Protein AF-A0A7R9WCM6-F1 (afdb_monomer)

Sequence (425 aa):
ERRAKSSASRLTRLFQNDGTQPWMASKVRQLVNVLPRAIDLDENLSSRWASEAQRWLLRSPSLMLSRASAMTLMALNHPLEDEAFHALLSATCACAMLSEQNESKTQAAEELTQALLKVITSSICEMNGQDVLMYTQAFWCGVSCLRAFEENVYSCAIDLCFMFLYKCSLDGPTMALEVIKSCAPLPRGAQYPDLPIVESYEELLSITPGPMPSAEITFSQVVPLVIKGLLKPPTCVRSIRVLAILAPHVKGEVWRDVDVIVLIVCALLPVILTSVDGSSGANNSIINSNEARAIAHKLGQGLMLSRMFPRLSDALMKFAAEKSRTKSCLDALDSAFTATVQDLNAPLVIQLLREYASCTDAPTAKKILQILASAPKAPKTFKREFLSLWSTDSSARTMSDAMYGVLLSARLDTDKNSIPACLDT

pLDDT: mean 78.53, std 14.36, range [33.16, 96.31]

Nearest PDB structures (foldseek):
  7zrb-assembly1_A  TM=3.947E-01  e=1.067E-01  Homo sapiens
  7z8r-assembly1_D  TM=2.305E-01  e=6.705E-02  Homo sapiens
  5w0v-assembly2_B  TM=2.912E-01  e=7.131E-01  Kluyveromyces lactis
  8edo-assembly1_B  TM=2.414E-01  e=6.023E-01  Homo sapiens
  6zh8-assembly1_A  TM=2.520E-01  e=4.381E+00  Homo sapiens

Structure (mmCIF, N/CA/C/O backbone):
data_AF-A0A7R9WCM6-F1
#
_entry.id   AF-A0A7R9WCM6-F1
#
loop_
_atom_site.group_PDB
_atom_site.id
_atom_site.type_symbol
_atom_site.label_atom_id
_atom_site.label_alt_id
_atom_site.label_comp_id
_atom_site.label_asym_id
_atom_site.label_entity_id
_atom_site.label_seq_id
_atom_site.pdbx_PDB_ins_code
_atom_site.Cartn_x
_atom_site.Cartn_y
_atom_site.Cartn_z
_atom_site.occupancy
_atom_site.B_iso_or_equiv
_atom_site.auth_seq_id
_atom_site.auth_comp_id
_atom_site.auth_asym_id
_atom_site.auth_atom_id
_atom_site.pdbx_PDB_model_num
ATOM 1 N N . GLU A 1 1 ? 21.469 21.156 46.704 1.00 33.31 1 GLU A N 1
ATOM 2 C CA . GLU A 1 1 ? 21.214 20.136 45.661 1.00 33.31 1 GLU A CA 1
ATOM 3 C C . GLU A 1 1 ? 19.818 19.542 45.833 1.00 33.31 1 GLU A C 1
ATOM 5 O O . GLU A 1 1 ? 19.492 19.028 46.899 1.00 33.31 1 GLU A O 1
ATOM 10 N N . ARG A 1 2 ? 18.936 19.688 44.836 1.00 33.16 2 ARG A N 1
ATOM 11 C CA . ARG A 1 2 ? 17.570 19.141 44.889 1.00 33.16 2 ARG A CA 1
ATOM 12 C C . ARG A 1 2 ? 17.630 17.647 44.564 1.00 33.16 2 ARG A C 1
ATOM 14 O O . ARG A 1 2 ? 17.787 17.293 43.402 1.00 33.16 2 ARG A O 1
ATOM 21 N N . ARG A 1 3 ? 17.484 16.780 45.576 1.00 34.78 3 ARG A N 1
ATOM 22 C CA . ARG A 1 3 ? 17.289 15.330 45.388 1.00 34.78 3 ARG A CA 1
ATOM 23 C C . ARG A 1 3 ? 16.130 15.101 44.413 1.00 34.78 3 ARG A C 1
ATOM 25 O O . ARG A 1 3 ? 14.976 15.402 44.729 1.00 34.78 3 ARG A O 1
ATOM 32 N N . ALA A 1 4 ? 16.437 14.603 43.219 1.00 39.72 4 ALA A N 1
ATOM 33 C CA . ALA A 1 4 ? 15.437 14.195 42.248 1.00 39.72 4 ALA A CA 1
ATOM 34 C C . ALA A 1 4 ? 14.600 13.063 42.864 1.00 39.72 4 ALA A C 1
ATOM 36 O O . ALA A 1 4 ? 15.086 11.954 43.056 1.00 39.72 4 ALA A O 1
ATOM 37 N N . LYS A 1 5 ? 13.346 13.356 43.236 1.00 45.16 5 LYS A N 1
ATOM 38 C CA . LYS A 1 5 ? 12.371 12.332 43.649 1.00 45.16 5 LYS A CA 1
ATOM 39 C C . LYS A 1 5 ? 12.305 11.268 42.552 1.00 45.16 5 LYS A C 1
ATOM 41 O O . LYS A 1 5 ? 12.002 11.646 41.416 1.00 45.16 5 LYS A O 1
ATOM 46 N N . SER A 1 6 ? 12.592 10.005 42.892 1.00 51.66 6 SER A N 1
ATOM 47 C CA . SER A 1 6 ? 12.660 8.904 41.923 1.00 51.66 6 SER A CA 1
ATOM 48 C C . SER A 1 6 ? 11.351 8.808 41.137 1.00 51.66 6 SER A C 1
ATOM 50 O O . SER A 1 6 ? 10.270 9.023 41.698 1.00 51.66 6 SER A O 1
ATOM 52 N N . SER A 1 7 ? 11.436 8.533 39.835 1.00 48.03 7 SER A N 1
ATOM 53 C CA . SER A 1 7 ? 10.270 8.458 38.945 1.00 48.03 7 SER A CA 1
ATOM 54 C C . SER A 1 7 ? 9.229 7.444 39.447 1.00 48.03 7 SER A C 1
ATOM 56 O O . SER A 1 7 ? 8.033 7.722 39.369 1.00 48.03 7 SER A O 1
ATOM 58 N N . ALA A 1 8 ? 9.675 6.368 40.109 1.00 41.47 8 ALA A N 1
ATOM 59 C CA . ALA A 1 8 ? 8.826 5.395 40.800 1.00 41.47 8 ALA A CA 1
ATOM 60 C C . ALA A 1 8 ? 7.905 6.056 41.839 1.00 41.47 8 ALA A C 1
ATOM 62 O O . ALA A 1 8 ? 6.692 5.895 41.786 1.00 41.47 8 ALA A O 1
ATOM 63 N N . SER A 1 9 ? 8.446 6.914 42.714 1.00 50.03 9 SER A N 1
ATOM 64 C CA . SER A 1 9 ? 7.655 7.608 43.747 1.00 50.03 9 SER A CA 1
ATOM 65 C C . SER A 1 9 ? 6.610 8.585 43.189 1.00 50.03 9 SER A C 1
ATOM 67 O O . SER A 1 9 ? 5.653 8.936 43.884 1.00 50.03 9 SER A O 1
ATOM 69 N N . ARG A 1 10 ? 6.788 9.054 41.945 1.00 54.31 10 ARG A N 1
ATOM 70 C CA . ARG A 1 10 ? 5.813 9.906 41.248 1.00 54.31 10 ARG A CA 1
ATOM 71 C C . ARG A 1 10 ? 4.688 9.074 40.643 1.00 54.31 10 ARG A C 1
ATOM 73 O O . ARG A 1 10 ? 3.540 9.485 40.763 1.00 54.31 10 ARG A O 1
ATOM 80 N N . LEU A 1 11 ? 5.014 7.916 40.064 1.00 48.66 11 LEU A N 1
ATOM 81 C CA . LEU A 1 11 ? 4.028 6.954 39.571 1.00 48.66 11 LEU A CA 1
ATOM 82 C C . LEU A 1 11 ? 3.159 6.419 40.712 1.00 48.66 11 LEU A C 1
ATOM 84 O O . LEU A 1 11 ? 1.941 6.508 40.626 1.00 48.66 11 LEU A O 1
ATOM 88 N N . THR A 1 12 ? 3.747 5.987 41.832 1.00 49.44 12 THR A N 1
ATOM 89 C CA . THR A 1 12 ? 2.973 5.460 42.973 1.00 49.44 12 THR A CA 1
ATOM 90 C C . THR A 1 12 ? 1.961 6.475 43.520 1.00 49.44 12 THR A C 1
ATOM 92 O O . THR A 1 12 ? 0.860 6.101 43.902 1.00 49.44 12 THR A O 1
ATOM 95 N N . ARG A 1 13 ? 2.285 7.777 43.512 1.00 56.31 13 ARG A N 1
ATOM 96 C CA . ARG A 1 13 ? 1.343 8.838 43.923 1.00 56.31 13 ARG A CA 1
ATOM 97 C C . ARG A 1 13 ? 0.209 9.078 42.930 1.00 56.31 13 ARG A C 1
ATOM 99 O O . ARG A 1 13 ? -0.829 9.585 43.339 1.00 56.31 13 ARG A O 1
ATOM 106 N N . LEU A 1 14 ? 0.418 8.782 41.647 1.00 52.47 14 LEU A N 1
ATOM 107 C CA . LEU A 1 14 ? -0.627 8.910 40.631 1.00 52.47 14 LEU A CA 1
ATOM 108 C C . LEU A 1 14 ? -1.696 7.826 40.820 1.00 52.47 14 LEU A C 1
ATOM 110 O O . LEU A 1 14 ? -2.872 8.161 40.755 1.00 52.47 14 LEU A O 1
ATOM 114 N N . PHE A 1 15 ? -1.280 6.603 41.169 1.00 50.16 15 PHE A N 1
ATOM 115 C CA . PHE A 1 15 ? -2.150 5.433 41.369 1.00 50.16 15 PHE A CA 1
ATOM 116 C C . PHE A 1 15 ? -2.741 5.286 42.785 1.00 50.16 15 PHE A C 1
ATOM 118 O O . PHE A 1 15 ? -3.642 4.484 43.005 1.00 50.16 15 PHE A O 1
ATOM 125 N N . GLN A 1 16 ? -2.269 6.050 43.778 1.00 53.25 16 GLN A N 1
ATOM 126 C CA . GLN A 1 16 ? -2.742 5.940 45.171 1.00 53.25 16 GLN A CA 1
ATOM 127 C C . GLN A 1 16 ? -4.213 6.351 45.386 1.00 53.25 16 GLN A C 1
ATOM 129 O O . GLN A 1 16 ? -4.763 6.049 46.440 1.00 53.25 16 GLN A O 1
ATOM 134 N N . ASN A 1 17 ? -4.856 7.005 44.410 1.00 49.81 17 ASN A N 1
ATOM 135 C CA . ASN A 1 17 ? -6.209 7.564 44.548 1.00 49.81 17 ASN A CA 1
ATOM 136 C C . ASN A 1 17 ? -7.227 7.015 43.522 1.00 49.81 17 ASN A C 1
ATOM 138 O O . ASN A 1 17 ? -8.267 7.639 43.310 1.00 49.81 17 ASN A O 1
ATOM 142 N N . ASP A 1 18 ? -6.961 5.867 42.895 1.00 47.91 18 ASP A N 1
ATOM 143 C CA . ASP A 1 18 ? -7.733 5.353 41.744 1.00 47.91 18 ASP A CA 1
ATOM 144 C C . ASP A 1 18 ? -9.101 4.729 42.067 1.00 47.91 18 ASP A C 1
ATOM 146 O O . ASP A 1 18 ? -9.785 4.227 41.180 1.00 47.91 18 ASP A O 1
ATOM 150 N N . GLY A 1 19 ? -9.559 4.797 43.317 1.00 43.44 19 GLY A N 1
ATOM 151 C CA . GLY A 1 19 ? -10.847 4.215 43.691 1.00 43.44 19 GLY A CA 1
ATOM 152 C C . GLY A 1 19 ? -12.080 4.969 43.176 1.00 43.44 19 GLY A C 1
ATOM 153 O O . GLY A 1 19 ? -13.133 4.350 43.050 1.00 43.44 19 GLY A O 1
ATOM 154 N N . THR A 1 20 ? -12.018 6.289 42.938 1.00 45.25 20 THR A N 1
ATOM 155 C CA . THR A 1 20 ? -13.267 7.089 42.903 1.00 45.25 20 THR A CA 1
ATOM 156 C C . THR A 1 20 ? -13.284 8.382 42.075 1.00 45.25 20 THR A C 1
ATOM 158 O O . THR A 1 20 ? -14.326 9.037 42.057 1.00 45.25 20 THR A O 1
ATOM 161 N N . GLN A 1 21 ? -12.218 8.795 41.374 1.00 47.00 21 GLN A N 1
ATOM 162 C CA . GLN A 1 21 ? -12.246 10.063 40.615 1.00 47.00 21 GLN A CA 1
ATOM 163 C C . GLN A 1 21 ? -12.007 9.901 39.107 1.00 47.00 21 GLN A C 1
ATOM 165 O O . GLN A 1 21 ? -11.062 9.217 38.715 1.00 47.00 21 GLN A O 1
ATOM 170 N N . PRO A 1 22 ? -12.794 10.588 38.250 1.00 47.88 22 PRO A N 1
ATOM 171 C CA . PRO A 1 22 ? -12.523 10.645 36.820 1.00 47.88 22 PRO A CA 1
ATOM 172 C C . PRO A 1 22 ? -11.157 11.294 36.559 1.00 47.88 22 PRO A C 1
ATOM 174 O O . PRO A 1 22 ? -10.756 12.261 37.214 1.00 47.88 22 PRO A O 1
ATOM 177 N N . TRP A 1 23 ? -10.429 10.748 35.588 1.00 51.12 23 TRP A N 1
ATOM 178 C CA . TRP A 1 23 ? -9.083 11.183 35.231 1.00 51.12 23 TRP A CA 1
ATOM 179 C C . TRP A 1 23 ? -9.080 12.649 34.770 1.00 51.12 23 TRP A C 1
ATOM 181 O O . TRP A 1 23 ? -9.564 12.984 33.692 1.00 51.12 23 TRP A O 1
ATOM 191 N N . MET A 1 24 ? -8.511 13.550 35.578 1.00 55.66 24 MET A N 1
ATOM 192 C CA . MET A 1 24 ? -8.364 14.960 35.200 1.00 55.66 24 MET A CA 1
ATOM 193 C C . MET A 1 24 ? -7.325 15.123 34.076 1.00 55.66 24 MET A C 1
ATOM 195 O O . MET A 1 24 ? -6.232 14.556 34.139 1.00 55.66 24 MET A O 1
ATOM 199 N N . ALA A 1 25 ? -7.605 15.983 33.089 1.00 46.72 25 ALA A N 1
ATOM 200 C CA . ALA A 1 25 ? -6.733 16.225 31.927 1.00 46.72 25 ALA A CA 1
ATOM 201 C C . ALA A 1 25 ? -5.301 16.691 32.278 1.00 46.72 25 ALA A C 1
ATOM 203 O O . ALA A 1 25 ? -4.374 16.543 31.478 1.00 46.72 25 ALA A O 1
ATOM 204 N N . SER A 1 26 ? -5.105 17.275 33.463 1.00 55.53 26 SER A N 1
ATOM 205 C CA . SER A 1 26 ? -3.791 17.647 34.001 1.00 55.53 26 SER A CA 1
ATOM 206 C C . SER A 1 26 ? -2.974 16.429 34.448 1.00 55.53 26 SER A C 1
ATOM 208 O O . SER A 1 26 ? -1.775 16.378 34.172 1.00 55.53 26 SER A O 1
ATOM 210 N N . LYS A 1 27 ? -3.616 15.423 35.062 1.00 58.84 27 LYS A N 1
ATOM 211 C CA . LYS A 1 27 ? -2.978 14.158 35.460 1.00 58.84 27 LYS A CA 1
ATOM 212 C C . LYS A 1 27 ? -2.558 13.341 34.240 1.00 58.84 27 LYS A C 1
ATOM 214 O O . LYS A 1 27 ? -1.418 12.896 34.196 1.00 58.84 27 LYS A O 1
ATOM 219 N N . VAL A 1 28 ? -3.420 13.235 33.223 1.00 53.97 28 VAL A N 1
ATOM 220 C CA . VAL A 1 28 ? -3.108 12.552 31.949 1.00 53.97 28 VAL A CA 1
ATOM 221 C C . VAL A 1 28 ? -1.888 13.180 31.271 1.00 53.97 28 VAL A C 1
ATOM 223 O O . VAL A 1 28 ? -0.940 12.481 30.933 1.00 53.97 28 VAL A O 1
ATOM 226 N N . ARG A 1 29 ? -1.849 14.514 31.131 1.00 56.28 29 ARG A N 1
ATOM 227 C CA . ARG A 1 29 ? -0.690 15.214 30.543 1.00 56.28 29 ARG A CA 1
ATOM 228 C C . ARG A 1 29 ? 0.598 14.991 31.330 1.00 56.28 29 ARG A C 1
ATOM 230 O O . ARG A 1 29 ? 1.665 14.826 30.744 1.00 56.28 29 ARG A O 1
ATOM 237 N N . GLN A 1 30 ? 0.515 15.006 32.657 1.00 64.81 30 GLN A N 1
ATOM 238 C CA . GLN A 1 30 ? 1.676 14.773 33.509 1.00 64.81 30 GLN A CA 1
ATOM 239 C C . GLN A 1 30 ? 2.183 13.332 33.387 1.00 64.81 30 GLN A C 1
ATOM 241 O O . GLN A 1 30 ? 3.390 13.113 33.360 1.00 64.81 30 GLN A O 1
ATOM 246 N N . LEU A 1 31 ? 1.267 12.376 33.262 1.00 60.88 31 LEU A N 1
ATOM 247 C CA . LEU A 1 31 ? 1.548 10.961 33.077 1.00 60.88 31 LEU A CA 1
ATOM 248 C C . LEU A 1 31 ? 2.215 10.685 31.716 1.00 60.88 31 LEU A C 1
ATOM 250 O O . LEU A 1 31 ? 3.303 10.113 31.692 1.00 60.88 31 LEU A O 1
ATOM 254 N N . VAL A 1 32 ? 1.642 11.185 30.613 1.00 56.91 32 VAL A N 1
ATOM 255 C CA . VAL A 1 32 ? 2.203 11.078 29.246 1.00 56.91 32 VAL A CA 1
ATOM 256 C C . VAL A 1 32 ? 3.645 11.601 29.182 1.00 56.91 32 VAL A C 1
ATOM 258 O O . VAL A 1 32 ? 4.497 11.001 28.538 1.00 56.91 32 VAL A O 1
ATOM 261 N N . ASN A 1 33 ? 3.955 12.677 29.910 1.00 61.41 33 ASN A N 1
ATOM 262 C CA . ASN A 1 33 ? 5.303 13.253 29.946 1.00 61.41 33 ASN A CA 1
ATOM 263 C C . ASN A 1 33 ? 6.304 12.479 30.826 1.00 61.41 33 ASN A C 1
ATOM 265 O O . ASN A 1 33 ? 7.516 12.624 30.654 1.00 61.41 33 ASN A O 1
ATOM 269 N N . VAL A 1 34 ? 5.826 11.720 31.815 1.00 62.47 34 VAL A N 1
ATOM 270 C CA . VAL A 1 34 ? 6.672 10.988 32.775 1.00 62.47 34 VAL A CA 1
ATOM 271 C C . VAL A 1 34 ? 6.936 9.555 32.313 1.00 62.47 34 VAL A C 1
ATOM 273 O O . VAL A 1 34 ? 8.011 9.027 32.589 1.00 62.47 34 VAL A O 1
ATOM 276 N N . LEU A 1 35 ? 5.996 8.950 31.587 1.00 59.94 35 LEU A N 1
ATOM 277 C CA . LEU A 1 35 ? 6.008 7.540 31.194 1.00 59.94 35 LEU A CA 1
ATOM 278 C C . LEU A 1 35 ? 7.227 7.094 30.376 1.00 59.94 35 LEU A C 1
ATOM 280 O O . LEU A 1 35 ? 7.859 6.122 30.788 1.00 59.94 35 LEU A O 1
ATOM 284 N N . PRO A 1 36 ? 7.656 7.814 29.320 1.00 55.97 36 PRO A N 1
ATOM 285 C CA . PRO A 1 36 ? 8.858 7.442 28.570 1.00 55.97 36 PRO A CA 1
ATOM 286 C C . PRO A 1 36 ? 10.131 7.399 29.428 1.00 55.97 36 PRO A C 1
ATOM 288 O O . PRO A 1 36 ? 11.130 6.822 29.029 1.00 55.97 36 PRO A O 1
ATOM 291 N N . ARG A 1 37 ? 10.109 8.029 30.613 1.00 56.38 37 ARG A N 1
ATOM 292 C CA . ARG A 1 37 ? 11.230 8.086 31.565 1.00 56.38 37 ARG A CA 1
ATOM 293 C C . ARG A 1 37 ? 11.092 7.100 32.727 1.00 56.38 37 ARG A C 1
ATOM 295 O O . ARG A 1 37 ? 11.878 7.172 33.672 1.00 56.38 37 ARG A O 1
ATOM 302 N N . ALA A 1 38 ? 10.042 6.285 32.730 1.00 53.12 38 ALA A N 1
ATOM 303 C CA . ALA A 1 38 ? 9.712 5.382 33.826 1.00 53.12 38 ALA A CA 1
ATOM 304 C C . ALA A 1 38 ? 9.521 3.923 33.386 1.00 53.12 38 ALA A C 1
ATOM 306 O O . ALA A 1 38 ? 9.320 3.077 34.250 1.00 53.12 38 ALA A O 1
ATOM 307 N N . ILE A 1 39 ? 9.623 3.641 32.082 1.00 54.41 39 ILE A N 1
ATOM 308 C CA . ILE A 1 39 ? 9.584 2.296 31.489 1.00 54.41 39 ILE A CA 1
ATOM 309 C C . ILE A 1 39 ? 10.638 1.357 32.106 1.00 54.41 39 ILE A C 1
ATOM 311 O O . ILE A 1 39 ? 10.347 0.184 32.293 1.00 54.41 39 ILE A O 1
ATOM 315 N N . ASP A 1 40 ? 11.791 1.876 32.540 1.00 54.88 40 ASP A N 1
ATOM 316 C CA . ASP A 1 40 ? 12.889 1.071 33.109 1.00 54.88 40 ASP A CA 1
ATOM 317 C C . ASP A 1 40 ? 12.653 0.572 34.554 1.00 54.88 40 ASP A C 1
ATOM 319 O O . ASP A 1 40 ? 13.541 -0.034 35.150 1.00 54.88 40 ASP A O 1
ATOM 323 N N . LEU A 1 41 ? 11.510 0.886 35.179 1.00 56.16 41 LEU A N 1
ATOM 324 C CA . LEU A 1 41 ? 11.301 0.660 36.619 1.00 56.16 41 LEU A CA 1
ATOM 325 C C . LEU A 1 41 ? 10.512 -0.605 36.975 1.00 56.16 41 LEU A C 1
ATOM 327 O O . LEU A 1 41 ? 10.549 -1.007 38.137 1.00 56.16 41 LEU A O 1
ATOM 331 N N . ASP A 1 42 ? 9.786 -1.201 36.031 1.00 57.78 42 ASP A N 1
ATOM 332 C CA . ASP A 1 42 ? 8.992 -2.414 36.254 1.00 57.78 42 ASP A CA 1
ATOM 333 C C . ASP A 1 42 ? 8.793 -3.141 34.913 1.00 57.78 42 ASP A C 1
ATOM 335 O O . ASP A 1 42 ? 8.254 -2.571 33.964 1.00 57.78 42 ASP A O 1
ATOM 339 N N . GLU A 1 43 ? 9.233 -4.400 34.835 1.00 57.34 43 GLU A N 1
ATOM 340 C CA . GLU A 1 43 ? 9.156 -5.238 33.627 1.00 57.34 43 GLU A CA 1
ATOM 341 C C . GLU A 1 43 ? 7.706 -5.433 33.143 1.00 57.34 43 GLU A C 1
ATOM 343 O O . GLU A 1 43 ? 7.457 -5.551 31.943 1.00 57.34 43 GLU A O 1
ATOM 348 N N . ASN A 1 44 ? 6.723 -5.370 34.051 1.00 65.75 44 ASN A N 1
ATOM 349 C CA . ASN A 1 44 ? 5.301 -5.513 33.721 1.00 65.75 44 ASN A CA 1
ATOM 350 C C . ASN A 1 44 ? 4.620 -4.186 33.357 1.00 65.75 44 ASN A C 1
ATOM 352 O O . ASN A 1 44 ? 3.440 -4.169 32.986 1.00 65.75 44 ASN A O 1
ATOM 356 N N . LEU A 1 45 ? 5.331 -3.060 33.475 1.00 68.38 45 LEU A N 1
ATOM 357 C CA . LEU A 1 45 ? 4.768 -1.730 33.260 1.00 68.38 45 LEU A CA 1
ATOM 358 C C . LEU A 1 45 ? 4.335 -1.552 31.803 1.00 68.38 45 LEU A C 1
ATOM 360 O O . LEU A 1 45 ? 3.251 -1.033 31.556 1.00 68.38 45 LEU A O 1
ATOM 364 N N . SER A 1 46 ? 5.135 -2.039 30.848 1.00 69.56 46 SER A N 1
ATOM 365 C CA . SER A 1 46 ? 4.828 -1.938 29.415 1.00 69.56 46 SER A CA 1
ATOM 366 C C . SER A 1 46 ? 3.509 -2.635 29.055 1.00 69.56 46 SER A C 1
ATOM 368 O O . SER A 1 46 ? 2.623 -2.001 28.488 1.00 69.56 46 SER A O 1
ATOM 370 N N . SER A 1 47 ? 3.319 -3.888 29.485 1.00 73.56 47 SER A N 1
ATOM 371 C CA . SER A 1 47 ? 2.095 -4.661 29.213 1.00 73.56 47 SER A CA 1
ATOM 372 C C . SER A 1 47 ? 0.846 -4.032 29.848 1.00 73.56 47 SER A C 1
ATOM 374 O O . SER A 1 47 ? -0.188 -3.867 29.191 1.00 73.56 47 SER A O 1
ATOM 376 N N . ARG A 1 48 ? 0.943 -3.587 31.111 1.00 75.44 48 ARG A N 1
ATOM 377 C CA . ARG A 1 48 ? -0.173 -2.914 31.801 1.00 75.44 48 ARG A CA 1
ATOM 378 C C . ARG A 1 48 ? -0.571 -1.613 31.111 1.00 75.44 48 ARG A C 1
ATOM 380 O O . ARG A 1 48 ? -1.759 -1.338 30.961 1.00 75.44 48 ARG A O 1
ATOM 387 N N . TRP A 1 49 ? 0.408 -0.821 30.678 1.00 76.12 49 TRP A N 1
ATOM 388 C CA . TRP A 1 49 ? 0.131 0.423 29.965 1.00 76.12 49 TRP A CA 1
ATOM 389 C C . TRP A 1 49 ? -0.357 0.210 28.549 1.00 76.12 49 TRP A C 1
ATOM 391 O O . TRP A 1 49 ? -1.201 0.983 28.113 1.00 76.12 49 TRP A O 1
ATOM 401 N N . ALA A 1 50 ? 0.127 -0.812 27.849 1.00 81.06 50 ALA A N 1
ATOM 402 C CA . ALA A 1 50 ? -0.409 -1.169 26.546 1.00 81.06 50 ALA A CA 1
ATOM 403 C C . ALA A 1 50 ? -1.902 -1.514 26.668 1.00 81.06 50 ALA A C 1
ATOM 405 O O . ALA A 1 50 ? -2.730 -0.927 25.973 1.00 81.06 50 ALA A O 1
ATOM 406 N N . SER A 1 51 ? -2.254 -2.346 27.652 1.00 81.62 51 SER A N 1
ATOM 407 C CA . SER A 1 51 ? -3.645 -2.719 27.942 1.00 81.62 51 SER A CA 1
ATOM 408 C C . SER A 1 51 ? -4.522 -1.504 28.277 1.00 81.62 51 SER A C 1
ATOM 410 O O . SER A 1 51 ? -5.623 -1.343 27.745 1.00 81.62 51 SER A O 1
ATOM 412 N N . GLU A 1 52 ? -4.044 -0.606 29.144 1.00 80.94 52 GLU A N 1
ATOM 413 C CA . GLU A 1 52 ? -4.826 0.568 29.549 1.00 80.94 52 GLU A CA 1
ATOM 414 C C . GLU A 1 52 ? -4.907 1.624 28.432 1.00 80.94 52 GLU A C 1
ATOM 416 O O . GLU A 1 52 ? -5.967 2.210 28.206 1.00 80.94 52 GLU A O 1
ATOM 421 N N . ALA A 1 53 ? -3.830 1.821 27.665 1.00 83.31 53 ALA A N 1
ATOM 422 C CA . ALA A 1 53 ? -3.833 2.688 26.493 1.00 83.31 53 ALA A CA 1
ATOM 423 C C . ALA A 1 53 ? -4.830 2.181 25.444 1.00 83.31 53 ALA A C 1
ATOM 425 O O . ALA A 1 53 ? -5.629 2.971 24.943 1.00 83.31 53 ALA A O 1
ATOM 426 N N . GLN A 1 54 ? -4.861 0.875 25.171 1.00 83.50 54 GLN A N 1
ATOM 427 C CA . GLN A 1 54 ? -5.856 0.264 24.289 1.00 83.50 54 GLN A CA 1
ATOM 428 C C . GLN A 1 54 ? -7.283 0.494 24.805 1.00 83.50 54 GLN A C 1
ATOM 430 O O . GLN A 1 54 ? -8.160 0.917 24.046 1.00 83.50 54 GLN A O 1
ATOM 435 N N . ARG A 1 55 ? -7.525 0.282 26.105 1.00 81.81 55 ARG A N 1
ATOM 436 C CA . ARG A 1 55 ? -8.837 0.539 26.714 1.00 81.81 55 ARG A CA 1
ATOM 437 C C . ARG A 1 55 ? -9.264 1.995 26.526 1.00 81.81 55 ARG A C 1
ATOM 439 O O . ARG A 1 55 ? -10.403 2.242 26.132 1.00 81.81 55 ARG A O 1
ATOM 446 N N . TRP A 1 56 ? -8.384 2.954 26.804 1.00 82.69 56 TRP A N 1
ATOM 447 C CA . TRP A 1 56 ? -8.690 4.376 26.640 1.00 82.69 56 TRP A CA 1
ATOM 448 C C . TRP A 1 56 ? -8.881 4.772 25.183 1.00 82.69 56 TRP A C 1
ATOM 450 O O . TRP A 1 56 ? -9.762 5.572 24.897 1.00 82.69 56 TRP A O 1
ATOM 460 N N . LEU A 1 57 ? -8.098 4.204 24.274 1.00 83.12 57 LEU A N 1
ATOM 461 C CA . LEU A 1 57 ? -8.209 4.462 22.845 1.00 83.12 57 LEU A CA 1
ATOM 462 C C . LEU A 1 57 ? -9.587 4.086 22.292 1.00 83.12 57 LEU A C 1
ATOM 464 O O . LEU A 1 57 ? -10.146 4.836 21.501 1.00 83.12 57 LEU A O 1
ATOM 468 N N . LEU A 1 58 ? -10.144 2.956 22.733 1.00 82.31 58 LEU A N 1
ATOM 469 C CA . LEU A 1 58 ? -11.442 2.475 22.253 1.00 82.31 58 LEU A CA 1
ATOM 470 C C . LEU A 1 58 ? -12.623 3.069 23.034 1.00 82.31 58 LEU A C 1
ATOM 472 O O . LEU A 1 58 ? -13.663 3.367 22.453 1.00 82.31 58 LEU A O 1
ATOM 476 N N . ARG A 1 59 ? -12.483 3.252 24.355 1.00 82.50 59 ARG A N 1
ATOM 477 C CA . ARG A 1 59 ? -13.615 3.580 25.245 1.00 82.50 59 ARG A CA 1
ATOM 478 C C . ARG A 1 59 ? -13.639 5.016 25.756 1.00 82.50 59 ARG A C 1
ATOM 480 O O . ARG A 1 59 ? -14.622 5.406 26.384 1.00 82.50 59 ARG A O 1
ATOM 487 N N . SER A 1 60 ? -12.578 5.802 25.573 1.00 78.69 60 SER A N 1
ATOM 488 C CA . SER A 1 60 ? -12.578 7.179 26.070 1.00 78.69 60 SER A CA 1
ATOM 489 C C . SER A 1 60 ? -13.436 8.081 25.186 1.00 78.69 60 SER A C 1
ATOM 491 O O . SER A 1 60 ? -13.235 8.087 23.974 1.00 78.69 60 SER A O 1
ATOM 493 N N . PRO A 1 61 ? -14.288 8.944 25.769 1.00 77.94 61 PRO A N 1
ATOM 494 C CA . PRO A 1 61 ? -14.960 10.003 25.021 1.00 77.94 61 PRO A CA 1
ATOM 495 C C . PRO A 1 61 ? -14.013 11.164 24.658 1.00 77.94 61 PRO A C 1
ATOM 497 O O . PRO A 1 61 ? -14.409 12.107 23.982 1.00 77.94 61 PRO A O 1
ATOM 500 N N . SER A 1 62 ? -12.752 11.150 25.114 1.00 79.94 62 SER A N 1
ATOM 501 C CA . SER A 1 62 ? -11.787 12.215 24.836 1.00 79.94 62 SER A CA 1
ATOM 502 C C . SER A 1 62 ? -10.891 11.866 23.651 1.00 79.94 62 SER A C 1
ATOM 504 O O . SER A 1 62 ? -10.077 10.942 23.721 1.00 79.94 62 SER A O 1
ATOM 506 N N . LEU A 1 63 ? -10.963 12.676 22.592 1.00 78.19 63 LEU A N 1
ATOM 507 C CA . LEU A 1 63 ? -10.073 12.559 21.433 1.00 78.19 63 LEU A CA 1
ATOM 508 C C . LEU A 1 63 ? -8.599 12.720 21.827 1.00 78.19 63 LEU A C 1
ATOM 510 O O . LEU A 1 63 ? -7.742 11.959 21.390 1.00 78.19 63 LEU A O 1
ATOM 514 N N . MET A 1 64 ? -8.302 13.691 22.695 1.00 74.81 64 MET A N 1
ATOM 515 C CA . MET A 1 64 ? -6.936 13.955 23.153 1.00 74.81 64 MET A CA 1
ATOM 516 C C . MET A 1 64 ? -6.358 12.765 23.923 1.00 74.81 64 MET A C 1
ATOM 518 O O . MET A 1 64 ? -5.183 12.443 23.745 1.00 74.81 64 MET A O 1
ATOM 522 N N . LEU A 1 65 ? -7.173 12.101 24.754 1.00 76.75 65 LEU A N 1
ATOM 523 C CA . LEU A 1 65 ? -6.746 10.888 25.451 1.00 76.75 65 LEU A CA 1
ATOM 524 C C . LEU A 1 65 ? -6.541 9.739 24.464 1.00 76.75 65 LEU A C 1
ATOM 526 O O . LEU A 1 65 ? -5.501 9.098 24.512 1.00 76.75 65 LEU A O 1
ATOM 530 N N . SER A 1 66 ? -7.472 9.540 23.531 1.00 81.00 66 SER A N 1
ATOM 531 C CA . SER A 1 66 ? -7.381 8.491 22.509 1.00 81.00 66 SER A CA 1
ATOM 532 C C . SER A 1 66 ? -6.117 8.644 21.657 1.00 81.00 66 SER A C 1
ATOM 534 O O . SER A 1 66 ? -5.324 7.714 21.527 1.00 81.00 66 SER A O 1
ATOM 536 N N . ARG A 1 67 ? -5.832 9.859 21.179 1.00 77.69 67 ARG A N 1
ATOM 537 C CA . ARG A 1 67 ? -4.601 10.164 20.441 1.00 77.69 67 ARG A CA 1
ATOM 538 C C . ARG A 1 67 ? -3.346 9.926 21.285 1.00 77.69 67 ARG A C 1
ATOM 540 O O . ARG A 1 67 ? -2.391 9.323 20.800 1.00 77.69 67 ARG A O 1
ATOM 547 N N . ALA A 1 68 ? -3.332 10.375 22.540 1.00 76.38 68 ALA A N 1
ATOM 548 C CA . ALA A 1 68 ? -2.205 10.136 23.441 1.00 76.38 68 ALA A CA 1
ATOM 549 C C . ALA A 1 68 ? -1.990 8.636 23.710 1.00 76.38 68 ALA A C 1
ATOM 551 O O . ALA A 1 68 ? -0.846 8.186 23.761 1.00 76.38 68 ALA A O 1
ATOM 552 N N . SER A 1 69 ? -3.068 7.861 23.818 1.00 83.12 69 SER A N 1
ATOM 553 C CA . SER A 1 69 ? -3.021 6.410 23.975 1.00 83.12 69 SER A CA 1
ATOM 554 C C . SER A 1 69 ? -2.437 5.717 22.749 1.00 83.12 69 SER A C 1
ATOM 556 O O . SER A 1 69 ? -1.532 4.904 22.905 1.00 83.12 69 SER A O 1
ATOM 558 N N . ALA A 1 70 ? -2.853 6.087 21.534 1.00 83.56 70 ALA A N 1
ATOM 559 C CA . ALA A 1 70 ? -2.257 5.557 20.304 1.00 83.56 70 ALA A CA 1
ATOM 560 C C . ALA A 1 70 ? -0.752 5.874 20.212 1.00 83.56 70 ALA A C 1
ATOM 562 O O . ALA A 1 70 ? 0.061 5.003 19.913 1.00 83.56 70 ALA A O 1
ATOM 563 N N . MET A 1 71 ? -0.354 7.102 20.556 1.00 78.25 71 MET A N 1
ATOM 564 C CA . MET A 1 71 ? 1.064 7.479 20.606 1.00 78.25 71 MET A CA 1
ATOM 565 C C . MET A 1 71 ? 1.838 6.701 21.677 1.00 78.25 71 MET A C 1
ATOM 567 O O . MET A 1 71 ? 3.009 6.390 21.478 1.00 78.25 71 MET A O 1
ATOM 571 N N . THR A 1 72 ? 1.190 6.379 22.797 1.00 78.88 72 THR A N 1
ATOM 572 C CA . THR A 1 72 ? 1.781 5.570 23.869 1.00 78.88 72 THR A CA 1
ATOM 573 C C . THR A 1 72 ? 1.974 4.128 23.411 1.00 78.88 72 THR A C 1
ATOM 575 O O . THR A 1 72 ? 3.064 3.599 23.585 1.00 78.88 72 THR A O 1
ATOM 578 N N . LEU A 1 73 ? 0.979 3.520 22.756 1.00 82.75 73 LEU A N 1
ATOM 579 C CA . LEU A 1 73 ? 1.098 2.182 22.160 1.00 82.75 73 LEU A CA 1
ATOM 580 C C . LEU A 1 73 ? 2.263 2.111 21.169 1.00 82.75 73 LEU A C 1
ATOM 582 O O . LEU A 1 73 ? 3.093 1.211 21.254 1.00 82.75 73 LEU A O 1
ATOM 586 N N . MET A 1 74 ? 2.374 3.113 20.293 1.00 79.25 74 MET A N 1
ATOM 587 C CA . MET A 1 74 ? 3.481 3.219 19.343 1.00 79.25 74 MET A CA 1
ATOM 588 C C . MET A 1 74 ? 4.842 3.355 20.048 1.00 79.25 74 MET A C 1
ATOM 590 O O . MET A 1 74 ? 5.815 2.743 19.628 1.00 79.25 74 MET A O 1
ATOM 594 N N . ALA A 1 75 ? 4.927 4.148 21.120 1.00 74.75 75 ALA A N 1
ATOM 595 C CA . ALA A 1 75 ? 6.178 4.366 21.849 1.00 74.75 75 ALA A CA 1
ATOM 596 C C . ALA A 1 75 ? 6.610 3.160 22.698 1.00 74.75 75 ALA A C 1
ATOM 598 O O . ALA A 1 75 ? 7.805 2.953 22.890 1.00 74.75 75 ALA A O 1
ATOM 599 N N . LEU A 1 76 ? 5.651 2.391 23.223 1.00 74.69 76 LEU A N 1
ATOM 600 C CA . LEU A 1 76 ? 5.926 1.188 24.009 1.00 74.69 76 LEU A CA 1
ATOM 601 C C . LEU A 1 76 ? 6.431 0.033 23.141 1.00 74.69 76 LEU A C 1
ATOM 603 O O . LEU A 1 76 ? 7.119 -0.839 23.665 1.00 74.69 76 LEU A O 1
ATOM 607 N N . ASN A 1 77 ? 6.077 0.029 21.849 1.00 71.50 77 ASN A N 1
ATOM 608 C CA . ASN A 1 77 ? 6.382 -1.040 20.896 1.00 71.50 77 ASN A CA 1
ATOM 609 C C . ASN A 1 77 ? 6.044 -2.440 21.447 1.00 71.50 77 ASN A C 1
ATOM 611 O O . ASN A 1 77 ? 6.755 -3.415 21.215 1.00 71.50 77 ASN A O 1
ATOM 615 N N . HIS A 1 78 ? 4.982 -2.519 22.254 1.00 74.19 78 HIS A N 1
ATOM 616 C CA . HIS A 1 78 ? 4.515 -3.767 22.838 1.00 74.19 78 HIS A CA 1
ATOM 617 C C . HIS A 1 78 ? 3.738 -4.548 21.768 1.00 74.19 78 HIS A C 1
ATOM 619 O O . HIS A 1 78 ? 2.891 -3.939 21.105 1.00 74.19 78 HIS A O 1
ATOM 625 N N . PRO A 1 79 ? 4.000 -5.854 21.579 1.00 75.62 79 PRO A N 1
ATOM 626 C CA . PRO A 1 79 ? 3.255 -6.657 20.619 1.00 75.62 79 PRO A CA 1
ATOM 627 C C . PRO A 1 79 ? 1.766 -6.640 20.966 1.00 75.62 79 PRO A C 1
ATOM 629 O O . PRO A 1 79 ? 1.381 -6.800 22.125 1.00 75.62 79 PRO A O 1
ATOM 632 N N . LEU A 1 80 ? 0.935 -6.403 19.954 1.00 82.12 80 LEU A N 1
ATOM 633 C CA . LEU A 1 80 ? -0.512 -6.444 20.099 1.00 82.12 80 LEU A CA 1
ATOM 634 C C . LEU A 1 80 ? -0.982 -7.898 20.090 1.00 82.12 80 LEU A C 1
ATOM 636 O O . LEU A 1 80 ? -0.567 -8.674 19.234 1.00 82.12 80 LEU A O 1
ATOM 640 N N . GLU A 1 81 ? -1.875 -8.238 21.014 1.00 85.44 81 GLU A N 1
ATOM 641 C CA . GLU A 1 81 ? -2.641 -9.485 20.957 1.00 85.44 81 GLU A CA 1
ATOM 642 C C . GLU A 1 81 ? -3.643 -9.446 19.789 1.00 85.44 81 GLU A C 1
ATOM 644 O O . GLU A 1 81 ? -4.078 -8.365 19.377 1.00 85.44 81 GLU A O 1
ATOM 649 N N . ASP A 1 82 ? -4.057 -10.610 19.284 1.00 85.12 82 ASP A N 1
ATOM 650 C CA . ASP A 1 82 ? -4.950 -10.739 18.121 1.00 85.12 82 ASP A CA 1
ATOM 651 C C . ASP A 1 82 ? -6.246 -9.917 18.275 1.00 85.12 82 ASP A C 1
ATOM 653 O O . ASP A 1 82 ? -6.619 -9.143 17.388 1.00 85.12 82 ASP A O 1
ATOM 657 N N . GLU A 1 83 ? -6.911 -10.008 19.433 1.00 85.44 83 GLU A N 1
ATOM 658 C CA . GLU A 1 83 ? -8.125 -9.231 19.726 1.00 85.44 83 GLU A CA 1
ATOM 659 C C . GLU A 1 83 ? -7.859 -7.720 19.704 1.00 85.44 83 GLU A C 1
ATOM 661 O O . GLU A 1 83 ? -8.670 -6.937 19.196 1.00 85.44 83 GLU A O 1
ATOM 666 N N . ALA A 1 84 ? -6.704 -7.298 20.226 1.00 84.56 84 ALA A N 1
ATOM 667 C CA . ALA A 1 84 ? -6.298 -5.902 20.233 1.00 84.56 84 ALA A CA 1
ATOM 668 C C . ALA A 1 84 ? -6.038 -5.395 18.818 1.00 84.56 84 ALA A C 1
ATOM 670 O O . ALA A 1 84 ? -6.515 -4.319 18.451 1.00 84.56 84 ALA A O 1
ATOM 671 N N . PHE A 1 85 ? -5.340 -6.182 18.004 1.00 89.12 85 PHE A N 1
ATOM 672 C CA . PHE A 1 85 ? -5.076 -5.848 16.615 1.00 89.12 85 PHE A CA 1
ATOM 673 C C . PHE A 1 85 ? -6.378 -5.693 15.821 1.00 89.12 85 PHE A C 1
ATOM 675 O O . PHE A 1 85 ? -6.566 -4.683 15.141 1.00 89.12 85 PHE A O 1
ATOM 682 N N . HIS A 1 86 ? -7.311 -6.640 15.953 1.00 88.56 86 HIS A N 1
ATOM 683 C CA . HIS A 1 86 ? -8.611 -6.579 15.285 1.00 88.56 86 HIS A CA 1
ATOM 684 C C . HIS A 1 86 ? -9.458 -5.384 15.734 1.00 88.56 86 HIS A C 1
ATOM 686 O O . HIS A 1 86 ? -10.069 -4.719 14.895 1.00 88.56 86 HIS A O 1
ATOM 692 N N . ALA A 1 87 ? -9.456 -5.056 17.028 1.00 87.25 87 ALA A N 1
ATOM 693 C CA . ALA A 1 87 ? -10.150 -3.874 17.530 1.00 87.25 87 ALA A CA 1
ATOM 694 C C . ALA A 1 87 ? -9.559 -2.573 16.956 1.00 87.25 87 ALA A C 1
ATOM 696 O O . ALA A 1 87 ? -10.305 -1.680 16.550 1.00 87.25 87 ALA A O 1
ATOM 697 N N . LEU A 1 88 ? -8.228 -2.473 16.865 1.00 89.75 88 LEU A N 1
ATOM 698 C CA . LEU A 1 88 ? -7.546 -1.315 16.277 1.00 89.75 88 LEU A CA 1
ATOM 699 C C . LEU A 1 88 ? -7.754 -1.213 14.765 1.00 89.75 88 LEU A C 1
ATOM 701 O O . LEU A 1 88 ? -7.959 -0.112 14.253 1.00 89.75 88 LEU A O 1
ATOM 705 N N . LEU A 1 89 ? -7.733 -2.341 14.053 1.00 91.75 89 LEU A N 1
ATOM 706 C CA . LEU A 1 89 ? -8.069 -2.408 12.632 1.00 91.75 89 LEU A CA 1
ATOM 707 C C . LEU A 1 89 ? -9.495 -1.898 12.403 1.00 91.75 89 LEU A C 1
ATOM 709 O O . LEU A 1 89 ? -9.709 -1.022 11.565 1.00 91.75 89 LEU A O 1
ATOM 713 N N . SER A 1 90 ? -10.442 -2.388 13.206 1.00 89.56 90 SER A N 1
ATOM 714 C CA . SER A 1 90 ? -11.844 -1.991 13.120 1.00 89.56 90 SER A CA 1
ATOM 715 C C . SER A 1 90 ? -12.034 -0.493 13.376 1.00 89.56 90 SER A C 1
ATOM 717 O O . SER A 1 90 ? -12.659 0.210 12.577 1.00 89.56 90 SER A O 1
ATOM 719 N N . ALA A 1 91 ? -11.374 0.026 14.415 1.00 88.50 91 ALA A N 1
ATOM 720 C CA . ALA A 1 91 ? -11.337 1.453 14.714 1.00 88.50 91 ALA A CA 1
ATOM 721 C C . ALA A 1 91 ? -10.718 2.294 13.602 1.00 88.50 91 ALA A C 1
ATOM 723 O O . ALA A 1 91 ? -11.218 3.380 13.308 1.00 88.50 91 ALA A O 1
ATOM 724 N N . THR A 1 92 ? -9.671 1.797 12.946 1.00 91.50 92 THR A N 1
ATOM 725 C CA . THR A 1 92 ? -9.036 2.497 11.822 1.00 91.50 92 THR A CA 1
ATOM 726 C C . THR A 1 92 ? -10.000 2.626 10.649 1.00 91.50 92 THR A C 1
ATOM 728 O O . THR A 1 92 ? -10.177 3.727 10.130 1.00 91.50 92 THR A O 1
ATOM 731 N N . CYS A 1 93 ? -10.664 1.530 10.266 1.00 89.31 93 CYS A N 1
ATOM 732 C CA . CYS A 1 93 ? -11.652 1.526 9.186 1.00 89.31 93 CYS A CA 1
ATOM 733 C C . CYS A 1 93 ? -12.823 2.474 9.481 1.00 89.31 93 CYS A C 1
ATOM 735 O O . CYS A 1 93 ? -13.197 3.271 8.621 1.00 89.31 93 CYS A O 1
ATOM 737 N N . ALA A 1 94 ? -13.350 2.450 10.709 1.00 87.19 94 ALA A N 1
ATOM 738 C CA . ALA A 1 94 ? -14.452 3.315 11.115 1.00 87.19 94 ALA A CA 1
ATOM 739 C C . ALA A 1 94 ? -14.060 4.807 11.147 1.00 87.19 94 ALA A C 1
ATOM 741 O O . ALA A 1 94 ? -14.801 5.659 10.653 1.00 87.19 94 ALA A O 1
ATOM 742 N N . CYS A 1 95 ? -12.872 5.142 11.665 1.00 86.75 95 CYS A N 1
ATOM 743 C CA . CYS A 1 95 ? -12.372 6.522 11.663 1.00 86.75 95 CYS A CA 1
ATOM 744 C C . CYS A 1 95 ? -12.128 7.035 10.237 1.00 86.75 95 CYS A C 1
ATOM 746 O O . CYS A 1 95 ? -12.486 8.170 9.921 1.00 86.75 95 CYS A O 1
ATOM 748 N N . ALA A 1 96 ? -11.575 6.192 9.362 1.00 85.00 96 ALA A N 1
ATOM 749 C CA . ALA A 1 96 ? -11.365 6.536 7.962 1.00 85.00 96 ALA A CA 1
ATOM 750 C C . ALA A 1 96 ? -12.700 6.823 7.253 1.00 85.00 96 ALA A C 1
ATOM 752 O O . ALA A 1 96 ? -12.828 7.856 6.600 1.00 85.00 96 ALA A O 1
ATOM 753 N N . MET A 1 97 ? -13.724 5.985 7.448 1.00 84.44 97 MET A N 1
ATOM 754 C CA . MET A 1 97 ? -15.075 6.230 6.921 1.00 84.44 97 MET A CA 1
ATOM 755 C C . MET A 1 97 ? -15.651 7.580 7.374 1.00 84.44 97 MET A C 1
ATOM 757 O O . MET A 1 97 ? -16.181 8.335 6.561 1.00 84.44 97 MET A O 1
ATOM 761 N N . LEU A 1 98 ? -15.525 7.906 8.665 1.00 81.44 98 LEU A N 1
ATOM 762 C CA . LEU A 1 98 ? -16.041 9.157 9.231 1.00 81.44 98 LEU A CA 1
ATOM 763 C C . LEU A 1 98 ? -15.347 10.401 8.668 1.00 81.44 98 LEU A C 1
ATOM 765 O O . LEU A 1 98 ? -15.987 11.451 8.572 1.00 81.44 98 LEU A O 1
ATOM 769 N N . SER A 1 99 ? -14.074 10.286 8.277 1.00 75.00 99 SER A N 1
ATOM 770 C CA . SER A 1 99 ? -13.334 11.400 7.675 1.00 75.00 99 SER A CA 1
ATOM 771 C C . SER A 1 99 ? -13.937 11.869 6.344 1.00 75.00 99 SER A C 1
ATOM 773 O O . SER A 1 99 ? -13.890 13.060 6.056 1.00 75.00 99 SER A O 1
ATOM 775 N N . GLU A 1 100 ? -14.602 10.986 5.586 1.00 69.50 100 GLU A N 1
ATOM 776 C CA . GLU A 1 100 ? -15.256 11.355 4.318 1.00 69.50 100 GLU A CA 1
ATOM 777 C C . GLU A 1 100 ? -16.666 11.938 4.495 1.00 69.50 100 GLU A C 1
ATOM 779 O O . GLU A 1 100 ? -17.157 12.614 3.594 1.00 69.50 100 GLU A O 1
ATOM 784 N N . GLN A 1 101 ? -17.344 11.660 5.615 1.00 66.38 101 GLN A N 1
ATOM 785 C CA . GLN A 1 101 ? -18.795 11.871 5.733 1.00 66.38 101 GLN A CA 1
ATOM 786 C C . GLN A 1 101 ? -19.211 13.104 6.556 1.00 66.38 101 GLN A C 1
ATOM 788 O O . GLN A 1 101 ? -20.309 13.611 6.338 1.00 66.38 101 GLN A O 1
ATOM 793 N N . ASN A 1 102 ? -18.393 13.588 7.503 1.00 60.69 102 ASN A N 1
ATOM 794 C CA . ASN A 1 102 ? -18.828 14.584 8.501 1.00 60.69 102 ASN A CA 1
ATOM 795 C C . ASN A 1 102 ? -17.868 15.776 8.664 1.00 60.69 102 ASN A C 1
ATOM 797 O O . ASN A 1 102 ? -16.961 15.712 9.493 1.00 60.69 102 ASN A O 1
ATOM 801 N N . GLU A 1 103 ? -18.156 16.907 8.005 1.00 61.09 103 GLU A N 1
ATOM 802 C CA . GLU A 1 103 ? -17.310 18.124 7.979 1.00 61.09 103 GLU A CA 1
ATOM 803 C C . GLU A 1 103 ? -16.853 18.640 9.362 1.00 61.09 103 GLU A C 1
ATOM 805 O O . GLU A 1 103 ? -15.761 19.190 9.491 1.00 61.09 103 GLU A O 1
ATOM 810 N N . SER A 1 104 ? -17.650 18.459 10.422 1.00 62.84 104 SER A N 1
ATOM 811 C CA . SER A 1 104 ? -17.315 18.947 11.771 1.00 62.84 104 SER A CA 1
ATOM 812 C C . SER A 1 104 ? -16.356 18.041 12.556 1.00 62.84 104 SER A C 1
ATOM 814 O O . SER A 1 104 ? -15.697 18.514 13.484 1.00 62.84 104 SER A O 1
ATOM 816 N N . LYS A 1 105 ? -16.263 16.751 12.201 1.00 67.94 105 LYS A N 1
ATOM 817 C CA . LYS A 1 105 ? -15.431 15.740 12.886 1.00 67.94 105 LYS A CA 1
ATOM 818 C C . LYS A 1 105 ? -14.284 15.210 12.022 1.00 67.94 105 LYS A C 1
ATOM 820 O O . LYS A 1 105 ? -13.453 14.456 12.531 1.00 67.94 105 LYS A O 1
ATOM 825 N N . THR A 1 106 ? -14.208 15.626 10.758 1.00 77.06 106 THR A N 1
ATOM 826 C CA . THR A 1 106 ? -13.229 15.164 9.767 1.00 77.06 106 THR A CA 1
ATOM 827 C C . THR A 1 106 ? -11.793 15.231 10.288 1.00 77.06 106 THR A C 1
ATOM 829 O O . THR A 1 106 ? -11.121 14.205 10.347 1.00 77.06 106 THR A O 1
ATOM 832 N N . GLN A 1 107 ? -11.352 16.379 10.813 1.00 83.06 107 GLN A N 1
ATOM 833 C CA . GLN A 1 107 ? -9.969 16.542 11.283 1.00 83.06 107 GLN A CA 1
ATOM 834 C C . GLN A 1 107 ? -9.614 15.618 12.464 1.00 83.06 107 GLN A C 1
ATOM 836 O O . GLN A 1 107 ? -8.523 15.055 12.521 1.00 83.06 107 GLN A O 1
ATOM 841 N N . ALA A 1 108 ? -10.536 15.438 13.412 1.00 82.31 108 ALA A N 1
ATOM 842 C CA . ALA A 1 108 ? -10.337 14.555 14.560 1.00 82.31 108 ALA A CA 1
ATOM 843 C C . ALA A 1 108 ? -10.210 13.085 14.131 1.00 82.31 108 ALA A C 1
ATOM 845 O O . ALA A 1 108 ? -9.320 12.368 14.598 1.00 82.31 108 ALA A O 1
ATOM 846 N N . ALA A 1 109 ? -11.086 12.656 13.222 1.00 85.31 109 ALA A N 1
ATOM 847 C CA . ALA A 1 109 ? -11.079 11.312 12.665 1.00 85.31 109 ALA A CA 1
ATOM 848 C C . ALA A 1 109 ? -9.814 11.051 11.830 1.00 85.31 109 ALA A C 1
ATOM 850 O O . ALA A 1 109 ? -9.206 9.988 11.957 1.00 85.31 109 ALA A O 1
ATOM 851 N N . GLU A 1 110 ? -9.353 12.028 11.045 1.00 88.12 110 GLU A N 1
ATOM 852 C CA . GLU A 1 110 ? -8.099 11.945 10.286 1.00 88.12 110 GLU A CA 1
ATOM 853 C C . GLU A 1 110 ? -6.875 11.784 11.190 1.00 88.12 110 GLU A C 1
ATOM 855 O O . GLU A 1 110 ? -6.033 10.917 10.944 1.00 88.12 110 GLU A O 1
ATOM 860 N N . GLU A 1 111 ? -6.748 12.613 12.231 1.00 87.69 111 GLU A N 1
ATOM 861 C CA . GLU A 1 111 ? -5.620 12.540 13.165 1.00 87.69 111 GLU A CA 1
ATOM 862 C C . GLU A 1 111 ? -5.569 11.191 13.886 1.00 87.69 111 GLU A C 1
ATOM 864 O O . GLU A 1 111 ? -4.490 10.615 14.060 1.00 87.69 111 GLU A O 1
ATOM 869 N N . LEU A 1 112 ? -6.733 10.678 14.293 1.00 88.31 112 LEU A N 1
ATOM 870 C CA . LEU A 1 112 ? -6.829 9.379 14.945 1.00 88.31 112 LEU A CA 1
ATOM 871 C C . LEU A 1 112 ? -6.512 8.242 13.967 1.00 88.31 112 LEU A C 1
ATOM 873 O O . LEU A 1 112 ? -5.721 7.365 14.307 1.00 88.31 112 LEU A O 1
ATOM 877 N N . THR A 1 113 ? -7.024 8.304 12.735 1.00 91.38 113 THR A N 1
ATOM 878 C CA . THR A 1 113 ? -6.705 7.344 11.662 1.00 91.38 113 THR A CA 1
ATOM 879 C C . THR A 1 113 ? -5.197 7.272 11.420 1.00 91.38 113 THR A C 1
ATOM 881 O O . THR A 1 113 ? -4.628 6.185 11.372 1.00 91.38 113 THR A O 1
ATOM 884 N N . GLN A 1 114 ? -4.511 8.418 11.342 1.00 92.25 114 GLN A N 1
ATOM 885 C CA . GLN A 1 114 ? -3.051 8.458 11.190 1.00 92.25 114 GLN A CA 1
ATOM 886 C C . GLN A 1 114 ? -2.323 7.784 12.358 1.00 92.25 114 GLN A C 1
ATOM 888 O O . GLN A 1 114 ? -1.358 7.049 12.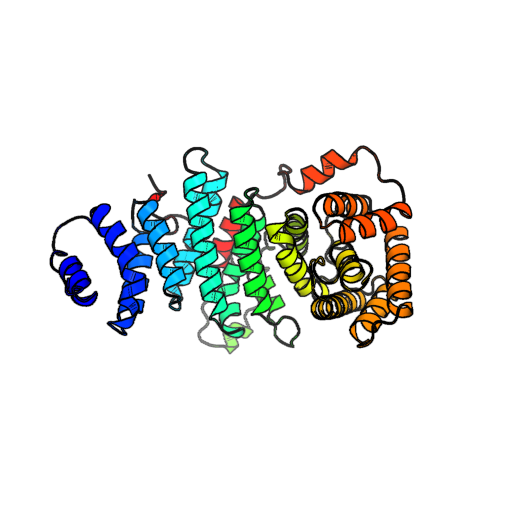144 1.00 92.25 114 GLN A O 1
ATOM 893 N N . ALA A 1 115 ? -2.754 8.049 13.594 1.00 89.69 115 ALA A N 1
ATOM 894 C CA . ALA A 1 115 ? -2.139 7.456 14.776 1.00 89.69 115 ALA A CA 1
ATOM 895 C C . ALA A 1 115 ? -2.341 5.933 14.805 1.00 89.69 115 ALA A C 1
ATOM 897 O O . ALA A 1 115 ? -1.386 5.201 15.058 1.00 89.69 115 ALA A O 1
ATOM 898 N N . LEU A 1 116 ? -3.544 5.457 14.477 1.00 92.75 116 LEU A N 1
ATOM 899 C CA . LEU A 1 116 ? -3.864 4.031 14.420 1.00 92.75 116 LEU A CA 1
ATOM 900 C C . LEU A 1 116 ? -3.080 3.304 13.318 1.00 92.75 116 LEU A C 1
ATOM 902 O O . LEU A 1 116 ? -2.466 2.274 13.594 1.00 92.75 116 LEU A O 1
ATOM 906 N N . LEU A 1 117 ? -3.001 3.874 12.109 1.00 94.62 117 LEU A N 1
ATOM 907 C CA . LEU A 1 117 ? -2.192 3.319 11.016 1.00 94.62 117 LEU A CA 1
ATOM 908 C C . LEU A 1 117 ? -0.722 3.154 11.425 1.00 94.62 117 LEU A C 1
ATOM 910 O O . LEU A 1 117 ? -0.104 2.138 11.105 1.00 94.62 117 LEU A O 1
ATOM 914 N N . LYS A 1 118 ? -0.160 4.116 12.168 1.00 92.62 118 LYS A N 1
ATOM 915 C CA . LYS A 1 118 ? 1.217 4.025 12.681 1.00 92.62 118 LYS A CA 1
ATOM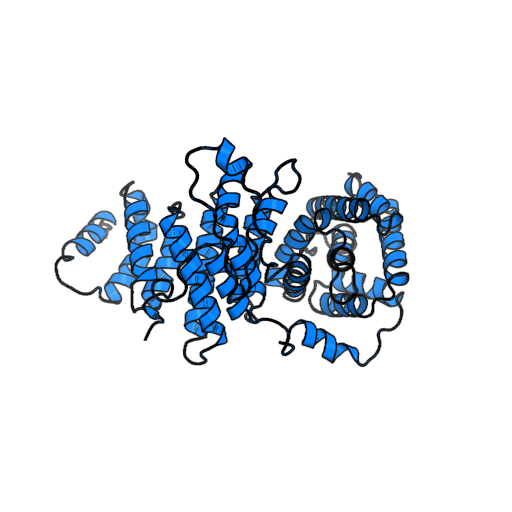 916 C C . LYS A 1 118 ? 1.384 2.933 13.733 1.00 92.62 118 LYS A C 1
ATOM 918 O O . LYS A 1 118 ? 2.380 2.219 13.682 1.00 92.62 118 LYS A O 1
ATOM 923 N N . VAL A 1 119 ? 0.423 2.776 14.646 1.00 90.69 119 VAL A N 1
ATOM 924 C CA . VAL A 1 119 ? 0.435 1.692 15.645 1.00 90.69 119 VAL A CA 1
ATOM 925 C C . VAL A 1 119 ? 0.406 0.328 14.954 1.00 90.69 119 VAL A C 1
ATOM 927 O O . VAL A 1 119 ? 1.261 -0.510 15.231 1.00 90.69 119 VAL A O 1
ATOM 930 N N . ILE A 1 120 ? -0.507 0.134 13.995 1.00 93.56 120 ILE A N 1
ATOM 931 C CA . ILE A 1 120 ? -0.610 -1.107 13.210 1.00 93.56 120 ILE A CA 1
ATOM 932 C C . ILE A 1 120 ? 0.689 -1.364 12.430 1.00 93.56 120 ILE A C 1
ATOM 934 O O . ILE A 1 120 ? 1.216 -2.475 12.449 1.00 93.56 120 ILE A O 1
ATOM 938 N N . THR A 1 121 ? 1.253 -0.330 11.798 1.00 93.94 121 THR A N 1
ATOM 939 C CA . THR A 1 121 ? 2.525 -0.433 11.060 1.00 93.94 121 THR A CA 1
ATOM 940 C C . THR A 1 121 ? 3.686 -0.830 11.975 1.00 93.94 121 THR A C 1
ATOM 942 O O . THR A 1 121 ? 4.482 -1.690 11.602 1.00 93.94 121 THR A O 1
ATOM 945 N N . SER A 1 122 ? 3.780 -0.240 13.174 1.00 90.50 122 SER A N 1
ATOM 946 C CA . SER A 1 122 ? 4.795 -0.597 14.178 1.00 90.50 122 SER A CA 1
ATOM 947 C C . SER A 1 122 ? 4.648 -2.055 14.603 1.00 90.50 122 SER A C 1
ATOM 949 O O . SER A 1 122 ? 5.631 -2.786 14.628 1.00 90.50 122 SER A O 1
ATOM 951 N N . SER A 1 123 ? 3.413 -2.507 14.838 1.00 89.94 123 SER A N 1
ATOM 952 C CA . SER A 1 123 ? 3.142 -3.898 15.201 1.00 89.94 123 SER A CA 1
ATOM 953 C C . SER A 1 123 ? 3.587 -4.872 14.104 1.00 89.94 123 SER A C 1
ATOM 955 O O . SER A 1 123 ? 4.255 -5.854 14.404 1.00 89.94 123 SER A O 1
ATOM 957 N N . ILE A 1 124 ? 3.294 -4.583 12.830 1.00 91.94 124 ILE A N 1
ATOM 958 C CA . ILE A 1 124 ? 3.750 -5.393 11.682 1.00 91.94 124 ILE A CA 1
ATOM 959 C C . ILE A 1 124 ? 5.280 -5.368 11.547 1.00 91.94 124 ILE A C 1
ATOM 961 O O . ILE A 1 124 ? 5.891 -6.357 11.141 1.00 91.94 124 ILE A O 1
ATOM 965 N N . CYS A 1 125 ? 5.922 -4.248 11.887 1.00 90.88 125 CYS A N 1
ATOM 966 C CA . CYS A 1 125 ? 7.376 -4.118 11.836 1.00 90.88 125 CYS A CA 1
ATOM 967 C C . CYS A 1 125 ? 8.087 -5.087 12.797 1.00 90.88 125 CYS A C 1
ATOM 969 O O . CYS A 1 125 ? 9.165 -5.580 12.461 1.00 90.88 125 CYS A O 1
ATOM 971 N N . GLU A 1 126 ? 7.486 -5.411 13.940 1.00 86.88 126 GLU A N 1
ATOM 972 C CA . GLU A 1 126 ? 8.041 -6.369 14.910 1.00 86.88 126 GLU A CA 1
ATOM 973 C C . GLU A 1 126 ? 7.722 -7.834 14.566 1.00 86.88 126 GLU A C 1
ATOM 975 O O . GLU A 1 126 ? 8.435 -8.744 14.984 1.00 86.88 126 GLU A O 1
ATOM 980 N N . MET A 1 127 ? 6.694 -8.079 13.749 1.00 89.44 127 MET A N 1
ATOM 981 C CA . MET A 1 127 ? 6.284 -9.427 13.349 1.00 89.44 127 MET A CA 1
ATOM 982 C C . MET A 1 127 ? 7.253 -10.077 12.345 1.00 89.44 127 MET A C 1
ATOM 984 O O . MET A 1 127 ? 7.967 -9.412 11.572 1.00 89.44 127 MET A O 1
ATOM 988 N N . ASN A 1 128 ? 7.252 -11.413 12.330 1.00 88.25 128 ASN A N 1
ATOM 989 C CA . ASN A 1 128 ? 7.907 -12.198 11.287 1.00 88.25 128 ASN A CA 1
ATOM 990 C C . ASN A 1 128 ? 7.017 -12.262 10.022 1.00 88.25 128 ASN A C 1
ATOM 992 O O . ASN A 1 128 ? 5.829 -11.959 10.063 1.00 88.25 128 ASN A O 1
ATOM 996 N N . GLY A 1 129 ? 7.572 -12.664 8.875 1.00 83.38 129 GLY A N 1
ATOM 997 C CA . GLY A 1 129 ? 6.824 -12.658 7.608 1.00 83.38 129 GLY A CA 1
ATOM 998 C C . GLY A 1 129 ? 5.631 -13.625 7.536 1.00 83.38 129 GLY A C 1
ATOM 999 O O . GLY A 1 129 ? 4.718 -13.377 6.751 1.00 83.38 129 GLY A O 1
ATOM 1000 N N . GLN A 1 130 ? 5.624 -14.707 8.322 1.00 85.06 130 GLN A N 1
ATOM 1001 C CA . GLN A 1 130 ? 4.513 -15.668 8.375 1.00 85.06 130 GLN A CA 1
ATOM 1002 C C . GLN A 1 130 ? 3.366 -15.131 9.236 1.00 85.06 130 GLN A C 1
ATOM 1004 O O . GLN A 1 130 ? 2.217 -15.186 8.808 1.00 85.06 130 GLN A O 1
ATOM 1009 N N . ASP A 1 131 ? 3.684 -14.536 10.385 1.00 88.00 131 ASP A N 1
ATOM 1010 C CA . ASP A 1 131 ? 2.707 -13.919 11.284 1.00 88.00 131 ASP A CA 1
ATOM 1011 C C . ASP A 1 131 ? 1.975 -12.773 10.576 1.00 88.00 131 ASP A C 1
ATOM 1013 O O . ASP A 1 131 ? 0.756 -12.665 10.662 1.00 88.00 131 ASP A O 1
ATOM 1017 N N . VAL A 1 132 ? 2.692 -11.960 9.786 1.00 90.00 132 VAL A N 1
ATOM 1018 C CA . VAL A 1 132 ? 2.088 -10.849 9.028 1.00 90.00 132 VAL A CA 1
ATOM 1019 C C . VAL A 1 132 ? 1.010 -11.333 8.049 1.00 90.00 132 VAL A C 1
ATOM 1021 O O . VAL A 1 132 ? 0.017 -10.632 7.853 1.00 90.00 132 VAL A O 1
ATOM 1024 N N . LEU A 1 133 ? 1.135 -12.539 7.476 1.00 89.56 133 LEU A N 1
ATOM 1025 C CA . LEU A 1 133 ? 0.111 -13.083 6.570 1.00 89.56 133 LEU A CA 1
ATOM 1026 C C . LEU A 1 133 ? -1.225 -13.352 7.276 1.00 89.56 133 LEU A C 1
ATOM 1028 O O . LEU A 1 133 ? -2.272 -13.248 6.633 1.00 89.56 133 LEU A O 1
ATOM 1032 N N . MET A 1 134 ? -1.217 -13.615 8.586 1.00 88.38 134 MET A N 1
ATOM 1033 C CA . MET A 1 134 ? -2.446 -13.764 9.378 1.00 88.38 134 MET A CA 1
ATOM 1034 C C . MET A 1 134 ? -3.222 -12.446 9.498 1.00 88.38 134 MET A C 1
ATOM 1036 O O . MET A 1 134 ? -4.428 -12.453 9.725 1.00 88.38 134 MET A O 1
ATOM 1040 N N . TYR A 1 135 ? -2.549 -11.318 9.262 1.00 91.38 135 TYR A N 1
ATOM 1041 C CA . TYR A 1 135 ? -3.084 -9.963 9.377 1.00 91.38 135 TYR A CA 1
ATOM 1042 C C . TYR A 1 135 ? -3.266 -9.279 8.022 1.00 91.38 135 TYR A C 1
ATOM 1044 O O . TYR A 1 135 ? -3.162 -8.057 7.899 1.00 91.38 135 TYR A O 1
ATOM 1052 N N . THR A 1 136 ? -3.557 -10.054 6.979 1.00 92.94 136 THR A N 1
ATOM 1053 C CA . THR A 1 136 ? -3.707 -9.564 5.601 1.00 92.94 136 THR A CA 1
ATOM 1054 C C . THR A 1 136 ? -4.723 -8.423 5.455 1.00 92.94 136 THR A C 1
ATOM 1056 O O . THR A 1 136 ? -4.571 -7.548 4.601 1.00 92.94 136 THR A O 1
ATOM 1059 N N . GLN A 1 137 ? -5.737 -8.348 6.315 1.00 92.31 137 GLN A N 1
ATOM 1060 C CA . GLN A 1 137 ? -6.710 -7.254 6.297 1.00 92.31 137 GLN A CA 1
ATOM 1061 C C . GLN A 1 137 ? -6.083 -5.897 6.662 1.00 92.31 137 GLN A C 1
ATOM 1063 O O . GLN A 1 137 ? -6.598 -4.865 6.238 1.00 92.31 137 GLN A O 1
ATOM 1068 N N . ALA A 1 138 ? -4.933 -5.867 7.345 1.00 94.44 138 ALA A N 1
ATOM 1069 C CA . ALA A 1 138 ? -4.172 -4.638 7.568 1.00 94.44 138 ALA A CA 1
ATOM 1070 C C . ALA A 1 138 ? -3.593 -4.068 6.265 1.00 94.44 138 ALA A C 1
ATOM 1072 O O . ALA A 1 138 ? -3.646 -2.855 6.053 1.00 94.44 138 ALA A O 1
ATOM 1073 N N . PHE A 1 139 ? -3.115 -4.925 5.352 1.00 95.31 139 PHE A N 1
ATOM 1074 C CA . PHE A 1 139 ? -2.720 -4.493 4.009 1.00 95.31 139 PHE A CA 1
ATOM 1075 C C . PHE A 1 139 ? -3.900 -3.847 3.283 1.00 95.31 139 PHE A C 1
ATOM 1077 O O . PHE A 1 139 ? -3.783 -2.735 2.770 1.00 95.31 139 PHE A O 1
ATOM 1084 N N . TRP A 1 140 ? -5.059 -4.505 3.295 1.00 94.94 140 TRP A N 1
ATOM 1085 C CA . TRP A 1 140 ? -6.249 -4.005 2.613 1.00 94.94 140 TRP A CA 1
ATOM 1086 C C . TRP A 1 140 ? -6.865 -2.763 3.265 1.00 94.94 140 TRP A C 1
ATOM 1088 O O . TRP A 1 140 ? -7.412 -1.918 2.554 1.00 94.94 140 TRP A O 1
ATOM 1098 N N . CYS A 1 141 ? -6.715 -2.594 4.580 1.00 94.94 141 CYS A N 1
ATOM 1099 C CA . CYS A 1 141 ? -7.002 -1.341 5.276 1.00 94.94 141 CYS A CA 1
ATOM 1100 C C . CYS A 1 141 ? -6.092 -0.216 4.765 1.00 94.94 141 CYS A C 1
ATOM 1102 O O . CYS A 1 141 ? -6.588 0.824 4.333 1.00 94.94 141 CYS A O 1
ATOM 1104 N N . GLY A 1 142 ? -4.775 -0.450 4.701 1.00 95.19 142 GLY A N 1
ATOM 1105 C CA . GLY A 1 142 ? -3.822 0.498 4.117 1.00 95.19 142 GLY A CA 1
ATOM 1106 C C . GLY A 1 142 ? -4.190 0.872 2.680 1.00 95.19 142 GLY A C 1
ATOM 1107 O O . GLY A 1 142 ? -4.331 2.050 2.362 1.00 95.19 142 GLY A O 1
ATOM 1108 N N . VAL A 1 143 ? -4.446 -0.121 1.830 1.00 94.00 143 VAL A N 1
ATOM 1109 C CA . VAL A 1 143 ? -4.880 0.074 0.439 1.00 94.00 143 VAL A CA 1
ATOM 1110 C C . VAL A 1 143 ? -6.170 0.889 0.353 1.00 94.00 143 VAL A C 1
ATOM 1112 O O . VAL A 1 143 ? -6.298 1.764 -0.504 1.00 94.00 143 VAL A O 1
ATOM 1115 N N . SER A 1 144 ? -7.127 0.631 1.241 1.00 90.81 144 SER A N 1
ATOM 1116 C CA . SER A 1 144 ? -8.378 1.383 1.286 1.00 90.81 144 SER A CA 1
ATOM 1117 C C . SER A 1 144 ? -8.122 2.849 1.639 1.00 90.81 144 SER A C 1
ATOM 1119 O O . SER A 1 144 ? -8.613 3.726 0.928 1.00 90.81 144 SER A O 1
ATOM 1121 N N . CYS A 1 145 ? -7.246 3.119 2.613 1.00 91.81 145 CYS A N 1
ATOM 1122 C CA . CYS A 1 145 ? -6.814 4.468 2.992 1.00 91.81 145 CYS A CA 1
ATOM 1123 C C . CYS A 1 145 ? -6.022 5.209 1.894 1.00 91.81 145 CYS A C 1
ATOM 1125 O O . CYS A 1 145 ? -5.959 6.436 1.930 1.00 91.81 145 CYS A O 1
ATOM 1127 N N . LEU A 1 146 ? -5.449 4.534 0.885 1.00 91.25 146 LEU A N 1
ATOM 1128 C CA . LEU A 1 146 ? -4.800 5.219 -0.252 1.00 91.25 146 LEU A CA 1
ATOM 1129 C C . LEU A 1 146 ? -5.794 6.040 -1.101 1.00 91.25 146 LEU A C 1
ATOM 1131 O O . LEU A 1 146 ? -5.396 6.938 -1.858 1.00 91.25 146 LEU A O 1
ATOM 1135 N N . ARG A 1 147 ? -7.100 5.771 -0.965 1.00 86.75 147 ARG A N 1
ATOM 1136 C CA . ARG A 1 147 ? -8.161 6.576 -1.583 1.00 86.75 147 ARG A CA 1
ATOM 1137 C C . ARG A 1 147 ? -8.267 7.975 -0.971 1.00 86.75 147 ARG A C 1
ATOM 1139 O O . ARG A 1 147 ? -8.618 8.894 -1.705 1.00 86.75 147 ARG A O 1
ATOM 1146 N N . ALA A 1 148 ? -7.849 8.165 0.285 1.00 84.44 148 ALA A N 1
ATOM 1147 C CA . ALA A 1 148 ? -7.906 9.452 0.977 1.00 84.44 148 ALA A CA 1
ATOM 1148 C C . ALA A 1 148 ? -7.208 10.574 0.189 1.00 84.44 148 ALA A C 1
ATOM 1150 O O . ALA A 1 148 ? -6.106 10.392 -0.351 1.00 84.44 148 ALA A O 1
ATOM 1151 N N . PHE A 1 149 ? -7.833 11.749 0.115 1.00 78.75 149 PHE A N 1
ATOM 1152 C CA . PHE A 1 149 ? -7.217 12.941 -0.480 1.00 78.75 149 PHE A CA 1
ATOM 1153 C C . PHE A 1 149 ? -6.089 13.478 0.409 1.00 78.75 149 PHE A C 1
ATOM 1155 O O . PHE A 1 149 ? -5.019 13.864 -0.091 1.00 78.75 149 PHE A O 1
ATOM 1162 N N . GLU A 1 150 ? -6.289 13.343 1.716 1.00 84.44 150 GLU A N 1
ATOM 1163 C CA . GLU A 1 150 ? -5.432 13.875 2.763 1.00 84.44 150 GLU A CA 1
ATOM 1164 C C . GLU A 1 150 ? -4.061 13.217 2.762 1.00 84.44 150 GLU A C 1
ATOM 1166 O O . GLU A 1 150 ? -3.887 12.011 2.944 1.00 84.44 150 GLU A O 1
ATOM 1171 N N . GLU A 1 151 ? -3.046 14.051 2.543 1.00 86.56 151 GLU A N 1
ATOM 1172 C CA . GLU A 1 151 ? -1.663 13.621 2.365 1.00 86.56 151 GLU A CA 1
ATOM 1173 C C . GLU A 1 151 ? -1.111 12.871 3.575 1.00 86.56 151 GLU A C 1
ATOM 1175 O O . GLU A 1 151 ? -0.401 11.884 3.400 1.00 86.56 151 GLU A O 1
ATOM 1180 N N . ASN A 1 152 ? -1.485 13.272 4.789 1.00 89.50 152 ASN A N 1
ATOM 1181 C CA . ASN A 1 152 ? -0.996 12.625 6.002 1.00 89.50 152 ASN A CA 1
ATOM 1182 C C . ASN A 1 152 ? -1.572 11.212 6.182 1.00 89.50 152 ASN A C 1
ATOM 1184 O O . ASN A 1 152 ? -0.828 10.289 6.525 1.00 89.50 152 ASN A O 1
ATOM 1188 N N . VAL A 1 153 ? -2.871 11.025 5.918 1.00 90.88 153 VAL A N 1
ATOM 1189 C CA . VAL A 1 153 ? -3.521 9.703 5.953 1.00 90.88 153 VAL A CA 1
ATOM 1190 C C . VAL A 1 153 ? -2.933 8.822 4.857 1.00 90.88 153 VAL A C 1
ATOM 1192 O O . VAL A 1 153 ? -2.473 7.717 5.142 1.00 90.88 153 VAL A O 1
ATOM 1195 N N . TYR A 1 154 ? -2.841 9.352 3.633 1.00 92.19 154 TYR A N 1
ATOM 1196 C CA . TYR A 1 154 ? -2.224 8.667 2.500 1.00 92.19 154 TYR A CA 1
ATOM 1197 C C . TYR A 1 154 ? -0.776 8.240 2.804 1.00 92.19 154 TYR A C 1
ATOM 1199 O O . TYR A 1 154 ? -0.385 7.111 2.512 1.00 92.19 154 TYR A O 1
ATOM 1207 N N . SER A 1 155 ? 0.022 9.108 3.436 1.00 93.75 155 SER A N 1
ATOM 1208 C CA . SER A 1 155 ? 1.407 8.799 3.810 1.00 93.75 155 SER A CA 1
ATOM 1209 C C . SER A 1 155 ? 1.498 7.661 4.825 1.00 93.75 155 SER A C 1
ATOM 1211 O O . SER A 1 155 ? 2.355 6.795 4.682 1.00 93.75 155 SER A O 1
ATOM 1213 N N . CYS A 1 156 ? 0.631 7.636 5.839 1.00 95.00 156 CYS A N 1
ATOM 1214 C CA . CYS A 1 156 ? 0.619 6.540 6.814 1.00 95.00 156 CYS A CA 1
ATOM 1215 C C . CYS A 1 156 ? 0.117 5.232 6.179 1.00 95.00 156 CYS A C 1
ATOM 1217 O O . CYS A 1 156 ? 0.607 4.152 6.495 1.00 95.00 156 CYS A O 1
ATOM 1219 N N . ALA A 1 157 ? -0.831 5.332 5.247 1.00 95.75 157 ALA A N 1
ATOM 1220 C CA . ALA A 1 157 ? -1.387 4.199 4.523 1.00 95.75 157 ALA A CA 1
ATOM 1221 C C . ALA A 1 157 ? -0.364 3.533 3.592 1.00 95.75 157 ALA A C 1
ATOM 1223 O O . ALA A 1 157 ? -0.264 2.305 3.564 1.00 95.75 157 ALA A O 1
ATOM 1224 N N . ILE A 1 158 ? 0.434 4.325 2.864 1.00 96.19 158 ILE A N 1
ATOM 1225 C CA . ILE A 1 158 ? 1.494 3.773 2.012 1.00 96.19 158 ILE A CA 1
ATOM 1226 C C . ILE A 1 158 ? 2.633 3.172 2.842 1.00 96.19 158 ILE A C 1
ATOM 1228 O O . ILE A 1 158 ? 3.205 2.169 2.423 1.00 96.19 158 ILE A O 1
ATOM 1232 N N . ASP A 1 159 ? 2.927 3.728 4.024 1.00 95.56 159 ASP A N 1
ATOM 1233 C CA . ASP A 1 159 ? 3.876 3.140 4.978 1.00 95.56 159 ASP A CA 1
ATOM 1234 C C . ASP A 1 159 ? 3.412 1.757 5.452 1.00 95.56 159 ASP A C 1
ATOM 1236 O O . ASP A 1 159 ? 4.200 0.810 5.426 1.00 95.56 159 ASP A O 1
ATOM 1240 N N . LEU A 1 160 ? 2.127 1.616 5.794 1.00 96.31 160 LEU A N 1
ATOM 1241 C CA . LEU A 1 160 ? 1.527 0.332 6.158 1.00 96.31 160 LEU A CA 1
ATOM 1242 C C . LEU A 1 160 ? 1.617 -0.683 5.008 1.00 96.31 160 LEU A C 1
ATOM 1244 O O . LEU A 1 160 ? 2.086 -1.803 5.208 1.00 96.31 160 LEU A O 1
ATOM 1248 N N . CYS A 1 161 ? 1.227 -0.281 3.792 1.00 96.06 161 CYS A N 1
ATOM 1249 C CA . CYS A 1 161 ? 1.307 -1.144 2.609 1.00 96.06 161 CYS A CA 1
ATOM 1250 C C . CYS A 1 161 ? 2.749 -1.586 2.328 1.00 96.06 161 CYS A C 1
ATOM 1252 O O . CYS A 1 161 ? 3.001 -2.763 2.073 1.00 96.06 161 CYS A O 1
ATOM 1254 N N . PHE A 1 162 ? 3.698 -0.647 2.383 1.00 95.38 162 PHE A N 1
ATOM 1255 C CA . PHE A 1 162 ? 5.116 -0.929 2.189 1.00 95.38 162 PHE A CA 1
ATOM 1256 C C . PHE A 1 162 ? 5.638 -1.905 3.240 1.00 95.38 162 PHE A C 1
ATOM 1258 O O . PHE A 1 162 ? 6.263 -2.897 2.876 1.00 95.38 162 PHE A O 1
ATOM 1265 N N . MET A 1 163 ? 5.373 -1.647 4.523 1.00 95.12 163 MET A N 1
ATOM 1266 C CA . MET A 1 163 ? 5.883 -2.481 5.607 1.00 95.12 163 MET A CA 1
ATOM 1267 C C . MET A 1 163 ? 5.315 -3.898 5.547 1.00 95.12 163 MET A C 1
ATOM 1269 O O . MET A 1 163 ? 6.068 -4.862 5.671 1.00 95.12 163 MET A O 1
ATOM 1273 N N . PHE A 1 164 ? 4.016 -4.026 5.268 1.00 95.12 164 PHE A N 1
ATOM 1274 C CA . PHE A 1 164 ? 3.368 -5.320 5.079 1.00 95.12 164 PHE A CA 1
ATOM 1275 C C . PHE A 1 164 ? 4.028 -6.116 3.943 1.00 95.12 164 PHE A C 1
ATOM 1277 O O . PHE A 1 164 ? 4.490 -7.235 4.150 1.00 95.12 164 PHE A O 1
ATOM 1284 N N . LEU A 1 165 ? 4.142 -5.519 2.752 1.00 93.19 165 LEU A N 1
ATOM 1285 C CA . LEU A 1 165 ? 4.724 -6.182 1.580 1.00 93.19 165 LEU A CA 1
ATOM 1286 C C . LEU A 1 165 ? 6.227 -6.449 1.722 1.00 93.19 165 LEU A C 1
ATOM 1288 O O . LEU A 1 165 ? 6.744 -7.394 1.139 1.00 93.19 165 LEU A O 1
ATOM 1292 N N . TYR A 1 166 ? 6.943 -5.620 2.479 1.00 91.81 166 TYR A N 1
ATOM 1293 C CA . TYR A 1 166 ? 8.356 -5.841 2.771 1.00 91.81 166 TYR A CA 1
ATOM 1294 C C . TYR A 1 166 ? 8.562 -7.059 3.683 1.00 91.81 166 TYR A C 1
ATOM 1296 O O . TYR A 1 166 ? 9.525 -7.806 3.509 1.00 91.81 166 TYR A O 1
ATOM 1304 N N . LYS A 1 167 ? 7.655 -7.274 4.643 1.00 91.00 167 LYS A N 1
ATOM 1305 C CA . LYS A 1 167 ? 7.683 -8.420 5.562 1.00 91.00 167 LYS A CA 1
ATOM 1306 C C . LYS A 1 167 ? 7.186 -9.708 4.910 1.00 91.00 167 LYS A C 1
ATOM 1308 O O . LYS A 1 167 ? 7.772 -10.769 5.132 1.00 91.00 167 LYS A O 1
ATOM 1313 N N . CYS A 1 168 ? 6.145 -9.626 4.087 1.00 86.44 168 CYS A N 1
ATOM 1314 C CA . CYS A 1 168 ? 5.642 -10.752 3.312 1.00 86.44 168 CYS A CA 1
ATOM 1315 C C . CYS A 1 168 ? 6.499 -10.951 2.058 1.00 86.44 168 CYS A C 1
ATOM 1317 O O . CYS A 1 168 ? 6.246 -10.340 1.023 1.00 86.44 168 CYS A O 1
ATOM 1319 N N . SER A 1 169 ? 7.506 -11.827 2.121 1.00 76.75 169 SER A N 1
ATOM 1320 C CA . SER A 1 169 ? 8.266 -12.199 0.921 1.00 76.75 169 SER A CA 1
ATOM 1321 C C . SER A 1 169 ? 7.333 -12.811 -0.132 1.00 76.75 169 SER A C 1
ATOM 1323 O O . SER A 1 169 ? 6.824 -13.921 0.046 1.00 76.75 169 SER A O 1
ATOM 1325 N N . LEU A 1 170 ? 7.112 -12.073 -1.223 1.00 81.38 170 LEU A N 1
ATOM 1326 C CA . LEU A 1 170 ? 6.318 -12.521 -2.371 1.00 81.38 170 LEU A CA 1
ATOM 1327 C C . LEU A 1 170 ? 7.146 -13.329 -3.386 1.00 81.38 170 LEU A C 1
ATOM 1329 O O . LEU A 1 170 ? 6.583 -14.018 -4.230 1.00 81.38 170 LEU A O 1
ATOM 1333 N N . ASP A 1 171 ? 8.477 -13.259 -3.301 1.00 69.19 171 ASP A N 1
ATOM 1334 C CA . ASP A 1 171 ? 9.418 -13.836 -4.272 1.00 69.19 171 ASP A CA 1
ATOM 1335 C C . ASP A 1 171 ? 9.696 -15.347 -4.032 1.00 69.19 171 ASP A C 1
ATOM 1337 O O . ASP A 1 171 ? 10.607 -15.919 -4.632 1.00 69.19 171 ASP A O 1
ATOM 1341 N N . GLY A 1 172 ? 8.944 -16.007 -3.137 1.00 65.25 172 GLY A N 1
ATOM 1342 C CA . GLY A 1 172 ? 9.125 -17.414 -2.750 1.00 65.25 172 GLY A CA 1
ATOM 1343 C C . GLY A 1 172 ? 8.029 -18.366 -3.260 1.00 65.25 172 GLY A C 1
ATOM 1344 O O . GLY A 1 172 ? 7.034 -17.920 -3.821 1.00 65.25 172 GLY A O 1
ATOM 1345 N N . PRO A 1 173 ? 8.149 -19.688 -3.011 1.00 54.59 173 PRO A N 1
ATOM 1346 C CA . PRO A 1 173 ? 7.088 -20.677 -3.275 1.00 54.59 173 PRO A CA 1
ATOM 1347 C C . PRO A 1 173 ? 5.882 -20.530 -2.326 1.00 54.59 173 PRO A C 1
ATOM 1349 O O . PRO A 1 173 ? 5.023 -21.404 -2.246 1.00 54.59 173 PRO A O 1
ATOM 1352 N N . THR A 1 174 ? 5.852 -19.456 -1.542 1.00 59.28 174 THR A N 1
ATOM 1353 C CA . THR A 1 174 ? 4.805 -19.134 -0.591 1.00 59.28 174 THR A CA 1
ATOM 1354 C C . THR A 1 174 ? 3.552 -18.707 -1.348 1.00 59.28 174 THR A C 1
ATOM 1356 O O . THR A 1 174 ? 3.592 -17.828 -2.205 1.00 59.28 174 THR A O 1
ATOM 1359 N N . MET A 1 175 ? 2.398 -19.245 -0.953 1.00 75.62 175 MET A N 1
ATOM 1360 C CA . MET A 1 175 ? 1.070 -18.812 -1.418 1.00 75.62 175 MET A CA 1
ATOM 1361 C C . MET A 1 175 ? 0.719 -17.385 -0.939 1.00 75.62 175 MET A C 1
ATOM 1363 O O . MET A 1 175 ? -0.445 -17.013 -0.903 1.00 75.62 175 MET A O 1
ATOM 1367 N N . ALA A 1 176 ? 1.706 -16.572 -0.540 1.00 86.31 176 ALA A N 1
ATOM 1368 C CA . ALA A 1 176 ? 1.531 -15.281 0.120 1.00 86.31 176 ALA A CA 1
ATOM 1369 C C . ALA A 1 176 ? 0.670 -14.327 -0.714 1.00 86.31 176 ALA A C 1
ATOM 1371 O O . ALA A 1 176 ? -0.285 -13.752 -0.205 1.00 86.31 176 ALA A O 1
ATOM 1372 N N . LEU A 1 177 ? 0.958 -14.205 -2.012 1.00 87.00 177 LEU A N 1
ATOM 1373 C CA . LEU A 1 177 ? 0.158 -13.369 -2.905 1.00 87.00 177 LEU A CA 1
ATOM 1374 C C . LEU A 1 177 ? -1.277 -13.891 -3.052 1.00 87.00 177 LEU A C 1
ATOM 1376 O O . LEU A 1 177 ? -2.209 -13.094 -3.121 1.00 87.00 177 LEU A O 1
ATOM 1380 N N . GLU A 1 178 ? -1.460 -15.209 -3.108 1.00 86.31 178 GLU A N 1
ATOM 1381 C CA . GLU A 1 178 ? -2.784 -15.824 -3.223 1.00 86.31 178 GLU A CA 1
ATOM 1382 C C . GLU A 1 178 ? -3.600 -15.628 -1.947 1.00 86.31 178 GLU A C 1
ATOM 1384 O O . GLU A 1 178 ? -4.764 -15.247 -2.030 1.00 86.31 178 GLU A O 1
ATOM 1389 N N . VAL A 1 179 ? -2.969 -15.764 -0.778 1.00 88.62 179 VAL A N 1
ATOM 1390 C CA . VAL A 1 179 ? -3.561 -15.423 0.522 1.00 88.62 179 VAL A CA 1
ATOM 1391 C C . VAL A 1 179 ? -3.965 -13.950 0.534 1.00 88.62 179 VAL A C 1
ATOM 1393 O O . VAL A 1 179 ? -5.130 -13.649 0.798 1.00 88.62 179 VAL A O 1
ATOM 1396 N N . ILE A 1 180 ? -3.068 -13.041 0.130 1.00 90.88 180 ILE A N 1
ATOM 1397 C CA . ILE A 1 180 ? -3.368 -11.605 0.054 1.00 90.88 180 ILE A CA 1
ATOM 1398 C C . ILE A 1 180 ? -4.582 -11.343 -0.839 1.00 90.88 180 ILE A C 1
ATOM 1400 O O . ILE A 1 180 ? -5.513 -10.653 -0.424 1.00 90.88 180 ILE A O 1
ATOM 1404 N N . LYS A 1 181 ? -4.609 -11.928 -2.042 1.00 88.12 181 LYS A N 1
ATOM 1405 C CA . LYS A 1 181 ? -5.735 -11.814 -2.981 1.00 88.12 181 LYS A CA 1
ATOM 1406 C C . LYS A 1 181 ? -7.027 -12.423 -2.425 1.00 88.12 181 LYS A C 1
ATOM 1408 O O . LYS A 1 181 ? -8.089 -11.848 -2.637 1.00 88.12 181 LYS A O 1
ATOM 1413 N N . SER A 1 182 ? -6.951 -13.538 -1.700 1.00 85.44 182 SER A N 1
ATOM 1414 C CA . SER A 1 182 ? -8.124 -14.224 -1.141 1.00 85.44 182 SER A CA 1
ATOM 1415 C C . SER A 1 182 ? -8.809 -13.443 -0.015 1.00 85.44 182 SER A C 1
ATOM 1417 O O . SER A 1 182 ? -10.022 -13.543 0.151 1.00 85.44 182 SER A O 1
ATOM 1419 N N . CYS A 1 183 ? -8.054 -12.621 0.721 1.00 88.88 183 CYS A N 1
ATOM 1420 C CA . CYS A 1 183 ? -8.579 -11.759 1.782 1.00 88.88 183 CYS A CA 1
ATOM 1421 C C . CYS A 1 183 ? -8.969 -10.357 1.286 1.00 88.88 183 CYS A C 1
ATOM 1423 O O . CYS A 1 183 ? -9.174 -9.455 2.106 1.00 88.88 183 CYS A O 1
ATOM 1425 N N . ALA A 1 184 ? -9.024 -10.146 -0.034 1.00 90.00 184 ALA A N 1
ATOM 1426 C CA . ALA A 1 184 ? -9.400 -8.860 -0.598 1.00 90.00 184 ALA A CA 1
ATOM 1427 C C . ALA A 1 184 ? -10.793 -8.415 -0.102 1.00 90.00 184 ALA A C 1
ATOM 1429 O O . ALA A 1 184 ? -11.677 -9.258 0.076 1.00 90.00 184 ALA A O 1
ATOM 1430 N N . PRO A 1 185 ? -10.994 -7.103 0.131 1.00 90.19 185 PRO A N 1
ATOM 1431 C CA . PRO A 1 185 ? -12.256 -6.537 0.588 1.00 90.19 185 PRO A CA 1
ATOM 1432 C C . PRO A 1 185 ? -13.431 -7.016 -0.250 1.00 90.19 185 PRO A C 1
ATOM 1434 O O . PRO A 1 185 ? -13.323 -7.104 -1.474 1.00 90.19 185 PRO A O 1
ATOM 1437 N N . LEU A 1 186 ? -14.555 -7.301 0.398 1.00 88.25 186 LEU A N 1
ATOM 1438 C CA . LEU A 1 186 ? -15.781 -7.712 -0.279 1.00 88.25 186 LEU A CA 1
ATOM 1439 C C . LEU A 1 186 ? -16.735 -6.530 -0.470 1.00 88.25 186 LEU A C 1
ATOM 1441 O O . LEU A 1 186 ? -16.804 -5.665 0.393 1.00 88.25 186 LEU A O 1
ATOM 1445 N N . PRO A 1 187 ? -17.518 -6.489 -1.560 1.00 85.56 187 PRO A N 1
ATOM 1446 C CA . PRO A 1 187 ? -18.463 -5.405 -1.772 1.00 85.56 187 PRO A CA 1
ATOM 1447 C C . PRO A 1 187 ? -19.497 -5.353 -0.646 1.00 85.56 187 PRO A C 1
ATOM 1449 O O . PRO A 1 187 ? -19.941 -6.388 -0.146 1.00 85.56 187 PRO A O 1
ATOM 1452 N N . ARG A 1 188 ? -19.953 -4.148 -0.298 1.00 81.94 188 ARG A N 1
ATOM 1453 C CA . ARG A 1 188 ? -21.065 -3.977 0.641 1.00 81.94 188 ARG A CA 1
ATOM 1454 C C . ARG A 1 188 ? -22.277 -4.817 0.219 1.00 81.94 188 ARG A C 1
ATOM 1456 O O . ARG A 1 188 ? -22.709 -4.761 -0.930 1.00 81.94 188 ARG A O 1
ATOM 1463 N N . GLY A 1 189 ? -22.818 -5.587 1.164 1.00 80.38 189 GLY A N 1
ATOM 1464 C CA . GLY A 1 189 ? -23.929 -6.514 0.927 1.00 80.38 189 GLY A CA 1
ATOM 1465 C C . GLY A 1 189 ? -23.527 -7.889 0.381 1.00 80.38 189 GLY A C 1
ATOM 1466 O O . GLY A 1 189 ? -24.407 -8.732 0.217 1.00 80.38 189 GLY A O 1
ATOM 1467 N N . ALA A 1 190 ? -22.239 -8.154 0.125 1.00 84.81 190 ALA A N 1
ATOM 1468 C CA . ALA A 1 190 ? -21.780 -9.520 -0.108 1.00 84.81 190 ALA A CA 1
ATOM 1469 C C . ALA A 1 190 ? -21.942 -10.379 1.144 1.00 84.81 190 ALA A C 1
ATOM 1471 O O . ALA A 1 190 ? -21.850 -9.906 2.276 1.00 84.81 190 ALA A O 1
ATOM 1472 N N . GLN A 1 191 ? -22.130 -11.670 0.909 1.00 79.00 191 GLN A N 1
ATOM 1473 C CA . GLN A 1 191 ? -22.160 -12.690 1.941 1.00 79.00 191 GLN A CA 1
ATOM 1474 C C . GLN A 1 191 ? -21.128 -13.748 1.581 1.00 79.00 191 GLN A C 1
ATOM 1476 O O . GLN A 1 191 ? -20.970 -14.103 0.409 1.00 79.00 191 GLN A O 1
ATOM 1481 N N . TYR A 1 192 ? -20.401 -14.221 2.590 1.00 78.56 192 TYR A N 1
ATOM 1482 C CA . TYR A 1 192 ? -19.605 -15.424 2.420 1.00 78.56 192 TYR A CA 1
ATOM 1483 C C . TYR A 1 192 ? -20.551 -16.605 2.186 1.00 78.56 192 TYR A C 1
ATOM 1485 O O . TYR A 1 192 ? -21.612 -16.648 2.810 1.00 78.56 192 TYR A O 1
ATOM 1493 N N . PRO A 1 193 ? -20.190 -17.552 1.307 1.00 78.31 193 PRO A N 1
ATOM 1494 C CA . PRO A 1 193 ? -20.939 -18.790 1.209 1.00 78.31 193 PRO A CA 1
ATOM 1495 C C . PRO A 1 193 ? -20.906 -19.497 2.566 1.00 78.31 193 PRO A C 1
ATOM 1497 O O . PRO A 1 193 ? -19.852 -19.568 3.206 1.00 78.31 193 PRO A O 1
ATOM 1500 N N . ASP A 1 194 ? -22.055 -20.018 2.990 1.00 76.50 194 ASP A N 1
ATOM 1501 C CA . ASP A 1 194 ? -22.148 -20.801 4.215 1.00 76.50 194 ASP A CA 1
ATOM 1502 C C . ASP A 1 194 ? -21.253 -22.035 4.088 1.00 76.50 194 ASP A C 1
ATOM 1504 O O . ASP A 1 194 ? -21.422 -22.866 3.191 1.00 76.50 194 ASP A O 1
ATOM 1508 N N . LEU A 1 195 ? -20.270 -22.141 4.980 1.00 76.38 195 LEU A N 1
ATOM 1509 C CA . LEU A 1 195 ? -19.463 -23.345 5.101 1.00 76.38 195 LEU A CA 1
ATOM 1510 C C . LEU A 1 195 ? -20.182 -24.302 6.057 1.00 76.38 195 LEU A C 1
ATOM 1512 O O . LEU A 1 195 ? -20.515 -23.892 7.174 1.00 76.38 195 LEU A O 1
ATOM 1516 N N . PRO A 1 196 ? -20.428 -25.561 5.655 1.00 78.25 196 PRO A N 1
ATOM 1517 C CA . PRO A 1 196 ? -20.967 -26.550 6.572 1.00 78.25 196 PRO A CA 1
ATOM 1518 C C . PRO A 1 196 ? -19.993 -26.761 7.734 1.00 78.25 196 PRO A C 1
ATOM 1520 O O . PRO A 1 196 ? -18.773 -26.702 7.566 1.00 78.25 196 PRO A O 1
ATOM 1523 N N . ILE A 1 197 ? -20.544 -27.011 8.920 1.00 79.69 197 ILE A N 1
ATOM 1524 C CA . ILE A 1 197 ? -19.749 -27.444 10.068 1.00 79.69 197 ILE A CA 1
ATOM 1525 C C . ILE A 1 197 ? -19.193 -28.825 9.722 1.00 79.69 197 ILE A C 1
ATOM 1527 O O . ILE A 1 197 ? -19.956 -29.724 9.373 1.00 79.69 197 ILE A O 1
ATOM 1531 N N . VAL A 1 198 ? -17.875 -28.965 9.796 1.00 85.56 198 VAL A N 1
ATOM 1532 C CA . VAL A 1 198 ? -17.155 -30.212 9.525 1.00 85.56 198 VAL A CA 1
ATOM 1533 C C . VAL A 1 198 ? -16.418 -30.662 10.774 1.00 85.56 198 VAL A C 1
ATOM 1535 O O . VAL A 1 198 ? -15.890 -29.835 11.521 1.00 85.56 198 VAL A O 1
ATOM 1538 N N . GLU A 1 199 ? -16.390 -31.970 11.002 1.00 84.75 199 GLU A N 1
ATOM 1539 C CA . GLU A 1 199 ? -15.774 -32.584 12.184 1.00 84.75 199 GLU A CA 1
ATOM 1540 C C . GLU A 1 199 ? -14.359 -33.102 11.887 1.00 84.75 199 GLU A C 1
ATOM 1542 O O . GLU A 1 199 ? -13.586 -33.371 12.809 1.00 84.75 199 GLU A O 1
ATOM 1547 N N . SER A 1 200 ? -13.984 -33.198 10.605 1.00 86.12 200 SER A N 1
ATOM 1548 C CA . SER A 1 200 ? -12.654 -33.637 10.180 1.00 86.12 200 SER A CA 1
ATOM 1549 C C . SER A 1 200 ? -12.037 -32.766 9.081 1.00 86.12 200 SER A C 1
ATOM 1551 O O . SER A 1 200 ? -12.710 -32.062 8.327 1.00 86.12 200 SER A O 1
ATOM 1553 N N . TYR A 1 201 ? -10.709 -32.837 8.967 1.00 83.12 201 TYR A N 1
ATOM 1554 C CA . TYR A 1 201 ? -9.967 -32.161 7.901 1.00 83.12 201 TYR A CA 1
ATOM 1555 C C . TYR A 1 201 ? -10.273 -32.745 6.512 1.00 83.12 201 TYR A C 1
ATOM 1557 O O . TYR A 1 201 ? -10.302 -32.017 5.524 1.00 83.12 201 TYR A O 1
ATOM 1565 N N . GLU A 1 202 ? -10.542 -34.049 6.429 1.00 87.69 202 GLU A N 1
ATOM 1566 C CA . GLU A 1 202 ? -10.914 -34.717 5.176 1.00 87.69 202 GLU A CA 1
ATOM 1567 C C . GLU A 1 202 ? -12.272 -34.226 4.664 1.00 87.69 202 GLU A C 1
ATOM 1569 O O . GLU A 1 202 ? -12.419 -33.942 3.474 1.00 87.69 202 GLU A O 1
ATOM 1574 N N . GLU A 1 203 ? -13.236 -34.028 5.569 1.00 85.50 203 GLU A N 1
ATOM 1575 C CA . GLU A 1 203 ? -14.520 -33.407 5.239 1.00 85.50 203 GLU A CA 1
ATOM 1576 C C . GLU A 1 203 ? -14.334 -31.980 4.723 1.00 85.50 203 GLU A C 1
ATOM 1578 O O . GLU A 1 203 ? -14.900 -31.644 3.683 1.00 85.50 203 GLU A O 1
ATOM 1583 N N . LEU A 1 204 ? -13.489 -31.169 5.373 1.00 82.81 204 LEU A N 1
ATOM 1584 C CA . LEU A 1 204 ? -13.180 -29.808 4.921 1.00 82.81 204 LEU A CA 1
ATOM 1585 C C . LEU A 1 204 ? -12.649 -29.791 3.479 1.00 82.81 204 LEU A C 1
ATOM 1587 O O . LEU A 1 204 ? -13.087 -28.972 2.673 1.00 82.81 204 LEU A O 1
ATOM 1591 N N . LEU A 1 205 ? -11.729 -30.702 3.145 1.00 85.12 205 LEU A N 1
ATOM 1592 C CA . LEU A 1 205 ? -11.155 -30.817 1.799 1.00 85.12 205 LEU A CA 1
ATOM 1593 C C . LEU A 1 205 ? -12.150 -31.348 0.758 1.00 85.12 205 LEU A C 1
ATOM 1595 O O . LEU A 1 205 ? -11.965 -31.115 -0.436 1.00 85.12 205 LEU A O 1
ATOM 1599 N N . SER A 1 206 ? -13.193 -32.058 1.194 1.00 83.81 206 SER A N 1
ATOM 1600 C CA . SER A 1 206 ? -14.250 -32.570 0.316 1.00 83.81 206 SER A CA 1
ATOM 1601 C C . SER A 1 206 ? -15.310 -31.521 -0.042 1.00 83.81 206 SER A C 1
ATOM 1603 O O . SER A 1 206 ? -16.050 -31.702 -1.015 1.00 83.81 206 SER A O 1
ATOM 1605 N N . ILE A 1 207 ? -15.380 -30.410 0.705 1.00 82.44 207 ILE A N 1
ATOM 1606 C CA . ILE A 1 207 ? -16.308 -29.317 0.411 1.00 82.44 207 ILE A CA 1
ATOM 1607 C C . ILE A 1 207 ? -15.929 -28.704 -0.932 1.00 82.44 207 ILE A C 1
ATOM 1609 O O . ILE A 1 207 ? -14.820 -28.215 -1.129 1.00 82.44 207 ILE A O 1
ATOM 1613 N N . THR A 1 208 ? -16.895 -28.665 -1.847 1.00 77.69 208 THR A N 1
ATOM 1614 C CA . THR A 1 208 ? -16.794 -27.838 -3.048 1.00 77.69 208 THR A CA 1
ATOM 1615 C C . THR A 1 208 ? -17.373 -26.465 -2.703 1.00 77.69 208 THR A C 1
ATOM 1617 O O . THR A 1 208 ? -18.598 -26.349 -2.601 1.00 77.69 208 THR A O 1
ATOM 1620 N N . PRO A 1 209 ? -16.546 -25.436 -2.438 1.00 69.62 209 PRO A N 1
ATOM 1621 C CA . PRO A 1 209 ? -17.061 -24.139 -2.025 1.00 69.62 209 PRO A CA 1
ATOM 1622 C C . PRO A 1 209 ? -17.930 -23.538 -3.132 1.00 69.62 209 PRO A C 1
ATOM 1624 O O . PRO A 1 209 ? -17.627 -23.659 -4.322 1.00 69.62 209 PRO A O 1
ATOM 1627 N N . GLY A 1 210 ? -19.014 -22.871 -2.732 1.00 73.38 210 GLY A N 1
ATOM 1628 C CA . GLY A 1 210 ? -19.803 -22.050 -3.647 1.00 73.38 210 GLY A CA 1
ATOM 1629 C C . GLY A 1 210 ? -18.953 -20.937 -4.281 1.00 73.38 210 GLY A C 1
ATOM 1630 O O . GLY A 1 210 ? -17.866 -20.622 -3.786 1.00 73.38 210 GLY A O 1
ATOM 1631 N N . PRO A 1 211 ? -19.425 -20.318 -5.378 1.00 77.94 211 PRO A N 1
ATOM 1632 C CA . PRO A 1 211 ? -18.697 -19.230 -6.018 1.00 77.94 211 PRO A CA 1
ATOM 1633 C C . PRO A 1 211 ? -18.508 -18.072 -5.030 1.00 77.94 211 PRO A C 1
ATOM 1635 O O . PRO A 1 211 ? -19.478 -17.513 -4.520 1.00 77.94 211 PRO A O 1
ATOM 1638 N N . MET A 1 212 ? -17.252 -17.713 -4.764 1.00 76.44 212 MET A N 1
ATOM 1639 C CA . MET A 1 212 ? -16.926 -16.571 -3.913 1.00 76.44 212 MET A CA 1
ATOM 1640 C C . MET A 1 212 ? -17.338 -15.258 -4.593 1.00 76.44 212 MET A C 1
ATOM 1642 O O . MET A 1 212 ? -17.160 -15.121 -5.809 1.00 76.44 212 MET A O 1
ATOM 1646 N N . PRO A 1 213 ? -17.855 -14.271 -3.837 1.00 82.75 213 PRO A N 1
ATOM 1647 C CA . PRO A 1 213 ? -18.120 -12.949 -4.385 1.00 82.75 213 PRO A CA 1
ATOM 1648 C C . PRO A 1 213 ? -16.825 -12.329 -4.920 1.00 82.75 213 PRO A C 1
ATOM 1650 O O . PRO A 1 213 ? -15.752 -12.471 -4.332 1.00 82.75 213 PRO A O 1
ATOM 1653 N N . SER A 1 214 ? -16.926 -11.616 -6.041 1.00 85.81 214 SER A N 1
ATOM 1654 C CA . SER A 1 214 ? -15.793 -10.875 -6.589 1.00 85.81 214 SER A CA 1
ATOM 1655 C C . SER A 1 214 ? -15.362 -9.785 -5.611 1.00 85.81 214 SER A C 1
ATOM 1657 O O . SER A 1 214 ? -16.209 -9.021 -5.138 1.00 85.81 214 SER A O 1
ATOM 1659 N N . ALA A 1 215 ? -14.057 -9.683 -5.363 1.00 86.19 215 ALA A N 1
ATOM 1660 C CA . ALA A 1 215 ? -13.491 -8.653 -4.506 1.00 86.19 215 ALA A CA 1
ATOM 1661 C C . ALA A 1 215 ? -13.896 -7.241 -4.960 1.00 86.19 215 ALA A C 1
ATOM 1663 O O . ALA A 1 215 ? -13.979 -6.942 -6.153 1.00 86.19 215 ALA A O 1
ATOM 1664 N N . GLU A 1 216 ? -14.120 -6.359 -3.992 1.00 84.00 216 GLU A N 1
ATOM 1665 C CA . GLU A 1 216 ? -14.376 -4.940 -4.206 1.00 84.00 216 GLU A CA 1
ATOM 1666 C C . GLU A 1 216 ? -13.170 -4.217 -4.799 1.00 84.00 216 GLU A C 1
ATOM 1668 O O . GLU A 1 216 ? -13.337 -3.304 -5.611 1.00 84.00 216 GLU A O 1
ATOM 1673 N N . ILE A 1 217 ? -11.969 -4.617 -4.383 1.00 85.19 217 ILE A N 1
ATOM 1674 C CA . ILE A 1 217 ? -10.733 -4.069 -4.912 1.00 85.19 217 ILE A CA 1
ATOM 1675 C C . ILE A 1 217 ? -9.793 -5.178 -5.377 1.00 85.19 217 ILE A C 1
ATOM 1677 O O . ILE A 1 217 ? -9.594 -6.185 -4.704 1.00 85.19 217 ILE A O 1
ATOM 1681 N N . THR A 1 218 ? -9.194 -4.965 -6.544 1.00 84.50 218 THR A N 1
ATOM 1682 C CA . THR A 1 218 ? -8.200 -5.857 -7.150 1.00 84.50 218 THR A CA 1
ATOM 1683 C C . THR A 1 218 ? -6.848 -5.158 -7.289 1.00 84.50 218 THR A C 1
ATOM 1685 O O . THR A 1 218 ? -6.756 -3.932 -7.209 1.00 84.50 218 THR A O 1
ATOM 1688 N N . PHE A 1 219 ? -5.778 -5.921 -7.528 1.00 80.88 219 PHE A N 1
ATOM 1689 C CA . PHE A 1 219 ? -4.429 -5.366 -7.708 1.00 80.88 219 PHE A CA 1
ATOM 1690 C C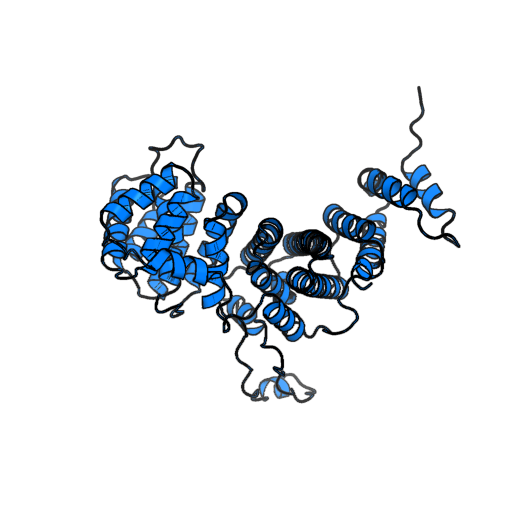 . PHE A 1 219 ? -4.331 -4.373 -8.882 1.00 80.88 219 PHE A C 1
ATOM 1692 O O . PHE A 1 219 ? -3.581 -3.396 -8.785 1.00 80.88 219 PHE A O 1
ATOM 1699 N N . SER A 1 220 ? -5.183 -4.516 -9.904 1.00 80.62 220 SER A N 1
ATOM 1700 C CA . SER A 1 220 ? -5.266 -3.576 -11.027 1.00 80.62 220 SER A CA 1
ATOM 1701 C C . SER A 1 220 ? -5.724 -2.180 -10.598 1.00 80.62 220 SER A C 1
ATOM 1703 O O . SER A 1 220 ? -5.387 -1.187 -11.240 1.00 80.62 220 SER A O 1
ATOM 1705 N N . GLN A 1 221 ? -6.449 -2.091 -9.480 1.00 84.88 221 GLN A N 1
ATOM 1706 C CA . GLN A 1 221 ? -6.870 -0.840 -8.852 1.00 84.88 221 GLN A CA 1
ATOM 1707 C C . GLN A 1 221 ? -5.892 -0.376 -7.763 1.00 84.88 221 GLN A C 1
ATOM 1709 O O . GLN A 1 221 ? -5.786 0.825 -7.522 1.00 84.88 221 GLN A O 1
ATOM 1714 N N . VAL A 1 222 ? -5.138 -1.290 -7.138 1.00 89.19 222 VAL A N 1
ATOM 1715 C CA . VAL A 1 222 ? -4.098 -0.946 -6.148 1.00 89.19 222 VAL A CA 1
ATOM 1716 C C . VAL A 1 222 ? -2.974 -0.139 -6.790 1.00 89.19 222 VAL A C 1
ATOM 1718 O O . VAL A 1 222 ? -2.552 0.876 -6.242 1.00 89.19 222 VAL A O 1
ATOM 1721 N N . VAL A 1 223 ? -2.484 -0.555 -7.958 1.00 90.12 223 VAL A N 1
ATOM 1722 C CA . VAL A 1 223 ? -1.326 0.096 -8.590 1.00 90.12 223 VAL A CA 1
ATOM 1723 C C . VAL A 1 223 ? -1.572 1.581 -8.903 1.00 90.12 223 VAL A C 1
ATOM 1725 O O . VAL A 1 223 ? -0.736 2.396 -8.509 1.00 90.12 223 VAL A O 1
ATOM 1728 N N . PRO A 1 224 ? -2.702 1.992 -9.515 1.00 86.50 224 PRO A N 1
ATOM 1729 C CA . PRO A 1 224 ? -3.040 3.407 -9.671 1.00 86.50 224 PRO A CA 1
ATOM 1730 C C . PRO A 1 224 ? -3.077 4.188 -8.348 1.00 86.50 224 PRO A C 1
ATOM 1732 O O . PRO A 1 224 ? -2.612 5.329 -8.297 1.00 86.50 224 PRO A O 1
ATOM 1735 N N . LEU A 1 225 ? -3.578 3.573 -7.266 1.00 89.38 225 LEU A N 1
ATOM 1736 C CA . LEU A 1 225 ? -3.589 4.185 -5.933 1.00 89.38 225 LEU A CA 1
ATOM 1737 C C . LEU A 1 225 ? -2.178 4.388 -5.382 1.00 89.38 225 LEU A C 1
ATOM 1739 O O . LEU A 1 225 ? -1.939 5.399 -4.739 1.00 89.38 225 LEU A O 1
ATOM 1743 N N . VAL A 1 226 ? -1.239 3.483 -5.660 1.00 93.31 226 VAL A N 1
ATOM 1744 C CA . VAL A 1 226 ? 0.170 3.640 -5.268 1.00 93.31 226 VAL A CA 1
ATOM 1745 C C . VAL A 1 226 ? 0.875 4.687 -6.138 1.00 93.31 226 VAL A C 1
ATOM 1747 O O . VAL A 1 226 ? 1.642 5.503 -5.627 1.00 93.31 226 VAL A O 1
ATOM 1750 N N . ILE A 1 227 ? 0.591 4.715 -7.444 1.00 89.69 227 ILE A N 1
ATOM 1751 C CA . ILE A 1 227 ? 1.146 5.695 -8.393 1.00 89.69 227 ILE A CA 1
ATOM 1752 C C . ILE A 1 227 ? 0.796 7.133 -7.990 1.00 89.69 227 ILE A C 1
ATOM 1754 O O . ILE A 1 227 ? 1.634 8.023 -8.135 1.00 89.69 227 ILE A O 1
ATOM 1758 N N . LYS A 1 228 ? -0.390 7.366 -7.412 1.00 86.81 228 LYS A N 1
ATOM 1759 C CA . LYS A 1 228 ? -0.779 8.661 -6.818 1.00 86.81 228 LYS A CA 1
ATOM 1760 C C . LYS A 1 228 ? 0.291 9.207 -5.861 1.00 86.81 228 LYS A C 1
ATOM 1762 O O . LYS A 1 228 ? 0.531 10.410 -5.825 1.00 86.81 228 LYS A O 1
ATOM 1767 N N . GLY A 1 229 ? 0.978 8.336 -5.126 1.00 86.81 229 GLY A N 1
ATOM 1768 C CA . GLY A 1 229 ? 2.017 8.715 -4.171 1.00 86.81 229 GLY A CA 1
ATOM 1769 C C . GLY A 1 229 ? 3.340 9.147 -4.796 1.00 86.81 229 GLY A C 1
ATOM 1770 O O . GLY A 1 229 ? 4.146 9.765 -4.104 1.00 86.81 229 GLY A O 1
ATOM 1771 N N . LEU A 1 230 ? 3.562 8.889 -6.089 1.00 86.75 230 LEU A N 1
ATOM 1772 C CA . LEU A 1 230 ? 4.706 9.431 -6.837 1.00 86.75 230 LEU A CA 1
ATOM 1773 C C . LEU A 1 230 ? 4.571 10.934 -7.079 1.00 86.75 230 LEU A C 1
ATOM 1775 O O . LEU A 1 230 ? 5.566 11.633 -7.247 1.00 86.75 230 LEU A O 1
ATOM 1779 N N . LEU A 1 231 ? 3.335 11.433 -7.078 1.00 83.31 231 LEU A N 1
ATOM 1780 C CA . LEU A 1 231 ? 3.018 12.841 -7.300 1.00 83.31 231 LEU A CA 1
ATOM 1781 C C . LEU A 1 231 ? 3.125 13.679 -6.024 1.00 83.31 231 LEU A C 1
ATOM 1783 O O . LEU A 1 231 ? 2.961 14.895 -6.073 1.00 83.31 231 LEU A O 1
ATOM 1787 N N . LYS A 1 232 ? 3.402 13.035 -4.887 1.00 83.19 232 LYS A N 1
ATOM 1788 C CA . LYS A 1 232 ? 3.591 13.679 -3.591 1.00 83.19 232 LYS A CA 1
ATOM 1789 C C . LYS A 1 232 ? 5.027 13.423 -3.110 1.00 83.19 232 LYS A C 1
ATOM 1791 O O . LYS A 1 232 ? 5.385 12.266 -2.863 1.00 83.19 232 LYS A O 1
ATOM 1796 N N . PRO A 1 233 ? 5.860 14.467 -2.932 1.00 81.75 233 PRO A N 1
ATOM 1797 C CA . PRO A 1 233 ? 7.253 14.310 -2.516 1.00 81.75 233 PRO A CA 1
ATOM 1798 C C . PRO A 1 233 ? 7.484 13.415 -1.281 1.00 81.75 233 PRO A C 1
ATOM 1800 O O . PRO A 1 233 ? 8.362 12.551 -1.356 1.00 81.75 233 PRO A O 1
ATOM 1803 N N . PRO A 1 234 ? 6.718 13.520 -0.168 1.00 84.50 234 PRO A N 1
ATOM 1804 C CA . PRO A 1 234 ? 7.009 12.724 1.028 1.00 84.50 234 PRO A CA 1
ATOM 1805 C C . PRO A 1 234 ? 6.718 11.228 0.853 1.00 84.50 234 PRO A C 1
ATOM 1807 O O . PRO A 1 234 ? 7.261 10.405 1.592 1.00 84.50 234 PRO A O 1
ATOM 1810 N N . THR A 1 235 ? 5.898 10.841 -0.125 1.00 88.69 235 THR A N 1
ATOM 1811 C CA . THR A 1 235 ? 5.512 9.439 -0.347 1.00 88.69 235 THR A CA 1
ATOM 1812 C C . THR A 1 235 ? 6.177 8.798 -1.555 1.00 88.69 235 THR A C 1
ATOM 1814 O O . THR A 1 235 ? 6.036 7.589 -1.746 1.00 88.69 235 THR A O 1
ATOM 1817 N N . CYS A 1 236 ? 6.926 9.568 -2.346 1.00 88.38 236 CYS A N 1
ATOM 1818 C CA . CYS A 1 236 ? 7.499 9.122 -3.613 1.00 88.38 236 CYS A CA 1
ATOM 1819 C C . CYS A 1 236 ? 8.376 7.866 -3.453 1.00 88.38 236 CYS A C 1
ATOM 1821 O O . CYS A 1 236 ? 8.081 6.834 -4.051 1.00 88.38 236 CYS A O 1
ATOM 1823 N N . VAL A 1 237 ? 9.376 7.895 -2.563 1.00 88.94 237 VAL A N 1
ATOM 1824 C CA . VAL A 1 237 ? 10.297 6.758 -2.331 1.00 88.94 237 VAL A CA 1
ATOM 1825 C C . VAL A 1 237 ? 9.552 5.490 -1.900 1.00 88.94 237 VAL A C 1
ATOM 1827 O O . VAL A 1 237 ? 9.834 4.395 -2.378 1.00 88.94 237 VAL A O 1
ATOM 1830 N N . ARG A 1 238 ? 8.571 5.623 -1.002 1.00 90.81 238 ARG A N 1
ATOM 1831 C CA . ARG A 1 238 ? 7.770 4.488 -0.510 1.00 90.81 238 ARG A CA 1
ATOM 1832 C C . ARG A 1 238 ? 6.904 3.903 -1.617 1.00 90.81 238 ARG A C 1
ATOM 1834 O O . ARG A 1 238 ? 6.848 2.689 -1.773 1.00 90.81 238 ARG A O 1
ATOM 1841 N N . SER A 1 239 ? 6.299 4.767 -2.426 1.00 93.94 239 SER A N 1
ATOM 1842 C CA . SER A 1 239 ? 5.483 4.366 -3.574 1.00 93.94 239 SER A CA 1
ATOM 1843 C C . SER A 1 239 ? 6.328 3.628 -4.614 1.00 93.94 239 SER A C 1
ATOM 1845 O O . SER A 1 239 ? 5.932 2.559 -5.064 1.00 93.94 239 SER A O 1
ATOM 1847 N N . ILE A 1 240 ? 7.537 4.120 -4.912 1.00 92.94 240 ILE A N 1
ATOM 1848 C CA . ILE A 1 240 ? 8.523 3.442 -5.772 1.00 92.94 240 ILE A CA 1
ATOM 1849 C C . ILE A 1 240 ? 8.798 2.021 -5.269 1.00 92.94 240 ILE A C 1
ATOM 1851 O O . ILE A 1 240 ? 8.748 1.066 -6.044 1.00 92.94 240 ILE A O 1
ATOM 1855 N N . ARG A 1 241 ? 9.049 1.863 -3.965 1.00 93.25 241 ARG A N 1
ATOM 1856 C CA . ARG A 1 241 ? 9.334 0.555 -3.356 1.00 93.25 241 ARG A CA 1
ATOM 1857 C C . ARG A 1 241 ? 8.147 -0.398 -3.428 1.00 93.25 241 ARG A C 1
ATOM 1859 O O . ARG A 1 241 ? 8.338 -1.559 -3.773 1.00 93.25 241 ARG A O 1
ATOM 1866 N N . VAL A 1 242 ? 6.937 0.085 -3.145 1.00 94.69 242 VAL A N 1
ATOM 1867 C CA . VAL A 1 242 ? 5.714 -0.723 -3.269 1.00 94.69 242 VAL A CA 1
ATOM 1868 C C . VAL A 1 242 ? 5.524 -1.179 -4.715 1.00 94.69 242 VAL A C 1
ATOM 1870 O O . VAL A 1 242 ? 5.367 -2.372 -4.954 1.00 94.69 242 VAL A O 1
ATOM 1873 N N . LEU A 1 243 ? 5.623 -0.272 -5.690 1.00 94.62 243 LEU A N 1
ATOM 1874 C CA . LEU A 1 243 ? 5.510 -0.617 -7.111 1.00 94.62 243 LEU A CA 1
ATOM 1875 C C . LEU A 1 243 ? 6.569 -1.638 -7.542 1.00 94.62 243 LEU A C 1
ATOM 1877 O O . LEU A 1 243 ? 6.256 -2.564 -8.286 1.00 94.62 243 LEU A O 1
ATOM 1881 N N . ALA A 1 244 ? 7.802 -1.505 -7.048 1.00 93.12 244 ALA A N 1
ATOM 1882 C CA . ALA A 1 244 ? 8.874 -2.448 -7.335 1.00 93.12 244 ALA A CA 1
ATOM 1883 C C . ALA A 1 244 ? 8.586 -3.846 -6.773 1.00 93.12 244 ALA A C 1
ATOM 1885 O O . ALA A 1 244 ? 8.868 -4.832 -7.449 1.00 93.12 244 ALA A O 1
ATOM 1886 N N . ILE A 1 245 ? 8.019 -3.939 -5.563 1.00 92.25 245 ILE A N 1
ATOM 1887 C CA . ILE A 1 245 ? 7.600 -5.218 -4.972 1.00 92.25 245 ILE A CA 1
ATOM 1888 C C . ILE A 1 245 ? 6.453 -5.831 -5.778 1.00 92.25 245 ILE A C 1
ATOM 1890 O O . ILE A 1 245 ? 6.464 -7.033 -5.993 1.00 92.25 245 ILE A O 1
ATOM 1894 N N . LEU A 1 246 ? 5.498 -5.028 -6.252 1.00 91.00 246 LEU A N 1
ATOM 1895 C CA . LEU A 1 246 ? 4.338 -5.520 -7.001 1.00 91.00 246 LEU A CA 1
ATOM 1896 C C . LEU A 1 246 ? 4.661 -5.933 -8.444 1.00 91.00 246 LEU A C 1
ATOM 1898 O O . LEU A 1 246 ? 3.998 -6.824 -8.971 1.00 91.00 246 LEU A O 1
ATOM 1902 N N . ALA A 1 247 ? 5.665 -5.32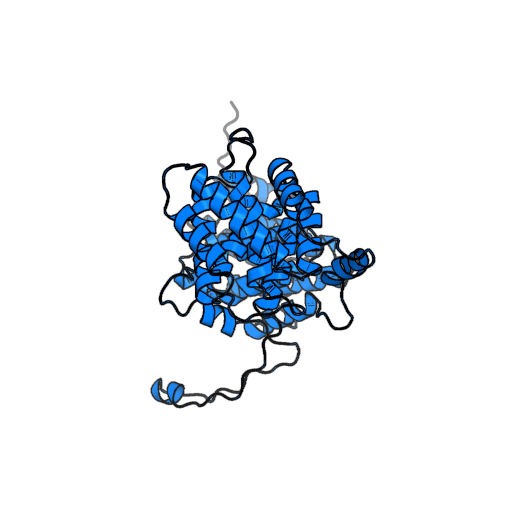7 -9.085 1.00 90.75 247 ALA A N 1
ATOM 1903 C CA . ALA A 1 247 ? 5.962 -5.518 -10.509 1.00 90.75 247 ALA A CA 1
ATOM 1904 C C . ALA A 1 247 ? 6.029 -6.990 -10.982 1.00 90.75 247 ALA A C 1
ATOM 1906 O O . ALA A 1 247 ? 5.432 -7.290 -12.017 1.00 90.75 247 ALA A O 1
ATOM 1907 N N . PRO A 1 248 ? 6.678 -7.932 -10.265 1.00 89.06 248 PRO A N 1
ATOM 1908 C CA . PRO A 1 248 ? 6.742 -9.335 -10.687 1.00 89.06 248 PRO A CA 1
ATOM 1909 C C . PRO A 1 248 ? 5.394 -10.072 -10.644 1.00 89.06 248 PRO A C 1
ATOM 1911 O O . PRO A 1 248 ? 5.254 -11.137 -11.242 1.00 89.06 248 PRO A O 1
ATOM 1914 N N . HIS A 1 249 ? 4.409 -9.527 -9.926 1.00 86.56 249 HIS A N 1
ATOM 1915 C CA . HIS A 1 249 ? 3.174 -10.216 -9.540 1.00 86.56 249 HIS A CA 1
ATOM 1916 C C . HIS A 1 249 ? 1.924 -9.721 -10.273 1.00 86.56 249 HIS A C 1
ATOM 1918 O O . HIS A 1 249 ? 0.848 -10.309 -10.134 1.00 86.56 249 HIS A O 1
ATOM 1924 N N . VAL A 1 250 ? 2.056 -8.652 -11.055 1.00 82.00 250 VAL A N 1
ATOM 1925 C CA . VAL A 1 250 ? 0.968 -8.058 -11.830 1.00 82.00 250 VAL A CA 1
ATOM 1926 C C . VAL A 1 250 ? 1.054 -8.587 -13.261 1.00 82.00 250 VAL A C 1
ATOM 1928 O O . VAL A 1 250 ? 1.871 -8.119 -14.051 1.00 82.00 250 VAL A O 1
ATOM 1931 N N . LYS A 1 251 ? 0.227 -9.586 -13.596 1.00 80.25 251 LYS A N 1
ATOM 1932 C CA . LYS A 1 251 ? 0.213 -10.233 -14.919 1.00 80.25 251 LYS A CA 1
ATOM 1933 C C . LYS A 1 251 ? -1.185 -10.214 -15.529 1.00 80.25 251 LYS A C 1
ATOM 1935 O O . LYS A 1 251 ? -2.115 -10.748 -14.934 1.00 80.25 251 LYS A O 1
ATOM 1940 N N . GLY A 1 252 ? -1.301 -9.666 -16.741 1.00 77.12 252 GLY A N 1
ATOM 1941 C CA . GLY A 1 252 ? -2.567 -9.603 -17.487 1.00 77.12 252 GLY A CA 1
ATOM 1942 C C . GLY A 1 252 ? -3.631 -8.717 -16.834 1.00 77.12 252 GLY A C 1
ATOM 1943 O O . GLY A 1 252 ? -4.803 -8.795 -17.188 1.00 77.12 252 GLY A O 1
ATOM 1944 N N . GLU A 1 253 ? -3.231 -7.903 -15.857 1.00 82.31 253 GLU A N 1
ATOM 1945 C CA . GLU A 1 253 ? -4.097 -6.938 -15.201 1.00 82.31 253 GLU A CA 1
ATOM 1946 C C . GLU A 1 253 ? -4.083 -5.635 -16.001 1.00 82.31 253 GLU A C 1
ATOM 1948 O O . GLU A 1 253 ? -3.024 -5.057 -16.256 1.00 82.31 253 GLU A O 1
ATOM 1953 N N . VAL A 1 254 ? -5.273 -5.172 -16.377 1.00 82.69 254 VAL A N 1
ATOM 1954 C CA . VAL A 1 254 ? -5.477 -3.975 -17.195 1.00 82.69 254 VAL A CA 1
ATOM 1955 C C . VAL A 1 254 ? -6.237 -2.938 -16.379 1.00 82.69 254 VAL A C 1
ATOM 1957 O O . VAL A 1 254 ? -7.181 -3.264 -15.655 1.00 82.69 254 VAL A O 1
ATOM 1960 N N . TRP A 1 255 ? -5.845 -1.676 -16.513 1.00 79.38 255 TRP A N 1
ATOM 1961 C CA . TRP A 1 255 ? -6.555 -0.536 -15.953 1.00 79.38 255 TRP A CA 1
ATOM 1962 C C . TRP A 1 255 ? -6.810 0.505 -17.042 1.00 79.38 255 TRP A C 1
ATOM 1964 O O . TRP A 1 255 ? -5.865 1.043 -17.618 1.00 79.38 255 TRP A O 1
ATOM 1974 N N . ARG A 1 256 ? -8.093 0.779 -17.330 1.00 75.88 256 ARG A N 1
ATOM 1975 C CA . ARG A 1 256 ? -8.536 1.666 -18.428 1.00 75.88 256 ARG A CA 1
ATOM 1976 C C . ARG A 1 256 ? -7.786 1.376 -19.742 1.00 75.88 256 ARG A C 1
ATOM 1978 O O . ARG A 1 256 ? -7.149 2.261 -20.304 1.00 75.88 256 ARG A O 1
ATOM 1985 N N . ASP A 1 257 ? -7.820 0.112 -20.167 1.00 76.44 257 ASP A N 1
ATOM 1986 C CA . ASP A 1 257 ? -7.192 -0.411 -21.395 1.00 76.44 257 ASP A CA 1
ATOM 1987 C C . ASP A 1 257 ? -5.654 -0.352 -21.451 1.00 76.44 257 ASP A C 1
ATOM 1989 O O . ASP A 1 257 ? -5.054 -0.670 -22.477 1.00 76.44 257 ASP A O 1
ATOM 1993 N N . VAL A 1 258 ? -4.994 0.008 -20.345 1.00 81.44 258 VAL A N 1
ATOM 1994 C CA . VAL A 1 258 ? -3.533 -0.012 -20.221 1.00 81.44 258 VAL A CA 1
ATOM 1995 C C . VAL A 1 258 ? -3.107 -1.135 -19.285 1.00 81.44 258 VAL A C 1
ATOM 1997 O O . VAL A 1 258 ? -3.576 -1.225 -18.150 1.00 81.44 258 VAL A O 1
ATOM 2000 N N . ASP A 1 259 ? -2.180 -1.972 -19.743 1.00 86.38 259 ASP A N 1
ATOM 2001 C CA . ASP A 1 259 ? -1.545 -2.983 -18.902 1.00 86.38 259 ASP A CA 1
ATOM 2002 C C . ASP A 1 259 ? -0.875 -2.331 -17.688 1.00 86.38 259 ASP A C 1
ATOM 2004 O O . ASP A 1 259 ? -0.039 -1.430 -17.800 1.00 86.38 259 ASP A O 1
ATOM 2008 N N . VAL A 1 260 ? -1.212 -2.809 -16.496 1.00 87.38 260 VAL A N 1
ATOM 2009 C CA . VAL A 1 260 ? -0.767 -2.193 -15.241 1.00 87.38 260 VAL A CA 1
ATOM 2010 C C . VAL A 1 260 ? 0.757 -2.263 -15.091 1.00 87.38 260 VAL A C 1
ATOM 2012 O O . VAL A 1 260 ? 1.374 -1.323 -14.588 1.00 87.38 260 VAL A O 1
ATOM 2015 N N . ILE A 1 261 ? 1.394 -3.320 -15.606 1.00 88.81 261 ILE A N 1
ATOM 2016 C CA . ILE A 1 261 ? 2.859 -3.437 -15.630 1.00 88.81 261 ILE A CA 1
ATOM 2017 C C . ILE A 1 261 ? 3.520 -2.303 -16.430 1.00 88.81 261 ILE A C 1
ATOM 2019 O O . ILE A 1 261 ? 4.607 -1.853 -16.072 1.00 88.81 261 ILE A O 1
ATOM 2023 N N . VAL A 1 262 ? 2.852 -1.768 -17.457 1.00 87.69 262 VAL A N 1
ATOM 2024 C CA . VAL A 1 262 ? 3.345 -0.618 -18.228 1.00 87.69 262 VAL A CA 1
ATOM 2025 C C . VAL A 1 262 ? 3.364 0.638 -17.373 1.00 87.69 262 VAL A C 1
ATOM 2027 O O . VAL A 1 262 ? 4.355 1.368 -17.380 1.00 87.69 262 VAL A O 1
ATOM 2030 N N . LEU A 1 263 ? 2.307 0.867 -16.590 1.00 88.00 263 LEU A N 1
ATOM 2031 C CA . LEU A 1 263 ? 2.246 1.994 -15.658 1.00 88.00 263 LEU A CA 1
ATOM 2032 C C . LEU A 1 263 ? 3.392 1.924 -14.639 1.00 88.00 263 LEU A C 1
ATOM 2034 O O . LEU A 1 263 ? 4.053 2.932 -14.387 1.00 88.00 263 LEU A O 1
ATOM 2038 N N . ILE A 1 264 ? 3.667 0.727 -14.107 1.00 91.44 264 ILE A N 1
ATOM 2039 C CA . ILE A 1 264 ? 4.775 0.481 -13.173 1.00 91.44 264 ILE A CA 1
ATOM 2040 C C . ILE A 1 264 ? 6.130 0.766 -13.838 1.00 91.44 264 ILE A C 1
ATOM 2042 O O . ILE A 1 264 ? 6.964 1.467 -13.265 1.00 91.44 264 ILE A O 1
ATOM 2046 N N . VAL A 1 265 ? 6.358 0.261 -15.052 1.00 90.81 265 VAL A N 1
ATOM 2047 C CA . VAL A 1 265 ? 7.611 0.478 -15.793 1.00 90.81 265 VAL A CA 1
ATOM 2048 C C . VAL A 1 265 ? 7.839 1.961 -16.062 1.00 90.81 265 VAL A C 1
ATOM 2050 O O . VAL A 1 265 ? 8.920 2.474 -15.778 1.00 90.81 265 VAL A O 1
ATOM 2053 N N . CYS A 1 266 ? 6.825 2.674 -16.550 1.00 87.69 266 CYS A N 1
ATOM 2054 C CA . CYS A 1 266 ? 6.937 4.103 -16.825 1.00 87.69 266 CYS A CA 1
ATOM 2055 C C . CYS A 1 266 ? 7.162 4.929 -15.552 1.00 87.69 266 CYS A C 1
ATOM 2057 O O . CYS A 1 266 ? 7.891 5.916 -15.597 1.00 87.69 266 CYS A O 1
ATOM 2059 N N . ALA A 1 267 ? 6.603 4.512 -14.416 1.00 88.00 267 ALA A N 1
ATOM 2060 C CA . ALA A 1 267 ? 6.860 5.145 -13.129 1.00 88.00 267 ALA A CA 1
ATOM 2061 C C . ALA A 1 267 ? 8.304 4.941 -12.634 1.00 88.00 267 ALA A C 1
ATOM 2063 O O . ALA A 1 267 ? 8.934 5.880 -12.152 1.00 88.00 267 ALA A O 1
ATOM 2064 N N . LEU A 1 268 ? 8.835 3.721 -12.732 1.00 91.50 268 LEU A N 1
ATOM 2065 C CA . LEU A 1 268 ? 10.080 3.342 -12.055 1.00 91.50 268 LEU A CA 1
ATOM 2066 C C . LEU A 1 268 ? 11.339 3.547 -12.903 1.00 91.50 268 LEU A C 1
ATOM 2068 O O . LEU A 1 268 ? 12.409 3.847 -12.371 1.00 91.50 268 LEU A O 1
ATOM 2072 N N . LEU A 1 269 ? 11.238 3.395 -14.220 1.00 89.62 269 LEU A N 1
ATOM 2073 C CA . LEU A 1 269 ? 12.398 3.398 -15.105 1.00 89.62 269 LEU A CA 1
ATOM 2074 C C . LEU A 1 269 ? 13.137 4.746 -15.191 1.00 89.62 269 LEU A C 1
ATOM 2076 O O . LEU A 1 269 ? 14.370 4.728 -15.156 1.00 89.62 269 LEU A O 1
ATOM 2080 N N . PRO A 1 270 ? 12.463 5.916 -15.204 1.00 88.44 270 PRO A N 1
ATOM 2081 C CA . PRO A 1 270 ? 13.159 7.198 -15.116 1.00 88.44 270 PRO A CA 1
ATOM 2082 C C . PRO A 1 270 ? 14.030 7.315 -13.860 1.00 88.44 270 PRO A C 1
ATOM 2084 O O . PRO A 1 270 ? 15.152 7.806 -13.942 1.00 88.44 270 PRO A O 1
ATOM 2087 N N . VAL A 1 271 ? 13.547 6.805 -12.722 1.00 88.12 271 VAL A N 1
ATOM 2088 C CA . VAL A 1 271 ? 14.266 6.826 -11.439 1.00 88.12 271 VAL A CA 1
ATOM 2089 C C . VAL A 1 271 ? 15.500 5.920 -11.478 1.00 88.12 271 VAL A C 1
ATOM 2091 O O . VAL A 1 271 ? 16.567 6.282 -10.978 1.00 88.12 271 VAL A O 1
ATOM 2094 N N . ILE A 1 272 ? 15.382 4.743 -12.102 1.00 88.81 272 ILE A N 1
ATOM 2095 C CA . ILE A 1 272 ? 16.518 3.833 -12.299 1.00 88.81 272 ILE A CA 1
ATOM 2096 C C . ILE A 1 272 ? 17.598 4.530 -13.125 1.00 88.81 272 ILE A C 1
ATOM 2098 O O . ILE A 1 272 ? 18.751 4.556 -12.704 1.00 88.81 27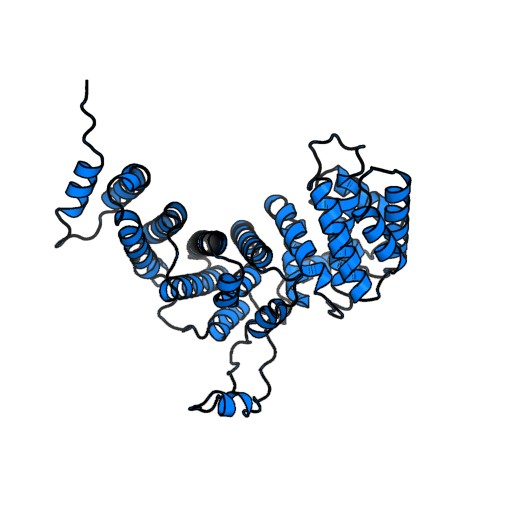2 ILE A O 1
ATOM 2102 N N . LEU A 1 273 ? 17.231 5.146 -14.250 1.00 86.50 273 LEU A N 1
ATOM 2103 C CA . LEU A 1 273 ? 18.184 5.823 -15.131 1.00 86.50 273 LEU A CA 1
ATOM 2104 C C . LEU A 1 273 ? 18.914 6.971 -14.410 1.00 86.50 273 LEU A C 1
ATOM 2106 O O . LEU A 1 273 ? 20.139 7.071 -14.488 1.00 86.50 273 LEU A O 1
ATOM 2110 N N . THR A 1 274 ? 18.198 7.792 -13.635 1.00 85.50 274 THR A N 1
ATOM 2111 C CA . THR A 1 274 ? 18.798 8.952 -12.950 1.00 85.50 274 THR A CA 1
ATOM 2112 C C . THR A 1 274 ? 19.663 8.593 -11.753 1.00 85.50 274 THR A C 1
ATOM 2114 O O . THR A 1 274 ? 20.640 9.286 -11.476 1.00 85.50 274 THR A O 1
ATOM 2117 N N . SER A 1 275 ? 19.364 7.491 -11.067 1.00 80.56 275 SER A N 1
ATOM 2118 C CA . SER A 1 275 ? 20.168 7.018 -9.933 1.00 80.56 275 SER A CA 1
ATOM 2119 C C . SER A 1 275 ? 21.577 6.534 -10.320 1.00 80.56 275 SER A C 1
ATOM 2121 O O . SER A 1 275 ? 22.447 6.385 -9.456 1.00 80.56 275 SER A O 1
ATOM 2123 N N . VAL A 1 276 ? 21.816 6.283 -11.613 1.00 73.31 276 VAL A N 1
ATOM 2124 C CA . VAL A 1 276 ? 23.080 5.737 -12.134 1.00 73.31 276 VAL A CA 1
ATOM 2125 C C . VAL A 1 276 ? 23.794 6.728 -13.049 1.00 73.31 276 VAL A C 1
ATOM 2127 O O . VAL A 1 276 ? 25.029 6.718 -13.095 1.00 73.31 276 VAL A O 1
ATOM 2130 N N . ASP A 1 277 ? 23.048 7.614 -13.716 1.00 70.00 277 ASP A N 1
ATOM 2131 C CA . ASP A 1 277 ? 23.579 8.772 -14.432 1.00 70.00 277 ASP A CA 1
ATOM 2132 C C . ASP A 1 277 ? 24.226 9.746 -13.430 1.00 70.00 277 ASP A C 1
ATOM 2134 O O . ASP A 1 277 ? 23.648 10.751 -13.017 1.00 70.00 277 ASP A O 1
ATOM 2138 N N . GLY A 1 278 ? 25.485 9.479 -13.061 1.00 58.31 278 GLY A N 1
ATOM 2139 C CA . GLY A 1 278 ? 26.325 10.296 -12.167 1.00 58.31 278 GLY A CA 1
ATOM 2140 C C . GLY A 1 278 ? 26.626 11.722 -12.661 1.00 58.31 278 GLY A C 1
ATOM 2141 O O . GLY A 1 278 ? 27.545 12.365 -12.165 1.00 58.31 278 GLY A O 1
ATOM 2142 N N . SER A 1 279 ? 25.869 12.204 -13.647 1.00 53.56 279 SER A N 1
ATOM 2143 C CA . SER A 1 279 ? 25.788 13.598 -14.089 1.00 53.56 279 SER A CA 1
ATOM 2144 C C . SER A 1 279 ? 25.082 14.501 -13.067 1.00 53.56 279 SER A C 1
ATOM 2146 O O . SER A 1 279 ? 25.257 15.719 -13.090 1.00 53.56 279 SER A O 1
ATOM 2148 N N . SER A 1 280 ? 24.335 13.901 -12.140 1.00 49.72 280 SER A N 1
ATOM 2149 C CA . SER A 1 280 ? 23.760 14.554 -10.966 1.00 49.72 280 SER A CA 1
ATOM 2150 C C . SER A 1 280 ? 24.649 14.214 -9.773 1.00 49.72 280 SER A C 1
ATOM 2152 O O . SER A 1 280 ? 24.938 13.040 -9.554 1.00 49.72 280 SER A O 1
ATOM 2154 N N . GLY A 1 281 ? 25.135 15.211 -9.027 1.00 49.38 281 GLY A N 1
ATOM 2155 C CA . GLY A 1 281 ? 25.984 14.972 -7.854 1.00 49.38 281 GLY A CA 1
ATOM 2156 C C . GLY A 1 281 ? 25.405 13.869 -6.958 1.00 49.38 281 GLY A C 1
ATOM 2157 O O . GLY A 1 281 ? 24.194 13.821 -6.748 1.00 49.38 281 GLY A O 1
ATOM 2158 N N . ALA A 1 282 ? 26.268 12.982 -6.453 1.00 48.44 282 ALA A N 1
ATOM 2159 C CA . ALA A 1 282 ? 25.934 11.699 -5.816 1.00 48.44 282 ALA A CA 1
ATOM 2160 C C . ALA A 1 282 ? 24.962 11.747 -4.611 1.00 48.44 282 ALA A C 1
ATOM 2162 O O . ALA A 1 282 ? 24.604 10.697 -4.088 1.00 48.44 282 ALA A O 1
ATOM 2163 N N . ASN A 1 283 ? 24.528 12.937 -4.188 1.00 50.91 283 ASN A N 1
ATOM 2164 C CA . ASN A 1 283 ? 23.677 13.167 -3.023 1.00 50.91 283 ASN A CA 1
ATOM 2165 C C . ASN A 1 283 ? 22.228 13.569 -3.365 1.00 50.91 283 ASN A C 1
ATOM 2167 O O . ASN A 1 283 ? 21.452 13.786 -2.440 1.00 50.91 283 ASN A O 1
ATOM 2171 N N . ASN A 1 284 ? 21.856 13.681 -4.649 1.00 58.16 284 ASN A N 1
ATOM 2172 C CA . ASN A 1 284 ? 20.541 14.206 -5.054 1.00 58.16 284 ASN A CA 1
ATOM 2173 C C . ASN A 1 284 ? 19.598 13.184 -5.718 1.00 58.16 284 ASN A C 1
ATOM 2175 O O . ASN A 1 284 ? 18.535 13.590 -6.173 1.00 58.16 284 ASN A O 1
ATOM 2179 N N . SER A 1 285 ? 19.946 11.894 -5.803 1.00 69.00 285 SER A N 1
ATOM 2180 C CA . SER A 1 285 ? 19.055 10.883 -6.395 1.00 69.00 285 SER A CA 1
ATOM 2181 C C . SER A 1 285 ? 18.034 10.347 -5.385 1.00 69.00 285 SER A C 1
ATOM 2183 O O . SER A 1 285 ? 18.364 10.112 -4.224 1.00 69.00 285 SER A O 1
ATOM 2185 N N . ILE A 1 286 ? 16.801 10.097 -5.843 1.00 78.75 286 ILE A N 1
ATOM 2186 C CA . ILE A 1 286 ? 15.694 9.567 -5.017 1.00 78.75 286 ILE A CA 1
ATOM 2187 C C . ILE A 1 286 ? 16.030 8.203 -4.393 1.00 78.75 286 ILE A C 1
ATOM 2189 O O . ILE A 1 286 ? 15.658 7.929 -3.253 1.00 78.75 286 ILE A O 1
ATOM 2193 N N . ILE A 1 287 ? 16.728 7.349 -5.141 1.00 85.44 287 ILE A N 1
ATOM 2194 C CA . ILE A 1 287 ? 17.170 6.018 -4.710 1.00 85.44 287 ILE A CA 1
ATOM 2195 C C . ILE A 1 287 ? 18.676 5.866 -4.922 1.00 85.44 287 ILE A C 1
ATOM 2197 O O . ILE A 1 287 ? 19.282 6.566 -5.740 1.00 85.44 287 ILE A O 1
ATOM 2201 N N . ASN A 1 288 ? 19.287 4.929 -4.198 1.00 87.19 288 ASN A N 1
ATOM 2202 C CA . ASN A 1 288 ? 20.700 4.599 -4.377 1.00 87.19 288 ASN A CA 1
ATOM 2203 C C . ASN A 1 288 ? 20.910 3.570 -5.508 1.00 87.19 288 ASN A C 1
ATOM 2205 O O . ASN A 1 288 ? 19.986 2.878 -5.930 1.00 87.19 288 ASN A O 1
ATOM 2209 N N . SER A 1 289 ? 22.155 3.412 -5.972 1.00 85.00 289 SER A N 1
ATOM 2210 C CA . SER A 1 289 ? 22.461 2.525 -7.109 1.00 85.00 289 SER A CA 1
ATOM 2211 C C . SER A 1 289 ? 22.226 1.026 -6.858 1.00 85.00 289 SER A C 1
ATOM 2213 O O . SER A 1 289 ? 22.033 0.273 -7.809 1.00 85.00 289 SER A O 1
ATOM 2215 N N . ASN A 1 290 ? 22.255 0.560 -5.606 1.00 87.94 290 ASN A N 1
ATOM 2216 C CA . ASN A 1 290 ? 21.974 -0.846 -5.293 1.00 87.94 290 ASN A CA 1
ATOM 2217 C C . ASN A 1 290 ? 20.467 -1.104 -5.320 1.00 87.94 290 ASN A C 1
ATOM 2219 O O . ASN A 1 290 ? 20.017 -2.083 -5.908 1.00 87.94 290 ASN A O 1
ATOM 2223 N N . GLU A 1 291 ? 19.697 -0.179 -4.749 1.00 90.00 291 GLU A N 1
ATOM 2224 C CA . GLU A 1 291 ? 18.239 -0.167 -4.804 1.00 90.00 291 GLU A CA 1
ATOM 2225 C C . GLU A 1 291 ? 17.752 -0.082 -6.256 1.00 90.00 291 GLU A C 1
ATOM 2227 O O . GLU A 1 291 ? 16.916 -0.880 -6.661 1.00 90.00 291 GLU A O 1
ATOM 2232 N N . ALA A 1 292 ? 18.360 0.769 -7.084 1.00 90.25 292 ALA A N 1
ATOM 2233 C CA . ALA A 1 292 ? 18.044 0.859 -8.508 1.00 90.25 292 ALA A CA 1
ATOM 2234 C C . ALA A 1 292 ? 18.241 -0.460 -9.267 1.00 90.25 292 ALA A C 1
ATOM 2236 O O . ALA A 1 292 ? 17.392 -0.834 -10.075 1.00 90.25 292 ALA A O 1
ATOM 2237 N N . ARG A 1 293 ? 19.323 -1.201 -8.988 1.00 90.88 293 ARG A N 1
ATOM 2238 C CA . ARG A 1 293 ? 19.545 -2.531 -9.582 1.00 90.88 293 ARG A CA 1
ATOM 2239 C C . ARG A 1 293 ? 18.528 -3.559 -9.094 1.00 90.88 293 ARG A C 1
ATOM 2241 O O . ARG A 1 293 ? 18.044 -4.351 -9.896 1.00 90.88 293 ARG A O 1
ATOM 2248 N N . ALA A 1 294 ? 18.179 -3.533 -7.808 1.00 91.94 294 ALA A N 1
ATOM 2249 C CA . ALA A 1 294 ? 17.157 -4.420 -7.257 1.00 91.94 294 ALA A CA 1
ATOM 2250 C C . ALA A 1 294 ? 15.781 -4.155 -7.892 1.00 91.94 294 ALA A C 1
ATOM 2252 O O . ALA A 1 294 ? 15.094 -5.093 -8.294 1.00 91.94 294 ALA A O 1
ATOM 2253 N N . ILE A 1 295 ? 15.408 -2.881 -8.056 1.00 93.75 295 ILE A N 1
ATOM 2254 C CA . ILE A 1 295 ? 14.172 -2.489 -8.744 1.00 93.75 295 ILE A CA 1
ATOM 2255 C C . ILE A 1 295 ? 14.226 -2.913 -10.217 1.00 93.75 295 ILE A C 1
ATOM 2257 O O . ILE A 1 295 ? 13.259 -3.486 -10.715 1.00 93.75 295 ILE A O 1
ATOM 2261 N N . ALA A 1 296 ? 15.352 -2.700 -10.905 1.00 93.56 296 ALA A N 1
ATOM 2262 C CA . ALA A 1 296 ? 15.518 -3.121 -12.294 1.00 93.56 296 ALA A CA 1
ATOM 2263 C C . ALA A 1 296 ? 15.358 -4.638 -12.472 1.00 93.56 296 ALA A C 1
ATOM 2265 O O . ALA A 1 296 ? 14.687 -5.069 -13.406 1.00 93.56 296 ALA A O 1
ATOM 2266 N N . HIS A 1 297 ? 15.901 -5.440 -11.550 1.00 93.81 297 HIS A N 1
ATOM 2267 C CA . HIS A 1 297 ? 15.711 -6.890 -11.544 1.00 93.81 297 HIS A CA 1
ATOM 2268 C C . HIS A 1 297 ? 14.226 -7.264 -11.431 1.00 93.81 297 HIS A C 1
ATOM 2270 O O . HIS A 1 297 ? 13.723 -8.044 -12.238 1.00 93.81 297 HIS A O 1
ATOM 2276 N N . LYS A 1 298 ? 13.502 -6.675 -10.466 1.00 92.19 298 LYS A N 1
ATOM 2277 C CA . LYS A 1 298 ? 12.067 -6.947 -10.260 1.00 92.19 298 LYS A CA 1
ATOM 2278 C C . LYS A 1 298 ? 11.215 -6.525 -11.462 1.00 92.19 298 LYS A C 1
ATOM 2280 O O . LYS A 1 298 ? 10.330 -7.269 -11.880 1.00 92.19 298 LYS A O 1
ATOM 2285 N N . LEU A 1 299 ? 11.510 -5.371 -12.061 1.00 93.50 299 LEU A N 1
ATOM 2286 C CA . LEU A 1 299 ? 10.855 -4.915 -13.290 1.00 93.50 299 LEU A CA 1
ATOM 2287 C C . LEU A 1 299 ? 11.119 -5.851 -14.472 1.00 93.50 299 LEU A C 1
ATOM 2289 O O . LEU A 1 299 ? 10.184 -6.210 -15.186 1.00 93.50 299 LEU A O 1
ATOM 2293 N N . GLY A 1 300 ? 12.380 -6.247 -14.674 1.00 91.69 300 GLY A N 1
ATOM 2294 C CA . GLY A 1 300 ? 12.767 -7.183 -15.728 1.00 91.69 300 GLY A CA 1
ATOM 2295 C C . GLY A 1 300 ? 12.037 -8.517 -15.580 1.00 91.69 300 GLY A C 1
ATOM 2296 O O . GLY A 1 300 ? 11.446 -9.010 -16.537 1.00 91.69 300 GLY A O 1
ATOM 2297 N N . GLN A 1 301 ? 11.968 -9.047 -14.357 1.00 90.38 301 GLN A N 1
ATOM 2298 C CA . GLN A 1 301 ? 11.207 -10.257 -14.049 1.00 90.38 301 GLN A CA 1
ATOM 2299 C C . GLN A 1 301 ? 9.708 -10.103 -14.365 1.00 90.38 301 GLN A C 1
ATOM 2301 O O . GLN A 1 301 ? 9.134 -10.977 -15.015 1.00 90.38 301 GLN A O 1
ATOM 2306 N N . GLY A 1 302 ? 9.075 -8.996 -13.964 1.00 87.25 302 GLY A N 1
ATOM 2307 C CA . GLY A 1 302 ? 7.657 -8.737 -14.251 1.00 87.25 302 GLY A CA 1
ATOM 2308 C C . GLY A 1 302 ? 7.341 -8.641 -15.747 1.00 87.25 302 GLY A C 1
ATOM 2309 O O . GLY A 1 302 ? 6.371 -9.242 -16.222 1.00 87.25 302 GLY A O 1
ATOM 2310 N N . LEU A 1 303 ? 8.195 -7.956 -16.515 1.00 90.25 303 LEU A N 1
ATOM 2311 C CA . LEU A 1 303 ? 8.075 -7.865 -17.974 1.00 90.25 303 LEU A CA 1
ATOM 2312 C C . LEU A 1 303 ? 8.265 -9.224 -18.657 1.00 90.25 303 LEU A C 1
ATOM 2314 O O . LEU A 1 303 ? 7.474 -9.588 -19.532 1.00 90.25 303 LEU A O 1
ATOM 2318 N N . MET A 1 304 ? 9.257 -10.002 -18.216 1.00 88.75 304 MET A N 1
ATOM 2319 C CA . MET A 1 304 ? 9.504 -11.358 -18.708 1.00 88.75 304 MET A CA 1
ATOM 2320 C C . MET A 1 304 ? 8.294 -12.275 -18.468 1.00 88.75 304 MET A C 1
ATOM 2322 O O . MET A 1 304 ? 7.844 -12.960 -19.390 1.00 88.75 304 MET A O 1
ATOM 2326 N N . LEU A 1 305 ? 7.728 -12.264 -17.255 1.00 84.81 305 LEU A N 1
ATOM 2327 C CA . LEU A 1 305 ? 6.560 -13.076 -16.884 1.00 84.81 305 LEU A CA 1
ATOM 2328 C C . LEU A 1 305 ? 5.289 -12.674 -17.646 1.00 84.81 305 LEU A C 1
ATOM 23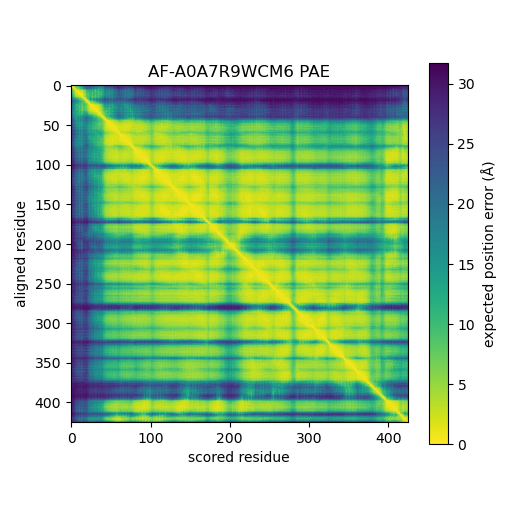30 O O . LEU A 1 305 ? 4.457 -13.533 -17.966 1.00 84.81 305 LEU A O 1
ATOM 2334 N N . SER A 1 306 ? 5.163 -11.386 -17.964 1.00 83.50 306 SER A N 1
ATOM 2335 C CA . SER A 1 306 ? 4.067 -10.828 -18.763 1.00 83.50 306 SER A CA 1
ATOM 2336 C C . SER A 1 306 ? 4.276 -10.996 -20.272 1.00 83.50 306 SER A C 1
ATOM 2338 O O . SER A 1 306 ? 3.343 -10.778 -21.038 1.00 83.50 306 SER A O 1
ATOM 2340 N N . ARG A 1 307 ? 5.471 -11.424 -20.713 1.00 84.88 307 ARG A N 1
ATOM 2341 C CA . ARG A 1 307 ? 5.884 -11.514 -22.129 1.00 84.88 307 ARG A CA 1
ATOM 2342 C C . ARG A 1 307 ? 5.756 -10.180 -22.879 1.00 84.88 307 ARG A C 1
ATOM 2344 O O . ARG A 1 307 ? 5.504 -10.166 -24.083 1.00 84.88 307 ARG A O 1
ATOM 2351 N N . MET A 1 308 ? 5.950 -9.068 -22.172 1.00 82.38 308 MET A N 1
ATOM 2352 C CA . MET A 1 308 ? 5.879 -7.713 -22.723 1.00 82.38 308 MET A CA 1
ATOM 2353 C C . MET A 1 308 ? 7.281 -7.122 -22.873 1.00 82.38 308 MET A C 1
ATOM 2355 O O . MET A 1 308 ? 8.144 -7.348 -22.030 1.00 82.38 308 MET A O 1
ATOM 2359 N N . PHE A 1 309 ? 7.501 -6.350 -23.940 1.00 88.31 309 PHE A N 1
ATOM 2360 C CA . PHE A 1 309 ? 8.744 -5.606 -24.202 1.00 88.31 309 PHE A CA 1
ATOM 2361 C C . PHE A 1 309 ? 10.033 -6.418 -23.943 1.00 88.31 309 PHE A C 1
ATOM 2363 O O . PHE A 1 309 ? 10.840 -6.044 -23.088 1.00 88.31 309 PHE A O 1
ATOM 2370 N N . PRO A 1 310 ? 10.282 -7.512 -24.693 1.00 89.56 310 PRO A N 1
ATOM 2371 C CA . PRO A 1 310 ? 11.406 -8.418 -24.431 1.00 89.56 310 PRO A CA 1
ATOM 2372 C C . PRO A 1 310 ? 12.764 -7.702 -24.454 1.00 89.56 310 PRO A C 1
ATOM 2374 O O . PRO A 1 310 ? 13.613 -7.955 -23.607 1.00 89.56 310 PRO A O 1
ATOM 2377 N N . ARG A 1 311 ? 12.941 -6.723 -25.354 1.00 90.56 311 ARG A N 1
ATOM 2378 C CA . ARG A 1 311 ? 14.162 -5.900 -25.418 1.00 90.56 311 ARG A CA 1
ATOM 2379 C C . ARG A 1 311 ? 14.403 -5.097 -24.139 1.00 90.56 311 ARG A C 1
ATOM 2381 O O . ARG A 1 311 ? 15.547 -4.976 -23.709 1.00 90.56 311 ARG A O 1
ATOM 2388 N N . LEU A 1 312 ? 13.342 -4.548 -23.545 1.00 92.25 312 LEU A N 1
ATOM 2389 C CA . LEU A 1 312 ? 13.433 -3.780 -22.308 1.00 92.25 312 LEU A CA 1
ATOM 2390 C C . LEU A 1 312 ? 13.690 -4.697 -21.110 1.00 92.25 312 LEU A C 1
ATOM 2392 O O . LEU A 1 312 ? 14.547 -4.394 -20.285 1.00 92.25 312 LEU A O 1
ATOM 2396 N N . SER A 1 313 ? 13.002 -5.839 -21.058 1.00 93.31 313 SER A N 1
ATOM 2397 C CA . SER A 1 313 ? 13.246 -6.889 -20.065 1.00 93.31 313 SER A CA 1
ATOM 2398 C C . SER A 1 313 ? 14.716 -7.326 -20.060 1.00 93.31 313 SER A C 1
ATOM 2400 O O . SER A 1 313 ? 15.365 -7.309 -19.016 1.00 93.31 313 SER A O 1
ATOM 2402 N N . ASP A 1 314 ? 15.278 -7.642 -21.230 1.00 92.94 314 ASP A N 1
ATOM 2403 C CA . ASP A 1 314 ? 16.677 -8.064 -21.355 1.00 92.94 314 ASP A CA 1
ATOM 2404 C C . ASP A 1 314 ? 17.659 -6.965 -20.929 1.00 92.94 314 ASP A C 1
ATOM 2406 O O . ASP A 1 314 ? 18.663 -7.250 -20.272 1.00 92.94 314 ASP A O 1
ATOM 2410 N N . ALA A 1 315 ? 17.384 -5.707 -21.288 1.00 92.12 315 ALA A N 1
ATOM 2411 C CA . ALA A 1 315 ? 18.212 -4.572 -20.888 1.00 92.12 315 ALA A CA 1
ATOM 2412 C C . ALA A 1 315 ? 18.191 -4.358 -19.364 1.00 92.12 315 ALA A C 1
ATOM 2414 O O . ALA A 1 315 ? 19.246 -4.158 -18.763 1.00 92.12 315 ALA A O 1
ATOM 2415 N N . LEU A 1 316 ? 17.018 -4.469 -18.730 1.00 93.44 316 LEU A N 1
ATOM 2416 C CA . LEU A 1 316 ? 16.856 -4.370 -17.276 1.00 93.44 316 LEU A CA 1
ATOM 2417 C C . LEU A 1 316 ? 17.592 -5.487 -16.534 1.00 93.44 316 LEU A C 1
ATOM 2419 O O . LEU A 1 316 ? 18.294 -5.214 -15.560 1.00 93.44 316 LEU A O 1
ATOM 2423 N N . MET A 1 317 ? 17.481 -6.729 -17.011 1.00 93.00 317 MET A N 1
ATOM 2424 C CA . MET A 1 317 ? 18.158 -7.876 -16.399 1.00 93.00 317 MET A CA 1
ATOM 2425 C C . MET A 1 317 ? 19.682 -7.781 -16.535 1.00 93.00 317 MET A C 1
ATOM 2427 O O . MET A 1 317 ? 20.403 -8.053 -15.573 1.00 93.00 317 MET A O 1
ATOM 2431 N N . LYS A 1 318 ? 20.185 -7.334 -17.695 1.00 91.50 318 LYS A N 1
ATOM 2432 C CA . LYS A 1 318 ? 21.619 -7.062 -17.892 1.00 91.50 318 LYS A CA 1
ATOM 2433 C C . LYS A 1 318 ? 22.110 -5.961 -16.957 1.00 91.50 318 LYS A C 1
ATOM 2435 O O . LYS A 1 318 ? 23.101 -6.161 -16.262 1.00 91.50 318 LYS A O 1
ATOM 2440 N N . PHE A 1 319 ? 21.380 -4.850 -16.884 1.00 90.81 319 PHE A N 1
ATOM 2441 C CA . PHE A 1 319 ? 21.699 -3.743 -15.989 1.00 90.81 319 PHE A CA 1
ATOM 2442 C C . PHE A 1 319 ? 21.719 -4.173 -14.513 1.00 90.81 319 PHE A C 1
ATOM 2444 O O . PHE A 1 319 ? 22.631 -3.808 -13.770 1.00 90.81 319 PHE A O 1
ATOM 2451 N N . ALA A 1 320 ? 20.755 -4.991 -14.087 1.00 90.75 320 ALA A N 1
ATOM 2452 C CA . ALA A 1 320 ? 20.692 -5.498 -12.721 1.00 90.75 320 ALA A CA 1
ATOM 2453 C C . ALA A 1 320 ? 21.869 -6.426 -12.366 1.00 90.75 320 ALA A C 1
ATOM 2455 O O . ALA A 1 320 ? 22.363 -6.383 -11.237 1.00 90.75 320 ALA A O 1
ATOM 2456 N N . ALA A 1 321 ? 22.331 -7.244 -13.318 1.00 88.44 321 ALA A N 1
ATOM 2457 C CA . ALA A 1 321 ? 23.448 -8.169 -13.123 1.00 88.44 321 ALA A CA 1
ATOM 2458 C C . ALA A 1 321 ? 24.822 -7.469 -13.103 1.00 88.44 321 ALA A C 1
ATOM 2460 O O . ALA A 1 321 ? 25.790 -7.996 -12.543 1.00 88.44 321 ALA A O 1
ATOM 2461 N N . GLU A 1 322 ? 24.932 -6.285 -13.706 1.00 83.88 322 GLU A N 1
ATOM 2462 C CA . GLU A 1 322 ? 26.212 -5.620 -13.913 1.00 83.88 322 GLU A CA 1
ATOM 2463 C C . GLU A 1 322 ? 26.667 -4.818 -12.680 1.00 83.88 322 GLU A C 1
ATOM 2465 O O . GLU A 1 322 ? 26.079 -3.814 -12.260 1.00 83.88 322 GLU A O 1
ATOM 2470 N N . LYS A 1 323 ? 27.773 -5.265 -12.071 1.00 70.94 323 LYS A N 1
ATOM 2471 C CA . LYS A 1 323 ? 28.352 -4.607 -10.888 1.00 70.94 323 LYS A CA 1
ATOM 2472 C C . LYS A 1 323 ? 29.061 -3.293 -11.240 1.00 70.94 323 LYS A C 1
ATOM 2474 O O . LYS A 1 323 ? 29.043 -2.361 -10.436 1.00 70.94 323 LYS A O 1
ATOM 2479 N N . SER A 1 324 ? 29.650 -3.191 -12.433 1.00 67.31 324 SER A N 1
ATOM 2480 C CA . SER A 1 324 ? 30.359 -2.001 -12.920 1.00 67.31 324 SER A CA 1
ATOM 2481 C C . SER A 1 324 ? 29.446 -1.066 -13.712 1.00 67.31 324 SER A C 1
ATOM 2483 O O . SER A 1 324 ? 28.651 -1.516 -14.526 1.00 67.31 324 SER A O 1
ATOM 2485 N N . ARG A 1 325 ? 29.591 0.252 -13.513 1.00 65.62 325 ARG A N 1
ATOM 2486 C CA . ARG A 1 325 ? 28.871 1.278 -14.287 1.00 65.62 325 ARG A CA 1
ATOM 2487 C C . ARG A 1 325 ? 29.427 1.346 -15.713 1.00 65.62 325 ARG A C 1
ATOM 2489 O O . ARG A 1 325 ? 30.338 2.129 -15.976 1.00 65.62 325 ARG A O 1
ATOM 2496 N N . THR A 1 326 ? 28.911 0.533 -16.627 1.00 70.81 326 THR A N 1
ATOM 2497 C CA . THR A 1 326 ? 29.253 0.649 -18.047 1.00 70.81 326 THR A CA 1
ATOM 2498 C C . THR A 1 326 ? 28.251 1.570 -18.729 1.00 70.81 326 THR A C 1
ATOM 2500 O O . THR A 1 326 ? 27.043 1.337 -18.737 1.00 70.81 326 THR A O 1
ATOM 2503 N N . LYS A 1 327 ? 28.761 2.661 -19.308 1.00 78.31 327 LYS A N 1
ATOM 2504 C CA . LYS A 1 327 ? 27.948 3.627 -20.057 1.00 78.31 327 LYS A CA 1
ATOM 2505 C C . LYS A 1 327 ? 27.126 2.939 -21.160 1.00 78.31 327 LYS A C 1
ATOM 2507 O O . LYS A 1 327 ? 25.961 3.253 -21.339 1.00 78.3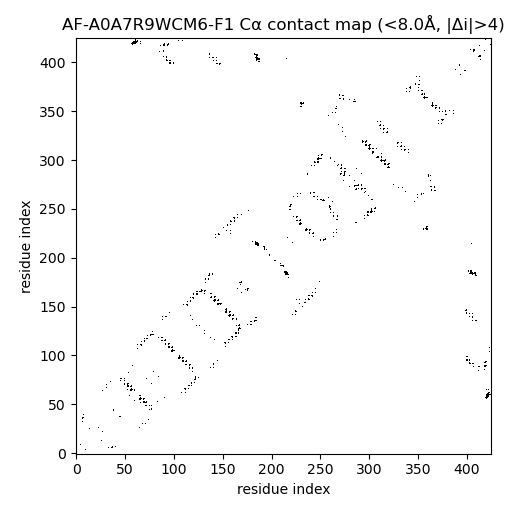1 327 LYS A O 1
ATOM 2512 N N . SER A 1 328 ? 27.694 1.911 -21.791 1.00 82.31 328 SER A N 1
ATOM 2513 C CA . SER A 1 328 ? 27.028 1.088 -22.805 1.00 82.31 328 SER A CA 1
ATOM 2514 C C . SER A 1 328 ? 25.758 0.385 -22.314 1.00 82.31 328 SER A C 1
ATOM 2516 O O . SER A 1 328 ? 24.827 0.214 -23.095 1.00 82.31 328 SER A O 1
ATOM 2518 N N . CYS A 1 329 ? 25.706 -0.039 -21.048 1.00 83.31 329 CYS A N 1
ATOM 2519 C CA . CYS A 1 329 ? 24.538 -0.716 -20.486 1.00 83.31 329 CYS A CA 1
ATOM 2520 C C . CYS A 1 329 ? 23.398 0.274 -20.211 1.00 83.31 329 CYS A C 1
ATOM 2522 O O . CYS A 1 329 ? 22.242 -0.002 -20.527 1.00 83.31 329 CYS A O 1
ATOM 2524 N N . LEU A 1 330 ? 23.739 1.469 -19.717 1.00 84.00 330 LEU A N 1
ATOM 2525 C CA . LEU A 1 330 ? 22.786 2.569 -19.549 1.00 84.00 330 LEU A CA 1
ATOM 2526 C C . LEU A 1 330 ? 22.247 3.067 -20.889 1.00 84.00 330 LEU A C 1
ATOM 2528 O O . LEU A 1 330 ? 21.039 3.224 -21.024 1.00 84.00 330 LEU A O 1
ATOM 2532 N N . ASP A 1 331 ? 23.113 3.235 -21.891 1.00 86.38 331 ASP A N 1
ATOM 2533 C CA . ASP A 1 331 ? 22.707 3.648 -23.238 1.00 86.38 331 ASP A CA 1
ATOM 2534 C C . ASP A 1 331 ? 21.755 2.611 -23.873 1.00 86.38 331 ASP A C 1
ATOM 2536 O O . ASP A 1 331 ? 20.767 2.968 -24.519 1.00 86.38 331 ASP A O 1
ATOM 2540 N N . ALA A 1 332 ? 22.008 1.314 -23.654 1.00 88.00 332 ALA A N 1
ATOM 2541 C CA . ALA A 1 332 ? 21.129 0.240 -24.115 1.00 88.00 332 ALA A CA 1
ATOM 2542 C C . ALA A 1 332 ? 19.767 0.249 -23.399 1.00 88.00 332 ALA A C 1
ATOM 2544 O O . ALA A 1 332 ? 18.737 0.065 -24.051 1.00 88.00 332 ALA A O 1
ATOM 2545 N N . LEU A 1 333 ? 19.753 0.482 -22.082 1.00 89.50 333 LEU A N 1
ATOM 2546 C CA . LEU A 1 333 ? 18.525 0.583 -21.292 1.00 89.50 333 LEU A CA 1
ATOM 2547 C C . LEU A 1 333 ? 17.691 1.806 -21.694 1.00 89.50 333 LEU A C 1
ATOM 2549 O O . LEU A 1 333 ? 16.483 1.687 -21.895 1.00 89.50 333 LEU A O 1
ATOM 2553 N N . ASP A 1 334 ? 18.335 2.959 -21.864 1.00 88.25 334 ASP A N 1
ATOM 2554 C CA . ASP A 1 334 ? 17.698 4.209 -22.284 1.00 88.25 334 ASP A CA 1
ATOM 2555 C C . ASP A 1 334 ? 17.095 4.094 -23.691 1.00 88.25 334 ASP A C 1
ATOM 2557 O O . ASP A 1 334 ? 15.951 4.488 -23.928 1.00 88.25 334 ASP A O 1
ATOM 2561 N N . SER A 1 335 ? 17.832 3.471 -24.615 1.00 89.12 335 SER A N 1
ATOM 2562 C CA . SER A 1 335 ? 17.364 3.188 -25.975 1.00 89.12 335 SER A CA 1
ATOM 2563 C C . SER A 1 335 ? 16.166 2.232 -25.982 1.00 89.12 335 SER A C 1
ATOM 2565 O O . SER A 1 335 ? 15.148 2.514 -26.620 1.00 89.12 335 SER A O 1
ATOM 2567 N N . ALA A 1 336 ? 16.235 1.135 -25.218 1.00 89.69 336 ALA A N 1
ATOM 2568 C CA . ALA A 1 336 ? 15.134 0.180 -25.102 1.00 89.69 336 ALA A CA 1
ATOM 2569 C C . ALA A 1 336 ? 13.878 0.818 -24.490 1.00 89.69 336 ALA A C 1
ATOM 2571 O O . ALA A 1 336 ? 12.760 0.539 -24.935 1.00 89.69 336 ALA A O 1
ATOM 2572 N N . PHE A 1 337 ? 14.050 1.698 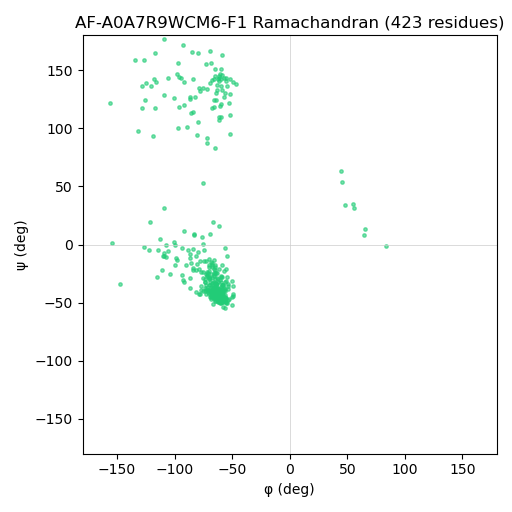-23.501 1.00 87.69 337 PHE A N 1
ATOM 2573 C CA . PHE A 1 337 ? 12.934 2.415 -22.900 1.00 87.69 337 PHE A CA 1
ATOM 2574 C C . PHE A 1 337 ? 12.302 3.410 -23.864 1.00 87.69 337 PHE A C 1
ATOM 2576 O O . PHE A 1 337 ? 11.083 3.434 -24.012 1.00 87.69 337 PHE A O 1
ATOM 2583 N N . THR A 1 338 ? 13.126 4.203 -24.544 1.00 85.38 338 THR A N 1
ATOM 2584 C CA . THR A 1 338 ? 12.655 5.206 -25.501 1.00 85.38 338 THR A CA 1
ATOM 2585 C C . THR A 1 338 ? 11.845 4.551 -26.618 1.00 85.38 338 THR A C 1
ATOM 2587 O O . THR A 1 338 ? 10.743 5.006 -26.914 1.00 85.38 338 THR A O 1
ATOM 2590 N N . ALA A 1 339 ? 12.331 3.430 -27.163 1.00 86.19 339 ALA A N 1
ATOM 2591 C CA . ALA A 1 339 ? 11.582 2.633 -28.134 1.00 86.19 339 ALA A CA 1
ATOM 2592 C C . ALA A 1 339 ? 10.247 2.130 -27.554 1.00 86.19 339 ALA A C 1
ATOM 2594 O O . ALA A 1 339 ? 9.207 2.278 -28.184 1.00 86.19 339 ALA A O 1
ATOM 2595 N N . THR A 1 340 ? 10.255 1.629 -26.314 1.00 86.06 340 THR A N 1
ATOM 2596 C CA . THR A 1 340 ? 9.035 1.170 -25.627 1.00 86.06 340 THR A CA 1
ATOM 2597 C C . THR A 1 340 ? 8.003 2.293 -25.490 1.00 86.06 340 THR A C 1
ATOM 2599 O O . THR A 1 340 ? 6.831 2.088 -25.779 1.00 86.06 340 THR A O 1
ATOM 2602 N N . VAL A 1 341 ? 8.415 3.499 -25.089 1.00 81.81 341 VAL A N 1
ATOM 2603 C CA . VAL A 1 341 ? 7.511 4.656 -24.952 1.00 81.81 341 VAL A CA 1
ATOM 2604 C C . VAL A 1 341 ? 6.974 5.133 -26.304 1.00 81.81 341 VAL A C 1
ATOM 2606 O O . VAL A 1 341 ? 5.838 5.593 -26.371 1.00 81.81 341 VAL A O 1
ATOM 2609 N N . GLN A 1 342 ? 7.756 5.017 -27.378 1.00 81.00 342 GLN A N 1
ATOM 2610 C CA . GLN A 1 342 ? 7.302 5.334 -28.736 1.00 81.00 342 GLN A CA 1
ATOM 2611 C C . GLN A 1 342 ? 6.276 4.323 -29.257 1.00 81.00 342 GLN A C 1
ATOM 2613 O O . GLN A 1 342 ? 5.297 4.724 -29.887 1.00 81.00 342 GLN A O 1
ATOM 2618 N N . ASP A 1 343 ? 6.478 3.040 -28.955 1.00 79.94 343 ASP A N 1
ATOM 2619 C CA . ASP A 1 343 ? 5.549 1.962 -29.305 1.00 79.94 343 ASP A CA 1
ATOM 2620 C C . ASP A 1 343 ? 4.247 2.043 -28.483 1.00 79.94 343 ASP A C 1
ATOM 2622 O O . ASP A 1 343 ? 3.175 1.637 -28.941 1.00 79.94 343 ASP A O 1
ATOM 2626 N N . LEU A 1 344 ? 4.318 2.603 -27.269 1.00 76.44 344 LEU A N 1
ATOM 2627 C CA . LEU A 1 344 ? 3.169 2.851 -26.405 1.00 76.44 344 LEU A CA 1
ATOM 2628 C C . LEU A 1 344 ? 2.315 4.005 -26.948 1.00 76.44 344 LEU A C 1
ATOM 2630 O O . LEU A 1 344 ? 2.463 5.166 -26.568 1.00 76.44 344 LEU A O 1
ATOM 2634 N N . ASN A 1 345 ? 1.319 3.675 -27.769 1.00 67.81 345 ASN A N 1
ATOM 2635 C CA . ASN A 1 345 ? 0.247 4.598 -28.152 1.00 67.81 345 ASN A CA 1
ATOM 2636 C C . ASN A 1 345 ? -0.774 4.798 -27.007 1.00 67.81 345 ASN A C 1
ATOM 2638 O O . ASN A 1 345 ? -1.974 4.597 -27.182 1.00 67.81 345 ASN A O 1
ATOM 2642 N N . ALA A 1 346 ? -0.294 5.149 -25.809 1.00 72.62 346 ALA A N 1
ATOM 2643 C CA . ALA A 1 346 ? -1.091 5.261 -24.589 1.00 72.62 346 ALA A CA 1
ATOM 2644 C C . ALA A 1 346 ? -1.046 6.703 -24.038 1.00 72.62 346 ALA A C 1
ATOM 2646 O O . ALA A 1 346 ? -0.147 7.044 -23.261 1.00 72.62 346 ALA A O 1
ATOM 2647 N N . PRO A 1 347 ? -2.021 7.569 -24.390 1.00 75.25 347 PRO A N 1
ATOM 2648 C CA . PRO A 1 347 ? -2.084 8.961 -23.924 1.00 75.25 347 PRO A CA 1
ATOM 2649 C C . PRO A 1 347 ? -2.014 9.107 -22.397 1.00 75.25 347 PRO A C 1
ATOM 2651 O O . PRO A 1 347 ? -1.405 10.048 -21.886 1.00 75.25 347 PRO A O 1
ATOM 2654 N N . LEU A 1 348 ? -2.583 8.135 -21.679 1.00 74.62 348 LEU A N 1
ATOM 2655 C CA . LEU A 1 348 ? -2.578 8.050 -20.222 1.00 74.62 348 LEU A CA 1
ATOM 2656 C C . LEU A 1 348 ? -1.159 7.957 -19.638 1.00 74.62 348 LEU A C 1
ATOM 2658 O O . LEU A 1 348 ? -0.832 8.675 -18.694 1.00 74.62 348 LEU A O 1
ATOM 2662 N N . VAL A 1 349 ? -0.303 7.121 -20.231 1.00 79.19 349 VAL A N 1
ATOM 2663 C CA . VAL A 1 349 ? 1.090 6.920 -19.802 1.00 79.19 349 VAL A CA 1
ATOM 2664 C C . VAL A 1 349 ? 1.906 8.195 -20.012 1.00 79.19 349 VAL A C 1
ATOM 2666 O O . VAL A 1 349 ? 2.655 8.620 -19.132 1.00 79.19 349 VAL A O 1
ATOM 2669 N N . ILE A 1 350 ? 1.715 8.846 -21.161 1.00 80.38 350 ILE A N 1
ATOM 2670 C CA . ILE A 1 350 ? 2.396 10.100 -21.504 1.00 80.38 350 ILE A CA 1
ATOM 2671 C C . ILE A 1 350 ? 2.016 11.209 -20.514 1.00 80.38 350 ILE A C 1
ATOM 2673 O O . ILE A 1 350 ? 2.889 11.960 -20.073 1.00 80.38 350 ILE A O 1
ATOM 2677 N N . GLN A 1 351 ? 0.737 11.320 -20.142 1.00 78.75 351 GLN A N 1
ATOM 2678 C CA . GLN A 1 351 ? 0.308 12.312 -19.155 1.00 78.75 351 GLN A CA 1
ATOM 2679 C C . GLN A 1 351 ? 0.843 11.996 -17.757 1.00 78.75 351 GLN A C 1
ATOM 2681 O O . GLN A 1 351 ? 1.338 12.905 -17.093 1.00 78.75 351 GLN A O 1
ATOM 2686 N N . LEU A 1 352 ? 0.796 10.729 -17.333 1.00 79.31 352 LEU A N 1
ATOM 2687 C CA . LEU A 1 352 ? 1.329 10.315 -16.037 1.00 79.31 352 LEU A CA 1
ATOM 2688 C C . LEU A 1 352 ? 2.801 10.716 -15.891 1.00 79.31 352 LEU A C 1
ATOM 2690 O O . LEU A 1 352 ? 3.182 11.305 -14.884 1.00 79.31 352 LEU A O 1
ATOM 2694 N N . LEU A 1 353 ? 3.608 10.456 -16.921 1.00 83.81 353 LEU A N 1
ATOM 2695 C CA . LEU A 1 353 ? 5.013 10.855 -16.955 1.00 83.81 353 LEU A CA 1
ATOM 2696 C C . LEU A 1 353 ? 5.185 12.377 -16.840 1.00 83.81 353 LEU A C 1
ATOM 2698 O O . LEU A 1 353 ? 6.047 12.837 -16.098 1.00 83.81 353 LEU A O 1
ATOM 2702 N N . ARG A 1 354 ? 4.362 13.179 -17.529 1.00 84.25 354 ARG A N 1
ATOM 2703 C CA . ARG A 1 354 ? 4.435 14.652 -17.441 1.00 84.25 354 ARG A CA 1
ATOM 2704 C C . ARG A 1 354 ? 4.148 15.171 -16.040 1.00 84.25 354 ARG A C 1
ATOM 2706 O O . ARG A 1 354 ? 4.850 16.055 -15.560 1.00 84.25 354 ARG A O 1
ATOM 2713 N N . GLU A 1 355 ? 3.120 14.631 -15.407 1.00 82.06 355 GLU A N 1
ATOM 2714 C CA . GLU A 1 355 ? 2.702 15.041 -14.067 1.00 82.06 355 GLU A CA 1
ATOM 2715 C C . GLU A 1 355 ? 3.733 14.571 -13.041 1.00 82.06 355 GLU A C 1
ATOM 2717 O O . GLU A 1 355 ? 4.157 15.348 -12.186 1.00 82.06 355 GLU A O 1
ATOM 2722 N N . TYR A 1 356 ? 4.272 13.363 -13.214 1.00 84.25 356 TYR A N 1
ATOM 2723 C CA . TYR A 1 356 ? 5.377 12.881 -12.398 1.00 84.25 356 TYR A CA 1
ATOM 2724 C C . TYR A 1 356 ? 6.629 13.761 -12.525 1.00 84.25 356 TYR A C 1
ATOM 2726 O O . TYR A 1 356 ? 7.231 14.123 -11.515 1.00 84.25 356 TYR A O 1
ATOM 2734 N N . ALA A 1 357 ? 6.971 14.205 -13.739 1.00 85.38 357 ALA A N 1
ATOM 2735 C CA . ALA A 1 357 ? 8.074 15.139 -13.959 1.00 85.38 357 ALA A CA 1
ATOM 2736 C C . ALA A 1 357 ? 7.887 16.479 -13.226 1.00 85.38 357 ALA A C 1
ATOM 2738 O O . ALA A 1 357 ? 8.876 17.122 -12.888 1.00 85.38 357 ALA A O 1
ATOM 2739 N N . SER A 1 358 ? 6.646 16.901 -12.966 1.00 82.06 358 SER A N 1
ATOM 2740 C CA . SER A 1 358 ? 6.366 18.138 -12.228 1.00 82.06 358 SER A CA 1
ATOM 2741 C C . SER A 1 358 ? 6.530 18.005 -10.709 1.00 82.06 358 SER A C 1
ATOM 2743 O O . SER A 1 358 ? 6.753 19.009 -10.035 1.00 82.06 358 SER A O 1
ATOM 2745 N N . CYS A 1 359 ? 6.464 16.777 -10.182 1.00 79.62 359 CYS A N 1
ATOM 2746 C CA . CYS A 1 359 ? 6.488 16.494 -8.744 1.00 79.62 359 CYS A CA 1
ATOM 2747 C C . CYS A 1 359 ? 7.785 15.828 -8.253 1.00 79.62 359 CYS A C 1
ATOM 2749 O O . CYS A 1 359 ? 7.980 15.686 -7.046 1.00 79.62 359 CYS A O 1
ATOM 2751 N N . THR A 1 360 ? 8.652 15.388 -9.166 1.00 81.94 360 THR A N 1
ATOM 2752 C CA . THR A 1 360 ? 9.906 14.693 -8.845 1.00 81.94 360 THR A CA 1
ATOM 2753 C C . THR A 1 360 ? 11.095 15.653 -8.738 1.00 81.94 360 THR A C 1
ATOM 2755 O O . THR A 1 360 ? 11.017 16.836 -9.067 1.00 81.94 360 THR A O 1
ATOM 2758 N N . ASP A 1 361 ? 12.230 15.138 -8.277 1.00 83.50 361 ASP A N 1
ATOM 2759 C CA . ASP A 1 361 ? 13.504 15.850 -8.265 1.00 83.50 361 ASP A CA 1
ATOM 2760 C C . ASP A 1 361 ? 13.974 16.271 -9.673 1.00 83.50 361 ASP A C 1
ATOM 2762 O O . ASP A 1 361 ? 13.718 15.617 -10.686 1.00 83.50 361 ASP A O 1
ATOM 2766 N N . ALA A 1 362 ? 14.730 17.372 -9.733 1.00 84.44 362 ALA A N 1
ATOM 2767 C CA . ALA A 1 362 ? 15.200 17.971 -10.982 1.00 84.44 362 ALA A CA 1
ATOM 2768 C C . ALA A 1 362 ? 15.867 16.997 -11.983 1.00 84.44 362 ALA A C 1
ATOM 2770 O O . ALA A 1 362 ? 15.580 17.116 -13.181 1.00 84.44 362 ALA A O 1
ATOM 2771 N N . PRO A 1 363 ? 16.741 16.048 -11.579 1.00 84.75 363 PRO A N 1
ATOM 2772 C CA . PRO A 1 363 ? 17.364 15.156 -12.549 1.00 84.75 363 PRO A CA 1
ATOM 2773 C C . PRO A 1 363 ? 16.369 14.144 -13.124 1.00 84.75 363 PRO A C 1
ATOM 2775 O O . PRO A 1 363 ? 16.358 13.947 -14.341 1.00 84.75 363 PRO A O 1
ATOM 2778 N N . THR A 1 364 ? 15.482 13.569 -12.306 1.00 85.56 364 THR A N 1
ATOM 2779 C CA . THR A 1 364 ? 14.429 12.661 -12.789 1.00 85.56 364 THR A CA 1
ATOM 2780 C C . THR A 1 364 ? 13.448 13.393 -13.693 1.00 85.56 364 THR A C 1
ATOM 2782 O O . THR A 1 364 ? 13.141 12.903 -14.778 1.00 85.56 364 THR A O 1
ATOM 2785 N N . ALA A 1 365 ? 13.053 14.617 -13.334 1.00 86.38 365 ALA A N 1
ATOM 2786 C CA . ALA A 1 365 ? 12.201 15.459 -14.170 1.00 86.38 365 ALA A CA 1
ATOM 2787 C C . ALA A 1 365 ? 12.836 15.712 -15.545 1.00 86.38 365 ALA A C 1
ATOM 2789 O O . ALA A 1 365 ? 12.197 15.524 -16.582 1.00 86.38 365 ALA A O 1
ATOM 2790 N N . LYS A 1 366 ? 14.127 16.071 -15.571 1.00 87.06 366 LYS A N 1
ATOM 2791 C CA . LYS A 1 366 ? 14.880 16.279 -16.814 1.00 87.06 366 LYS A CA 1
ATOM 2792 C C . LYS A 1 366 ? 14.908 15.016 -17.674 1.00 87.06 366 LYS A C 1
ATOM 2794 O O . LYS A 1 366 ? 14.690 15.116 -18.881 1.00 87.06 366 LYS A O 1
ATOM 2799 N N . LYS A 1 367 ? 15.148 13.848 -17.072 1.00 86.50 367 LYS A N 1
ATOM 2800 C CA . LYS A 1 367 ? 15.184 12.575 -17.801 1.00 86.50 367 LYS A CA 1
ATOM 2801 C C . LYS A 1 367 ? 13.819 12.236 -18.397 1.00 86.50 367 LYS A C 1
ATOM 2803 O O . LYS A 1 367 ? 13.740 11.923 -19.582 1.00 86.50 367 LYS A O 1
ATOM 2808 N N . ILE A 1 368 ? 12.743 12.391 -17.623 1.00 87.25 368 ILE A N 1
ATOM 2809 C CA . ILE A 1 368 ? 11.375 12.181 -18.113 1.00 87.25 368 ILE A CA 1
ATOM 2810 C C . ILE A 1 368 ? 11.074 13.106 -19.299 1.00 87.25 368 ILE A C 1
ATOM 2812 O O . ILE A 1 368 ? 10.583 12.648 -20.329 1.00 87.25 368 ILE A O 1
ATOM 2816 N N . LEU A 1 369 ? 11.402 14.396 -19.195 1.00 86.31 369 LEU A N 1
ATOM 2817 C CA . LEU A 1 369 ? 11.164 15.358 -20.275 1.00 86.31 369 LEU A CA 1
ATOM 2818 C C . LEU A 1 369 ? 11.976 15.045 -21.542 1.00 86.31 369 LEU A C 1
ATOM 2820 O O . LEU A 1 369 ? 11.463 15.243 -22.642 1.00 86.31 369 LEU A O 1
ATOM 2824 N N . GLN A 1 370 ? 13.203 14.531 -21.411 1.00 85.56 370 GLN A N 1
ATOM 2825 C CA . GLN A 1 370 ? 14.005 14.070 -22.552 1.00 85.56 370 GLN A CA 1
ATOM 2826 C C . GLN A 1 370 ? 13.342 12.893 -23.275 1.00 85.56 370 GLN A C 1
ATOM 2828 O O . GLN A 1 370 ? 13.242 12.911 -24.500 1.00 85.56 370 GLN A O 1
ATOM 2833 N N . ILE A 1 371 ? 12.838 11.912 -22.525 1.00 81.94 371 ILE A N 1
ATOM 2834 C CA . ILE A 1 371 ? 12.125 10.757 -23.087 1.00 81.94 371 ILE A CA 1
ATOM 2835 C C . ILE A 1 371 ? 10.850 11.227 -23.797 1.00 81.94 371 ILE A C 1
ATOM 2837 O O . ILE A 1 371 ? 10.608 10.887 -24.956 1.00 81.94 371 ILE A O 1
ATOM 2841 N N . LEU A 1 372 ? 10.074 12.094 -23.144 1.00 82.75 372 LEU A N 1
ATOM 2842 C CA . LEU A 1 372 ? 8.834 12.641 -23.692 1.00 82.75 372 LEU A CA 1
ATOM 2843 C C . LEU A 1 372 ? 9.038 13.537 -24.920 1.00 82.75 372 LEU A C 1
ATOM 2845 O O . LEU A 1 372 ? 8.124 13.644 -25.735 1.00 82.75 372 LEU A O 1
ATOM 2849 N N . ALA A 1 373 ? 10.204 14.170 -25.083 1.00 81.25 373 ALA A N 1
ATOM 2850 C CA . ALA A 1 373 ? 10.514 14.963 -26.274 1.00 81.25 373 ALA A CA 1
ATOM 2851 C C . ALA A 1 373 ? 10.538 14.112 -27.557 1.00 81.25 373 ALA A C 1
ATOM 2853 O O . ALA A 1 373 ? 10.295 14.634 -28.644 1.00 81.25 373 ALA A O 1
ATOM 2854 N N . SER A 1 374 ? 10.795 12.809 -27.420 1.00 72.25 374 SER A N 1
ATOM 2855 C CA . SER A 1 374 ? 10.797 11.837 -28.516 1.00 72.25 374 SER A CA 1
ATOM 2856 C C . SER A 1 374 ? 9.455 11.111 -28.712 1.00 72.25 374 SER A C 1
ATOM 2858 O O . SER A 1 374 ? 9.331 10.310 -29.636 1.00 72.25 374 SER A O 1
ATOM 2860 N N . ALA A 1 375 ? 8.460 11.385 -27.859 1.00 70.38 375 ALA A N 1
ATOM 2861 C CA . ALA A 1 375 ? 7.155 10.726 -27.844 1.00 70.38 375 ALA A CA 1
ATOM 2862 C C . ALA A 1 375 ? 6.078 11.541 -28.601 1.00 70.38 375 ALA A C 1
ATOM 2864 O O . ALA A 1 375 ? 6.188 12.768 -28.725 1.00 70.38 375 ALA A O 1
ATOM 2865 N N . PRO A 1 376 ? 5.000 10.900 -29.096 1.00 66.75 376 PRO A N 1
ATOM 2866 C CA . PRO A 1 376 ? 3.899 11.595 -29.762 1.00 66.75 376 PRO A CA 1
ATOM 2867 C C . PRO A 1 376 ? 3.219 12.642 -28.856 1.00 66.75 376 PRO A C 1
ATOM 2869 O O . PRO A 1 376 ? 3.105 12.492 -27.637 1.00 66.75 376 PRO A O 1
ATOM 2872 N N . LYS A 1 377 ? 2.750 13.749 -29.451 1.00 65.81 377 LYS A N 1
ATOM 2873 C CA . LYS A 1 377 ? 2.102 14.846 -28.707 1.00 65.81 377 LYS A CA 1
ATOM 2874 C C . LYS A 1 377 ? 0.763 14.379 -28.123 1.00 65.81 377 LYS A C 1
ATOM 2876 O O . LYS A 1 377 ? -0.165 14.104 -28.875 1.00 65.81 377 LYS A O 1
ATOM 2881 N N . ALA A 1 378 ? 0.638 14.373 -26.793 1.00 58.94 378 ALA A N 1
ATOM 2882 C CA . ALA A 1 378 ? -0.638 14.086 -26.133 1.00 58.94 378 ALA A CA 1
ATOM 2883 C C . ALA A 1 378 ? -1.738 15.115 -26.502 1.00 58.94 378 ALA A C 1
ATOM 2885 O O . ALA A 1 378 ? -1.435 16.312 -26.624 1.00 58.94 378 ALA A O 1
ATOM 2886 N N . PRO A 1 379 ? -3.007 14.687 -26.649 1.00 56.94 379 PRO A N 1
ATOM 2887 C CA . PRO A 1 379 ? -4.133 15.572 -26.946 1.00 56.94 379 PRO A CA 1
ATOM 2888 C C . PRO A 1 379 ? -4.421 16.562 -25.800 1.00 56.94 379 PRO A C 1
ATOM 2890 O O . PRO A 1 379 ? -4.278 16.250 -24.620 1.00 56.94 379 PRO A O 1
ATOM 2893 N N . LYS A 1 380 ? -4.852 17.783 -26.154 1.00 55.66 380 LYS A N 1
ATOM 2894 C CA . LYS A 1 380 ? -5.036 18.920 -25.223 1.00 55.66 380 LYS A CA 1
ATOM 2895 C C . LYS A 1 380 ? -6.188 18.752 -24.214 1.00 55.66 380 LYS A C 1
ATOM 2897 O O . LYS A 1 380 ? -6.242 19.499 -23.243 1.00 55.66 380 LYS A O 1
ATOM 2902 N N . THR A 1 381 ? -7.101 17.806 -24.424 1.00 51.88 381 THR A N 1
ATOM 2903 C CA . THR A 1 381 ? -8.317 17.604 -23.609 1.00 51.88 381 THR A CA 1
ATOM 2904 C C . THR A 1 381 ? -8.111 16.724 -22.371 1.00 51.88 381 THR A C 1
ATOM 2906 O O . THR A 1 381 ? -8.979 16.674 -21.505 1.00 51.88 381 THR A O 1
ATOM 2909 N N . PHE A 1 382 ? -6.946 16.089 -22.227 1.00 51.59 382 PHE A N 1
ATOM 2910 C CA . PHE A 1 382 ? -6.733 15.004 -21.261 1.00 51.59 382 PHE A CA 1
ATOM 2911 C C . PHE A 1 382 ? -6.524 15.452 -19.796 1.00 51.59 382 PHE A C 1
ATOM 2913 O O . PHE A 1 382 ? -6.642 14.651 -18.872 1.00 51.59 382 PHE A O 1
ATOM 2920 N N . LYS A 1 383 ? -6.264 16.744 -19.536 1.00 49.88 383 LYS A N 1
ATOM 2921 C CA . LYS A 1 383 ? -6.022 17.258 -18.168 1.00 49.88 383 LYS A CA 1
ATOM 2922 C C . LYS A 1 383 ? -7.236 17.078 -17.238 1.00 49.88 383 LYS A C 1
ATOM 2924 O O . LYS A 1 383 ? -7.069 16.903 -16.036 1.00 49.88 383 LYS A O 1
ATOM 2929 N N . ARG A 1 384 ? -8.455 17.095 -17.797 1.00 50.38 384 ARG A N 1
ATOM 2930 C CA . ARG A 1 384 ? -9.712 16.878 -17.056 1.00 50.38 384 ARG A CA 1
ATOM 2931 C C . ARG A 1 384 ? -9.940 15.397 -16.737 1.00 50.38 384 ARG A C 1
ATOM 2933 O O . ARG A 1 384 ? -10.399 15.083 -15.647 1.00 50.38 384 ARG A O 1
ATOM 2940 N N . GLU A 1 385 ? -9.550 14.505 -17.648 1.00 51.12 385 GLU A N 1
ATOM 2941 C CA . GLU A 1 385 ? -9.645 13.052 -17.469 1.00 51.12 385 GLU A CA 1
ATOM 2942 C C . GLU A 1 385 ? -8.615 12.529 -16.463 1.00 51.12 385 GLU A C 1
ATOM 2944 O O . GLU A 1 385 ? -8.941 11.681 -15.639 1.00 51.12 385 GLU A O 1
ATOM 2949 N N . PHE A 1 386 ? -7.400 13.083 -16.455 1.00 53.91 386 PHE A N 1
ATOM 2950 C CA . PHE A 1 386 ? -6.363 12.697 -15.497 1.00 53.91 386 PHE A CA 1
ATOM 2951 C C . PHE A 1 386 ? -6.724 13.067 -14.049 1.00 53.91 386 PHE A C 1
ATOM 2953 O O . PHE A 1 386 ? -6.533 12.265 -13.146 1.00 53.91 386 PHE A O 1
ATOM 2960 N N . LEU A 1 387 ? -7.346 14.230 -13.823 1.00 51.28 387 LEU A N 1
ATOM 2961 C CA . LEU A 1 387 ? -7.909 14.578 -12.511 1.00 51.28 387 LEU A CA 1
ATOM 2962 C C . LEU A 1 387 ? -9.146 13.726 -12.166 1.00 51.28 387 LEU A C 1
ATOM 2964 O O . LEU A 1 387 ? -9.366 13.417 -10.998 1.00 51.28 387 LEU A O 1
ATOM 2968 N N . SER A 1 388 ? -9.913 13.282 -13.172 1.00 51.62 388 SER A N 1
ATOM 2969 C CA . SER A 1 388 ? -11.018 12.326 -12.987 1.00 51.62 388 SER A CA 1
ATOM 2970 C C . SER A 1 388 ? -10.564 10.887 -12.704 1.00 51.62 388 SER A C 1
ATOM 2972 O O . SER A 1 388 ? -11.361 10.101 -12.215 1.00 51.62 388 SER A O 1
ATOM 2974 N N . LEU A 1 389 ? -9.286 10.535 -12.927 1.00 51.16 389 LEU A N 1
ATOM 2975 C CA . LEU A 1 389 ? -8.709 9.268 -12.437 1.00 51.16 389 LEU A CA 1
ATOM 2976 C C . LEU A 1 389 ? -8.746 9.178 -10.906 1.00 51.16 389 LEU A C 1
ATOM 2978 O O . LEU A 1 389 ? -8.630 8.086 -10.351 1.00 51.16 389 LEU A O 1
ATOM 2982 N N . TRP A 1 390 ? -8.861 10.331 -10.243 1.00 52.31 390 TRP A N 1
ATOM 2983 C CA . TRP A 1 390 ? -8.823 10.491 -8.792 1.00 52.31 390 TRP A CA 1
ATOM 2984 C C . TRP A 1 390 ? -10.071 11.152 -8.208 1.00 52.31 390 TRP A C 1
ATOM 2986 O O . TRP A 1 390 ? -10.170 11.266 -6.990 1.00 52.31 390 TRP A O 1
ATOM 2996 N N . SER A 1 391 ? -11.008 11.590 -9.049 1.00 43.06 391 SER A N 1
ATOM 2997 C CA . SER A 1 391 ? -12.335 12.026 -8.621 1.00 43.06 391 SER A CA 1
ATOM 2998 C C . SER A 1 391 ? -13.284 10.849 -8.746 1.00 43.06 391 SER A C 1
ATOM 3000 O O . SER A 1 391 ? -13.188 10.066 -9.687 1.00 43.06 391 SER A O 1
ATOM 3002 N N . THR A 1 392 ? -14.214 10.752 -7.806 1.00 43.59 392 THR A N 1
ATOM 3003 C CA . THR A 1 392 ? -15.383 9.885 -7.880 1.00 43.59 392 THR A CA 1
ATOM 3004 C C . THR A 1 392 ? -16.115 10.118 -9.204 1.00 43.59 392 THR A C 1
ATOM 3006 O O . THR A 1 392 ? -16.958 11.005 -9.328 1.00 43.59 392 THR A O 1
ATOM 3009 N N . ASP A 1 393 ? -15.825 9.307 -10.225 1.00 38.84 393 ASP A N 1
ATOM 3010 C CA . ASP A 1 393 ? -16.894 8.922 -11.137 1.00 38.84 393 ASP A CA 1
ATOM 3011 C C . ASP A 1 393 ? -18.025 8.390 -10.247 1.00 38.84 393 ASP A C 1
ATOM 3013 O O . ASP A 1 393 ? -17.766 7.710 -9.255 1.00 38.84 393 ASP A O 1
ATOM 3017 N N . SER A 1 394 ? -19.284 8.659 -10.583 1.00 42.59 394 SER A N 1
ATOM 3018 C CA . SER A 1 394 ? -20.437 8.078 -9.865 1.00 42.59 394 SER A CA 1
ATOM 3019 C C . SER A 1 394 ? -20.411 6.535 -9.774 1.00 42.59 394 SER A C 1
ATOM 3021 O 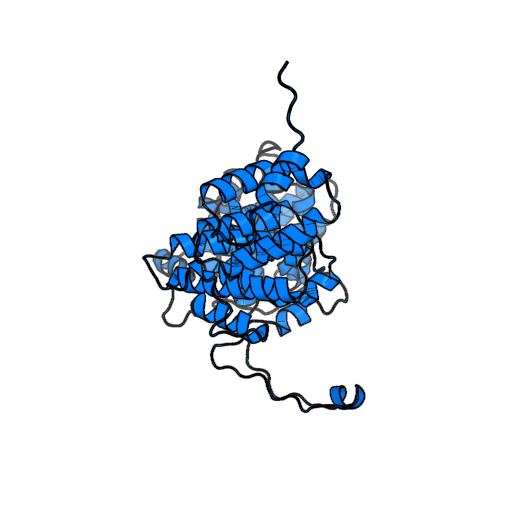O . SER A 1 394 ? -21.194 5.945 -9.037 1.00 42.59 394 SER A O 1
ATOM 3023 N N . SER A 1 395 ? -19.494 5.882 -10.501 1.00 44.97 395 SER A N 1
ATOM 3024 C CA . SER A 1 395 ? -19.187 4.451 -10.465 1.00 44.97 395 SER A CA 1
ATOM 3025 C C . SER A 1 395 ? -17.961 4.056 -9.620 1.00 44.97 395 SER A C 1
ATOM 3027 O O . SER A 1 395 ? -17.741 2.864 -9.409 1.00 44.97 395 SER A O 1
ATOM 3029 N N . ALA A 1 396 ? -17.122 4.999 -9.177 1.00 52.12 396 ALA A N 1
ATOM 3030 C CA . ALA A 1 396 ? -15.943 4.724 -8.358 1.00 52.12 396 ALA A CA 1
ATOM 3031 C C . ALA A 1 396 ? -16.340 4.676 -6.877 1.00 52.12 396 ALA A C 1
ATOM 3033 O O . ALA A 1 396 ? -16.747 5.678 -6.292 1.00 52.12 396 ALA A O 1
ATOM 3034 N N . ARG A 1 397 ? -16.229 3.486 -6.284 1.00 65.50 397 ARG A N 1
ATOM 3035 C CA . ARG A 1 397 ? -16.572 3.243 -4.880 1.00 65.50 397 ARG A CA 1
ATOM 3036 C C . ARG A 1 397 ? -15.679 4.042 -3.936 1.00 65.50 397 ARG A C 1
ATOM 3038 O O . ARG A 1 397 ? -14.466 4.145 -4.151 1.00 65.50 397 ARG A O 1
ATOM 3045 N N . THR A 1 398 ? -16.312 4.607 -2.915 1.00 75.75 398 THR A N 1
ATOM 3046 C CA . THR A 1 398 ? -15.703 5.532 -1.948 1.00 75.75 398 THR A CA 1
ATOM 3047 C C . THR A 1 398 ? -14.696 4.814 -1.042 1.00 75.75 398 THR A C 1
ATOM 3049 O O . THR A 1 398 ? -14.667 3.578 -1.002 1.00 75.75 398 THR A O 1
ATOM 3052 N N . MET A 1 399 ? -13.849 5.545 -0.299 1.00 81.94 399 MET A N 1
ATOM 3053 C CA . MET A 1 399 ? -13.058 4.898 0.761 1.00 81.94 399 MET A CA 1
ATOM 3054 C C . MET A 1 399 ? -13.993 4.231 1.766 1.00 81.94 399 MET A C 1
ATOM 3056 O O . MET A 1 399 ? -13.671 3.152 2.257 1.00 81.94 399 MET A O 1
ATOM 3060 N N . SER A 1 400 ? -15.162 4.828 2.017 1.00 82.31 400 SER A N 1
ATOM 3061 C CA . SER A 1 400 ? -16.164 4.240 2.894 1.00 82.31 400 SER A CA 1
ATOM 3062 C C . SER A 1 400 ? -16.626 2.846 2.462 1.00 82.31 400 SER A C 1
ATOM 3064 O O . SER A 1 400 ? -16.751 1.969 3.316 1.00 82.31 400 SER A O 1
ATOM 3066 N N . ASP A 1 401 ? -16.878 2.627 1.171 1.00 82.12 401 ASP A N 1
ATOM 3067 C CA . ASP A 1 401 ? -17.274 1.307 0.664 1.00 82.12 401 ASP A CA 1
ATOM 3068 C C . ASP A 1 401 ? -16.129 0.298 0.838 1.00 82.12 401 ASP A C 1
ATOM 3070 O O . ASP A 1 401 ? -16.326 -0.762 1.431 1.00 82.12 401 ASP A O 1
ATOM 3074 N N . ALA A 1 402 ? -14.907 0.692 0.459 1.00 84.38 402 ALA A N 1
ATOM 3075 C CA . ALA A 1 402 ? -13.725 -0.158 0.579 1.00 84.38 402 ALA A CA 1
ATOM 3076 C C . ALA A 1 402 ? -13.422 -0.549 2.034 1.00 84.38 402 ALA A C 1
ATOM 3078 O O . ALA A 1 402 ? -13.068 -1.695 2.309 1.00 84.38 402 ALA A O 1
ATOM 3079 N N . MET A 1 403 ? -13.590 0.381 2.979 1.00 87.25 403 MET A N 1
ATOM 3080 C CA . MET A 1 403 ? -13.419 0.113 4.411 1.00 87.25 403 MET A CA 1
ATOM 3081 C C . MET A 1 403 ? -14.474 -0.841 4.952 1.00 87.25 403 MET A C 1
ATOM 3083 O O . MET A 1 403 ? -14.136 -1.730 5.733 1.00 87.25 403 MET A O 1
ATOM 3087 N N . TYR A 1 404 ? -15.725 -0.704 4.509 1.00 86.75 404 TYR A N 1
ATOM 3088 C CA . TYR A 1 404 ? -16.763 -1.675 4.836 1.00 86.75 404 TYR A CA 1
ATOM 3089 C C . TYR A 1 404 ? -16.363 -3.075 4.353 1.00 86.75 404 TYR A C 1
ATOM 3091 O O . TYR A 1 404 ? -16.464 -4.046 5.104 1.00 86.75 404 TYR A O 1
ATOM 3099 N N . GLY A 1 405 ? -15.833 -3.177 3.132 1.00 86.31 405 GLY A N 1
ATOM 3100 C CA . GLY A 1 405 ? -15.358 -4.441 2.590 1.00 86.31 405 GLY A CA 1
ATOM 3101 C C . GLY A 1 405 ? -14.188 -5.059 3.352 1.00 86.31 405 GLY A C 1
ATOM 3102 O O . GLY A 1 405 ? -14.128 -6.285 3.458 1.00 86.31 405 GLY A O 1
ATOM 3103 N N . VAL A 1 406 ? -13.285 -4.242 3.910 1.00 88.31 406 VAL A N 1
ATOM 3104 C CA . VAL A 1 406 ? -12.189 -4.703 4.786 1.00 88.31 406 VAL A CA 1
ATOM 3105 C C . VAL A 1 406 ? -12.740 -5.293 6.083 1.00 88.31 406 VAL A C 1
ATOM 3107 O O . VAL A 1 406 ? -12.306 -6.366 6.494 1.00 88.31 406 VAL A O 1
ATOM 3110 N N . LEU A 1 407 ? -13.698 -4.621 6.729 1.00 88.81 407 LEU A N 1
ATOM 3111 C CA . LEU A 1 407 ? -14.328 -5.127 7.955 1.00 88.81 407 LEU A CA 1
ATOM 3112 C C . LEU A 1 407 ? -15.042 -6.455 7.701 1.00 88.81 407 LEU A C 1
ATOM 3114 O O . LEU A 1 407 ? -14.855 -7.415 8.448 1.00 88.81 407 LEU A O 1
ATOM 3118 N N . LEU A 1 408 ? -15.791 -6.526 6.598 1.00 86.50 408 LEU A N 1
ATOM 3119 C CA . LEU A 1 408 ? -16.493 -7.733 6.187 1.00 86.50 408 LEU A CA 1
ATOM 3120 C C . LEU A 1 408 ? -15.516 -8.885 5.916 1.00 86.50 408 LEU A C 1
ATOM 3122 O O . LEU A 1 408 ? -15.740 -9.995 6.400 1.00 86.50 408 LEU A O 1
ATOM 3126 N N . SER A 1 409 ? -14.411 -8.633 5.203 1.00 85.06 409 SER A N 1
ATOM 3127 C CA . SER A 1 409 ? -13.416 -9.675 4.919 1.00 85.06 409 SER A CA 1
ATOM 3128 C C . SER A 1 409 ? -12.595 -10.092 6.140 1.00 85.06 409 SER A C 1
ATOM 3130 O O . SER A 1 409 ? -12.105 -11.221 6.217 1.00 85.06 409 SER A O 1
ATOM 3132 N N . ALA A 1 410 ? -12.488 -9.209 7.132 1.00 84.69 410 ALA A N 1
ATOM 3133 C CA . ALA A 1 410 ? -11.933 -9.507 8.446 1.00 84.69 410 ALA A CA 1
ATOM 3134 C C . ALA A 1 410 ? -12.921 -10.234 9.375 1.00 84.69 410 ALA A C 1
ATOM 3136 O O . ALA A 1 410 ? -12.521 -10.642 10.462 1.00 84.69 410 ALA A O 1
ATOM 3137 N N . ARG A 1 411 ? -14.192 -10.397 8.969 1.00 84.44 411 ARG A N 1
ATOM 3138 C CA . ARG A 1 411 ? -15.295 -10.888 9.819 1.00 84.44 411 ARG A CA 1
ATOM 3139 C C . ARG A 1 411 ? -15.459 -10.066 11.104 1.00 84.44 411 ARG A C 1
ATOM 3141 O O . ARG A 1 411 ? -15.784 -10.607 12.159 1.00 84.44 411 ARG A O 1
ATOM 3148 N N . LEU A 1 412 ? -15.214 -8.761 11.013 1.00 83.81 412 LEU A N 1
ATOM 3149 C CA . LEU A 1 412 ? -15.352 -7.824 12.122 1.00 83.81 412 LEU A CA 1
ATOM 3150 C C . LEU A 1 412 ? -16.719 -7.145 12.075 1.00 83.81 412 LEU A C 1
ATOM 3152 O O . LEU A 1 412 ? -17.247 -6.855 11.003 1.00 83.81 412 LEU A O 1
ATOM 3156 N N . ASP A 1 413 ? -17.280 -6.894 13.257 1.00 72.19 413 ASP A N 1
ATOM 3157 C CA . ASP A 1 413 ? -18.579 -6.242 13.408 1.00 72.19 413 ASP A CA 1
ATOM 3158 C C . ASP A 1 413 ? -18.530 -4.802 12.872 1.00 72.19 413 ASP A C 1
ATOM 3160 O O . ASP A 1 413 ? -17.625 -4.025 13.203 1.00 72.19 413 ASP A O 1
ATOM 3164 N N . THR A 1 414 ? -19.499 -4.458 12.025 1.00 65.75 414 THR A N 1
ATOM 3165 C CA . THR A 1 414 ? -19.552 -3.178 11.315 1.00 65.75 414 THR A CA 1
ATOM 3166 C C . THR A 1 414 ? -20.295 -2.095 12.086 1.00 65.75 414 THR A C 1
ATOM 3168 O O . THR A 1 414 ? -20.105 -0.920 11.774 1.00 65.75 414 THR A O 1
ATOM 3171 N N . ASP A 1 415 ? -21.106 -2.447 13.092 1.00 56.69 415 ASP A N 1
ATOM 3172 C CA . ASP A 1 415 ? -22.224 -1.566 13.447 1.00 56.69 415 ASP A CA 1
ATOM 3173 C C . ASP A 1 415 ? -22.114 -0.835 14.796 1.00 56.69 415 ASP A C 1
ATOM 3175 O O . ASP A 1 415 ? -22.783 0.190 14.929 1.00 56.69 415 ASP A O 1
ATOM 3179 N N . LYS A 1 416 ? -21.326 -1.279 15.803 1.00 54.78 416 LYS A N 1
ATOM 3180 C CA . LYS A 1 416 ? -21.350 -0.610 17.141 1.00 54.78 416 LYS A CA 1
ATOM 3181 C C . LYS A 1 416 ? -20.069 -0.551 17.979 1.00 54.78 416 LYS A C 1
ATOM 3183 O O . LYS A 1 416 ? -19.880 0.429 18.685 1.00 54.78 416 LYS A O 1
ATOM 3188 N N . ASN A 1 417 ? -19.193 -1.553 17.944 1.00 57.44 417 ASN A N 1
ATOM 3189 C CA . ASN A 1 417 ? -18.018 -1.592 18.840 1.00 57.44 417 ASN A CA 1
ATOM 3190 C C . ASN A 1 417 ? -16.712 -1.129 18.174 1.00 57.44 417 ASN A C 1
ATOM 3192 O O . ASN A 1 417 ? -15.654 -1.138 18.803 1.00 57.44 417 ASN A O 1
ATOM 3196 N N . SER A 1 418 ? -16.786 -0.763 16.896 1.00 66.38 418 SER A N 1
ATOM 3197 C CA . SER A 1 418 ? -15.651 -0.394 16.056 1.00 66.38 418 SER A CA 1
ATOM 3198 C C . SER A 1 418 ? -15.286 1.083 16.174 1.00 66.38 418 SER A C 1
ATOM 3200 O O . SER A 1 418 ? -14.121 1.429 16.035 1.00 66.38 418 SER A O 1
ATOM 3202 N N . ILE A 1 419 ? -16.243 1.966 16.468 1.00 73.50 419 ILE A N 1
ATOM 3203 C CA . ILE A 1 419 ? -16.004 3.411 16.541 1.00 73.50 419 ILE A CA 1
ATOM 3204 C C . ILE A 1 419 ? -15.417 3.767 17.915 1.00 73.50 419 ILE A C 1
ATOM 3206 O O . ILE A 1 419 ? -16.022 3.447 18.940 1.00 73.50 419 ILE A O 1
ATOM 3210 N N . PRO A 1 420 ? -14.270 4.471 17.980 1.00 77.94 420 PRO A N 1
ATOM 3211 C CA . PRO A 1 420 ? -13.785 5.034 19.233 1.00 77.94 420 PRO A CA 1
ATOM 3212 C C . PRO A 1 420 ? -14.836 5.951 19.864 1.00 77.94 420 PRO A C 1
ATOM 3214 O O . PRO A 1 420 ? -15.322 6.875 19.211 1.00 77.94 420 PRO A O 1
ATOM 3217 N N . ALA A 1 421 ? -15.131 5.760 21.153 1.00 80.94 421 ALA A N 1
ATOM 3218 C CA . ALA A 1 421 ? -16.183 6.509 21.854 1.00 80.94 421 ALA A CA 1
ATOM 3219 C C . ALA A 1 421 ? -16.017 8.044 21.787 1.00 80.94 421 ALA A C 1
ATOM 3221 O O . ALA A 1 421 ? -16.980 8.786 21.955 1.00 80.94 421 ALA A O 1
ATOM 3222 N N . CYS A 1 422 ? -14.806 8.544 21.520 1.00 75.31 422 CYS A N 1
ATOM 3223 C CA . CYS A 1 422 ? -14.533 9.967 21.323 1.00 75.31 422 CYS A CA 1
ATOM 3224 C C . CYS A 1 422 ? -15.104 10.566 20.029 1.00 75.31 422 CYS A C 1
ATOM 3226 O O . CYS A 1 422 ? -15.104 11.789 19.891 1.00 75.31 422 CYS A O 1
ATOM 3228 N N . LEU A 1 423 ? -15.569 9.736 19.094 1.00 75.94 423 LEU A N 1
ATOM 3229 C CA . LEU A 1 423 ? -16.171 10.160 17.829 1.00 75.94 423 LEU A CA 1
ATOM 3230 C C . LEU A 1 423 ? -17.686 9.887 17.763 1.00 75.94 423 LEU A C 1
ATOM 3232 O O . LEU A 1 423 ? -18.347 10.417 16.867 1.00 75.94 423 LEU A O 1
ATOM 3236 N N . ASP A 1 424 ? -18.240 9.143 18.727 1.00 71.88 424 ASP A N 1
ATOM 3237 C CA . ASP A 1 424 ? -19.620 8.618 18.740 1.00 71.88 424 ASP A CA 1
ATOM 3238 C C . ASP A 1 424 ? -20.697 9.618 19.243 1.00 71.88 424 ASP A C 1
ATOM 3240 O O . ASP A 1 424 ? -21.848 9.252 19.450 1.00 71.88 424 ASP A O 1
ATOM 3244 N N . THR A 1 425 ? -20.352 10.900 19.454 1.00 57.19 425 THR A N 1
ATOM 3245 C CA . THR A 1 425 ? -21.258 11.919 20.049 1.00 57.19 425 THR A CA 1
ATOM 3246 C C . THR A 1 425 ? -21.702 13.015 19.104 1.00 57.19 425 THR A C 1
ATOM 3248 O O . THR A 1 425 ? -20.797 13.726 18.603 1.00 57.19 425 THR A O 1
#

Solvent-accessible surface area (backbone atoms only — not comparable to full-atom values): 23565 Å² total; per-residue (Å²): 134,84,80,76,76,54,61,66,67,55,50,54,63,67,62,72,61,74,88,80,67,83,84,49,74,67,58,53,53,53,45,68,72,45,45,87,76,42,61,91,76,41,91,63,49,58,60,54,48,43,55,49,25,53,49,36,33,45,63,27,65,41,56,70,56,19,48,50,18,34,53,45,42,48,71,62,67,62,82,68,51,72,70,54,46,53,51,48,51,38,24,30,38,43,25,50,34,44,37,79,74,37,89,92,50,18,69,63,24,44,57,43,27,33,39,40,38,47,33,54,35,53,45,55,69,75,45,55,43,70,61,47,61,78,46,44,45,56,39,48,44,16,57,28,37,36,64,46,85,52,63,68,45,24,46,33,15,48,50,26,36,34,53,47,55,70,45,37,64,65,92,52,98,54,64,50,62,58,52,48,60,72,48,32,22,33,41,81,89,68,67,80,72,86,75,78,92,64,95,45,72,68,54,56,72,67,56,77,77,66,87,73,73,72,54,62,55,52,71,52,58,47,52,61,46,39,55,58,27,41,56,36,70,95,31,22,65,54,25,51,52,41,47,36,69,45,29,58,73,49,62,93,38,58,44,97,91,38,51,44,52,56,57,47,46,64,64,47,49,43,53,39,54,42,36,63,47,75,86,50,65,96,85,72,51,93,52,52,60,67,57,32,28,52,38,28,35,29,45,15,50,12,26,56,77,54,72,42,61,65,67,41,20,53,32,26,41,52,51,36,71,47,88,65,94,50,68,69,50,54,52,48,35,52,50,33,45,48,52,51,53,55,71,48,89,44,63,67,58,58,48,51,47,54,53,34,32,73,36,46,56,71,65,38,18,50,49,40,52,57,53,51,71,73,33,83,85,68,72,90,75,49,70,62,56,60,55,45,76,76,42,75,47,99,83,51,79,48,49,50,48,45,28,50,3,25,34,56,53,62,71,45,77,86,83,75,86,25,55,33,39,41,73,76,119

InterPro domains:
  IPR025481 Cell morphogenesis protein C-terminal [PF14225] (137-373)
  IPR039867 Protein furry/Tao3/Mor2 [PTHR12295] (22-346)

Radius of gyration: 24.61 Å; Cα contacts (8 Å, |Δi|>4): 539; chains: 1; bounding box: 54×55×75 Å

Organism: NCBI:txid1486918

Mean predicted aligned error: 10.93 Å

Secondary structure (DSSP, 8-state):
------HHHHHHHHHTTTTS----HHHHHHHHHHGGGTGGG-TTHHHHHHHHHHHHHHH-S-HHHHHHHHHHHHHHTPPPPHHHHHHHHHHHHHHHHHHHH-TTTHHHHHHHHHHHHHHHHHHHHHS-HHHHHHTHHHHHHHHHHTT-S-HHHHHHHHHHHHHHHHHS--SSS-THHHHHHHTPPPPTT--PPPPPP-SSHHHHHH--PPPPPPPSS-HHHHHHHHHGGGGSGGGHHHHHHHHHHHGGG--S-EETTEEHHHHHHHHHHHHHHHHH-TTS-TT--SS-HHHHHHHHHHHHHHHHHHT--HHHHHHHHHHHH--S--HHHHHHHHHHHHHHHHH---HHHHHHHHHHHHHS-HHHHHHHHHHHHTSPPPPTTHHHHHHHTSS--TTS--HHHHHHHHHHHTT---SSSSS-TTT--

Foldseek 3Di:
DDPDDDLVVVVCVLPVPPPDDDDDPVSLVVCLVSVLVCCVPDVCPLVVLLVVLLVCLQAPLDLVSNLSSLVSLLSSLDADDPVSLLLLLLQLLVLLLCLVPDPVCNVSSLSSNLSSLSSNLSNLLPDAQVVLLVVLLQLLSLLLQLLDPDPSSVQSSLSSNLSSLVRNPPVDPDCSVVSSLLLAFAFPPDDAQDDDDDPDPVVVVVDPGDDHGDHPDDVLLSLLSLLVQLLAVSRNLSSLSSLLSCLLPQAPRDDPNHRSLLLSCLSNVLLLLLQLPCVDPNPFRSDHNLVSLSSLQSSLNSCVVNVHLPQLSVLSNVSSPDPDSDPVSSVSNLVSVLVVQQVPPDLLSLVSLQSSLVRDTPSSVVSSVVSSVSHDDRDPPCPVVNVVSSDDPVPDDHSSRSSNRSCVSVVHDNDPSNHRSNSVD